Protein AF-A0AAD2A3G8-F1 (afdb_monomer_lite)

Radius of gyration: 26.61 Å; chains: 1; bounding box: 74×45×75 Å

Organism: NCBI:txid56036

Structure (mmCIF, N/CA/C/O backbone):
data_AF-A0AAD2A3G8-F1
#
_entry.id   AF-A0AAD2A3G8-F1
#
loop_
_atom_site.group_PDB
_atom_site.id
_atom_site.type_symbol
_atom_site.label_atom_id
_atom_site.label_alt_id
_atom_site.label_comp_id
_atom_site.label_asym_id
_atom_site.label_entity_id
_atom_site.label_seq_id
_atom_site.pdbx_PDB_ins_code
_atom_site.Cartn_x
_atom_site.Cartn_y
_atom_site.Cartn_z
_atom_site.occupancy
_atom_site.B_iso_or_equiv
_atom_site.auth_seq_id
_atom_site.auth_comp_id
_atom_site.auth_asym_id
_atom_site.auth_atom_id
_atom_site.pdbx_PDB_model_num
ATOM 1 N N . MET A 1 1 ? 14.249 -1.530 -3.838 1.00 95.62 1 MET A N 1
ATOM 2 C CA . MET A 1 1 ? 12.919 -2.011 -4.243 1.00 95.62 1 MET A CA 1
ATOM 3 C C . MET A 1 1 ? 13.006 -2.535 -5.662 1.00 95.62 1 MET A C 1
ATOM 5 O O . MET A 1 1 ? 13.011 -3.744 -5.782 1.00 95.62 1 MET A O 1
ATOM 9 N N . VAL A 1 2 ? 13.292 -1.709 -6.675 1.00 98.31 2 VAL A N 1
ATOM 10 C CA . VAL A 1 2 ? 13.410 -2.185 -8.072 1.00 98.31 2 VAL A CA 1
ATOM 11 C C . VAL A 1 2 ? 14.515 -3.231 -8.318 1.00 98.31 2 VAL A C 1
ATOM 13 O O . VAL A 1 2 ? 14.189 -4.286 -8.849 1.00 98.31 2 VAL A O 1
ATOM 16 N N . GLU A 1 3 ? 15.780 -3.006 -7.912 1.00 98.19 3 GLU A N 1
ATOM 17 C CA . GLU A 1 3 ? 16.877 -3.963 -8.215 1.00 98.19 3 GLU A CA 1
ATOM 18 C C . GLU A 1 3 ? 16.572 -5.400 -7.748 1.00 98.19 3 GLU A C 1
ATOM 20 O O . GLU A 1 3 ? 16.730 -6.324 -8.531 1.00 98.19 3 GLU A O 1
ATOM 25 N N . TYR A 1 4 ? 16.018 -5.572 -6.542 1.00 98.69 4 TYR A N 1
ATOM 26 C CA . TYR A 1 4 ? 15.656 -6.883 -5.982 1.00 98.69 4 TYR A CA 1
ATOM 27 C C . TYR A 1 4 ? 14.669 -7.680 -6.853 1.00 98.69 4 TYR A C 1
ATOM 29 O O . TYR A 1 4 ? 14.810 -8.893 -6.970 1.00 98.69 4 TYR A O 1
ATOM 37 N N . PHE A 1 5 ? 13.680 -7.026 -7.473 1.00 98.81 5 PHE A N 1
ATOM 38 C CA . PHE A 1 5 ? 12.778 -7.711 -8.406 1.00 98.81 5 PHE A CA 1
ATOM 39 C C . PHE A 1 5 ? 13.478 -7.970 -9.742 1.00 98.81 5 PHE A C 1
ATOM 41 O O . PHE A 1 5 ? 13.437 -9.085 -10.242 1.00 98.81 5 PHE A O 1
ATOM 48 N N . GLY A 1 6 ? 14.192 -6.980 -10.288 1.00 98.56 6 GLY A N 1
ATOM 49 C CA . GLY A 1 6 ? 14.912 -7.141 -11.554 1.00 98.56 6 GLY A CA 1
ATOM 50 C C . GLY A 1 6 ? 15.974 -8.252 -11.532 1.00 98.56 6 GLY A C 1
ATOM 51 O O . GLY A 1 6 ? 16.174 -8.908 -12.544 1.00 98.56 6 GLY A O 1
ATOM 52 N N . GLU A 1 7 ? 16.627 -8.509 -10.392 1.00 98.62 7 GLU A N 1
ATOM 53 C CA . GLU A 1 7 ? 17.593 -9.614 -10.218 1.00 98.62 7 GLU A CA 1
ATOM 54 C C . GLU A 1 7 ? 16.955 -11.005 -10.389 1.00 98.62 7 GLU A C 1
ATOM 56 O O . GLU A 1 7 ? 17.665 -11.986 -10.603 1.00 98.62 7 GLU A O 1
ATOM 61 N N . GLN A 1 8 ? 15.625 -11.087 -10.303 1.00 98.75 8 GLN A N 1
ATOM 62 C CA . GLN A 1 8 ? 14.831 -12.315 -10.366 1.00 98.75 8 GLN A CA 1
ATOM 63 C C . GLN A 1 8 ? 13.909 -12.359 -11.601 1.00 98.75 8 GLN A C 1
ATOM 65 O O . GLN A 1 8 ? 13.125 -13.292 -11.741 1.00 98.75 8 GLN A O 1
ATOM 70 N N . LEU A 1 9 ? 13.999 -11.375 -12.505 1.00 98.81 9 LEU A N 1
ATOM 71 C CA . LEU A 1 9 ? 13.183 -11.276 -13.717 1.00 98.81 9 LEU A CA 1
ATOM 72 C C . LEU A 1 9 ? 14.030 -11.460 -14.983 1.00 98.81 9 LEU A C 1
ATOM 74 O O . LEU A 1 9 ? 15.134 -10.929 -15.109 1.00 98.81 9 LEU A O 1
ATOM 78 N N . SER A 1 10 ? 13.469 -12.152 -15.974 1.00 98.75 10 SER A N 1
ATOM 79 C CA . SER A 1 10 ? 14.026 -12.185 -17.331 1.00 98.75 10 SER A CA 1
ATOM 80 C C . SER A 1 10 ? 14.008 -10.789 -17.963 1.00 98.75 10 SER A C 1
ATOM 82 O O . SER A 1 10 ? 13.217 -9.928 -17.578 1.00 98.75 10 SER A O 1
ATOM 84 N N . GLY A 1 11 ? 14.887 -10.549 -18.939 1.00 98.50 11 GLY A N 1
ATOM 85 C CA . GLY A 1 11 ? 14.976 -9.263 -19.641 1.00 98.50 11 GLY A CA 1
ATOM 86 C C . GLY A 1 11 ? 15.716 -8.153 -18.879 1.00 98.50 11 GLY A C 1
ATOM 87 O O . GLY A 1 11 ? 15.906 -7.077 -19.445 1.00 98.50 11 GLY A O 1
ATOM 88 N N . PHE A 1 12 ? 16.183 -8.399 -17.647 1.00 98.88 12 PHE A N 1
ATOM 89 C CA . PHE A 1 12 ? 16.959 -7.450 -16.837 1.00 98.88 12 PHE A CA 1
ATOM 90 C C . PHE A 1 12 ? 18.469 -7.726 -16.851 1.00 98.88 12 PHE A C 1
ATOM 92 O O . PHE A 1 12 ? 18.922 -8.863 -16.735 1.00 98.88 12 PHE A O 1
ATOM 99 N N . ALA A 1 13 ? 19.264 -6.660 -16.939 1.00 98.69 13 ALA A N 1
ATOM 100 C CA . ALA A 1 13 ? 20.716 -6.671 -16.793 1.00 98.69 13 ALA A CA 1
ATOM 101 C C . ALA A 1 13 ? 21.179 -5.575 -15.823 1.00 98.69 13 ALA A C 1
ATOM 103 O O . ALA A 1 13 ? 20.564 -4.514 -15.699 1.00 98.69 13 ALA A O 1
ATOM 104 N N . PHE A 1 14 ? 22.310 -5.815 -15.159 1.00 98.69 14 PHE A N 1
ATOM 105 C CA . PHE A 1 14 ? 22.837 -4.944 -14.112 1.00 98.69 14 PHE A CA 1
ATOM 106 C C . PHE A 1 14 ? 24.244 -4.473 -14.459 1.00 98.69 14 PHE A C 1
ATOM 108 O O . PHE A 1 14 ?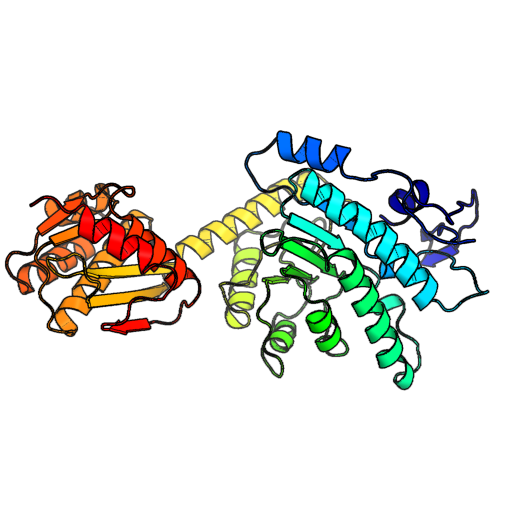 25.136 -5.268 -14.749 1.00 98.69 14 PHE A O 1
ATOM 115 N N . THR A 1 15 ? 24.458 -3.158 -14.421 1.00 98.38 15 THR A N 1
ATOM 116 C CA . THR A 1 15 ? 25.795 -2.586 -14.605 1.00 98.38 15 THR A CA 1
ATOM 117 C C . THR A 1 15 ? 26.599 -2.663 -13.308 1.00 98.38 15 THR A C 1
ATOM 119 O O . THR A 1 15 ? 26.037 -2.584 -12.216 1.00 98.38 15 THR A O 1
ATOM 122 N N . ALA A 1 16 ? 27.928 -2.745 -13.422 1.00 97.94 16 ALA A N 1
ATOM 123 C CA . ALA A 1 16 ? 28.826 -2.562 -12.279 1.00 97.94 16 ALA A CA 1
ATOM 124 C C . ALA A 1 16 ? 29.016 -1.073 -11.923 1.00 97.94 16 ALA A C 1
ATOM 126 O O . ALA A 1 16 ? 29.047 -0.711 -10.751 1.00 97.94 16 ALA A O 1
ATOM 127 N N . ASN A 1 17 ? 29.131 -0.205 -12.939 1.00 98.06 17 ASN A N 1
ATOM 128 C CA . ASN A 1 17 ? 29.542 1.199 -12.789 1.00 98.06 17 ASN A CA 1
ATOM 129 C C . ASN A 1 17 ? 28.649 2.208 -13.543 1.00 98.06 17 ASN A C 1
ATOM 131 O O . ASN A 1 17 ? 29.066 3.345 -13.754 1.00 98.06 17 ASN A O 1
ATOM 135 N N . GLY A 1 18 ? 27.437 1.825 -13.964 1.00 97.88 18 GLY A N 1
ATOM 136 C CA . GLY A 1 18 ? 26.491 2.698 -14.679 1.00 97.88 18 GLY A CA 1
ATOM 137 C C . GLY A 1 18 ? 25.785 3.698 -13.758 1.00 97.88 18 GLY A C 1
ATOM 138 O O . GLY A 1 18 ? 24.563 3.672 -13.630 1.00 97.88 18 GLY A O 1
ATOM 139 N N . TRP A 1 19 ? 26.563 4.535 -13.073 1.00 98.44 19 TRP A N 1
ATOM 140 C CA . TRP A 1 19 ? 26.069 5.521 -12.117 1.00 98.44 19 TRP A CA 1
ATOM 141 C C . TRP A 1 19 ? 25.538 6.777 -12.813 1.00 98.44 19 TRP A C 1
ATOM 143 O O . TRP A 1 19 ? 26.185 7.336 -13.696 1.00 98.44 19 TRP A O 1
ATOM 153 N N . VAL A 1 20 ? 24.390 7.261 -12.347 1.00 98.31 20 VAL A N 1
ATOM 154 C CA . VAL A 1 20 ? 23.744 8.502 -12.792 1.00 98.31 20 VAL A CA 1
ATOM 155 C C . VAL A 1 20 ? 23.585 9.423 -11.588 1.00 98.31 20 VAL A C 1
ATOM 157 O O . VAL A 1 20 ? 23.128 8.984 -10.530 1.00 98.31 20 VAL A O 1
ATOM 160 N N . GLN A 1 21 ? 23.946 10.699 -11.724 1.00 98.19 21 GLN A N 1
ATOM 161 C CA . GLN A 1 21 ? 23.695 11.691 -10.678 1.00 98.19 21 GLN A CA 1
ATOM 162 C C . GLN A 1 21 ? 22.183 11.893 -10.511 1.00 98.19 21 GLN A C 1
ATOM 164 O O . GLN A 1 21 ? 21.486 12.162 -11.484 1.00 98.19 21 GLN A O 1
ATOM 169 N N . SER A 1 22 ? 21.682 11.779 -9.279 1.00 96.44 22 SER A N 1
ATOM 170 C CA . SER A 1 22 ? 20.277 12.049 -8.951 1.00 96.44 22 SER A CA 1
ATOM 171 C C . SER A 1 22 ? 20.131 13.454 -8.367 1.00 96.44 22 SER A C 1
ATOM 173 O O . SER A 1 22 ? 19.433 14.288 -8.934 1.00 96.44 22 SER A O 1
ATOM 175 N N . TYR A 1 23 ? 20.844 13.756 -7.276 1.00 95.12 23 TYR A N 1
ATOM 176 C CA . TYR A 1 23 ? 20.930 15.113 -6.732 1.00 95.12 23 TYR A CA 1
ATOM 177 C C . TYR A 1 23 ? 22.142 15.285 -5.811 1.00 95.12 23 TYR A C 1
ATOM 179 O O . TYR A 1 23 ? 22.506 14.379 -5.058 1.00 95.12 23 TYR A O 1
ATOM 187 N N . GLY A 1 24 ? 22.764 16.468 -5.836 1.00 97.19 24 GLY A N 1
ATOM 188 C CA . GLY A 1 24 ? 23.972 16.743 -5.050 1.00 97.19 24 GLY A CA 1
ATOM 189 C C . GLY A 1 24 ? 25.066 15.707 -5.333 1.00 97.19 24 GLY A C 1
ATOM 190 O O . GLY A 1 24 ? 25.423 15.485 -6.486 1.00 97.19 24 GLY A O 1
ATOM 191 N N . SER A 1 25 ? 25.565 15.047 -4.287 1.00 96.94 25 SER A N 1
ATOM 192 C CA . SER A 1 25 ? 26.521 13.932 -4.380 1.00 96.94 25 SER A CA 1
ATOM 193 C C . SER A 1 25 ? 25.875 12.538 -4.422 1.00 96.94 25 SER A C 1
ATOM 195 O O . SER A 1 25 ? 26.592 11.538 -4.414 1.00 96.94 25 SER A O 1
ATOM 197 N N . ARG A 1 26 ? 24.538 12.431 -4.436 1.00 96.69 26 ARG A N 1
ATOM 198 C CA . ARG A 1 26 ? 23.837 11.141 -4.464 1.00 96.69 26 ARG A CA 1
ATOM 199 C C . ARG A 1 26 ? 23.623 10.680 -5.905 1.00 96.69 26 ARG A C 1
ATOM 201 O O . ARG A 1 26 ? 22.953 11.354 -6.689 1.00 96.69 26 ARG A O 1
ATOM 208 N N . CYS A 1 27 ? 24.136 9.493 -6.210 1.00 97.56 27 CYS A N 1
ATOM 209 C CA . CYS A 1 27 ? 23.928 8.804 -7.479 1.00 97.56 27 CYS A CA 1
ATOM 210 C C . CYS A 1 27 ? 22.985 7.604 -7.317 1.00 97.56 27 CYS A C 1
ATOM 212 O O . CYS A 1 27 ? 22.822 7.068 -6.219 1.00 97.56 27 CYS A O 1
ATOM 214 N N . VAL A 1 28 ? 22.401 7.172 -8.430 1.00 97.94 28 VAL A N 1
ATOM 215 C CA . VAL A 1 28 ? 21.659 5.912 -8.584 1.00 97.94 28 VAL A CA 1
ATOM 216 C C . VAL A 1 28 ? 22.343 5.049 -9.646 1.00 97.94 28 VAL A C 1
ATOM 218 O O . VAL A 1 28 ? 23.094 5.571 -10.469 1.00 97.94 28 VAL A O 1
ATOM 221 N N . LYS A 1 29 ? 22.097 3.737 -9.636 1.00 98.25 29 LYS A N 1
ATOM 222 C CA . LYS A 1 29 ? 22.645 2.777 -10.608 1.00 98.25 29 LYS A CA 1
ATOM 223 C C . LYS A 1 29 ? 21.499 1.939 -11.199 1.00 98.25 29 LYS A C 1
ATOM 225 O O . LYS A 1 29 ? 21.314 0.803 -10.755 1.00 98.25 29 LYS A O 1
ATOM 230 N N . PRO A 1 30 ? 20.697 2.506 -12.122 1.00 98.44 30 PRO A N 1
ATOM 231 C CA . PRO A 1 30 ? 19.484 1.862 -12.625 1.00 98.44 30 PRO A CA 1
ATOM 232 C C . PRO A 1 30 ? 19.765 0.474 -13.231 1.00 98.44 30 PRO A C 1
ATOM 234 O O . PRO A 1 30 ? 20.806 0.302 -13.880 1.00 98.44 30 PRO A O 1
ATOM 237 N N . PRO A 1 31 ? 18.853 -0.504 -13.077 1.00 98.69 31 PRO A N 1
ATOM 238 C CA . PRO A 1 31 ? 18.836 -1.694 -13.924 1.00 98.69 31 PRO A CA 1
ATOM 239 C C . PRO A 1 31 ? 18.657 -1.315 -15.395 1.00 98.69 31 PRO A C 1
ATOM 241 O O . PRO A 1 31 ? 18.174 -0.228 -15.713 1.00 98.69 31 PRO A O 1
ATOM 244 N N . ILE A 1 32 ? 18.989 -2.234 -16.295 1.00 98.88 32 ILE A N 1
ATOM 245 C CA . ILE A 1 32 ? 18.710 -2.124 -17.728 1.00 98.88 32 ILE A CA 1
ATOM 246 C C . ILE A 1 32 ? 17.684 -3.196 -18.091 1.00 98.88 32 ILE A C 1
ATOM 248 O O . ILE A 1 32 ? 17.945 -4.377 -17.881 1.00 98.88 32 ILE A O 1
ATOM 252 N N . ILE A 1 33 ? 16.550 -2.803 -18.669 1.00 98.88 33 ILE A N 1
ATOM 253 C CA . ILE A 1 33 ? 15.605 -3.735 -19.295 1.00 98.88 33 ILE A CA 1
ATOM 254 C C . ILE A 1 33 ? 16.009 -3.836 -20.763 1.00 98.88 33 ILE A C 1
ATOM 256 O O . ILE A 1 33 ? 15.802 -2.883 -21.510 1.00 98.88 33 ILE A O 1
ATOM 260 N N . TYR A 1 34 ? 16.624 -4.949 -21.160 1.00 98.62 34 TYR A N 1
ATOM 261 C CA . TYR A 1 34 ? 17.195 -5.151 -22.499 1.00 98.62 34 TYR A CA 1
ATOM 262 C C . TYR A 1 34 ? 16.348 -6.050 -23.410 1.00 98.62 34 TYR A C 1
ATOM 264 O O . TYR A 1 34 ? 16.592 -6.090 -24.612 1.00 98.62 34 TYR A O 1
ATOM 272 N N . GLY A 1 35 ? 15.399 -6.798 -22.846 1.00 98.62 35 GLY A N 1
ATOM 273 C CA . GLY A 1 35 ? 14.606 -7.801 -23.555 1.00 98.62 35 GLY A CA 1
ATOM 274 C C . GLY A 1 35 ? 13.229 -7.974 -22.929 1.00 98.62 35 GLY A C 1
ATOM 275 O O . GLY A 1 35 ? 12.794 -7.124 -22.149 1.00 98.62 35 GLY A O 1
ATOM 276 N N . ASP A 1 36 ? 12.539 -9.054 -23.289 1.00 98.81 36 ASP A N 1
ATOM 277 C CA . ASP A 1 36 ? 11.186 -9.314 -22.798 1.00 98.81 36 ASP A CA 1
ATOM 278 C C . ASP A 1 36 ? 1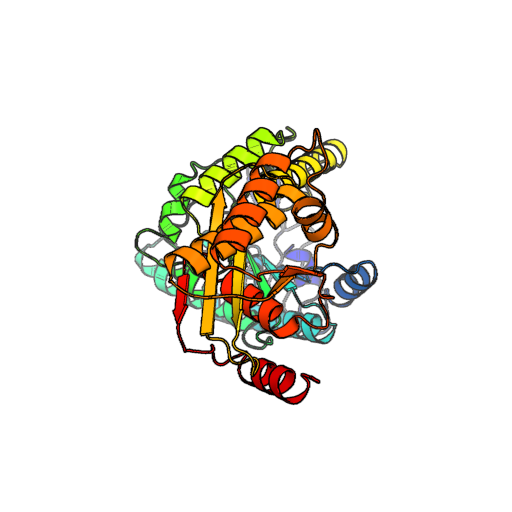1.188 -9.757 -21.330 1.00 98.81 36 ASP A C 1
ATOM 280 O O . ASP A 1 36 ? 11.999 -10.591 -20.911 1.00 98.81 36 ASP A O 1
ATOM 284 N N . VAL A 1 37 ? 10.269 -9.191 -20.545 1.00 98.88 37 VAL A N 1
ATOM 285 C CA . VAL A 1 37 ? 10.176 -9.437 -19.101 1.00 98.88 37 VAL A CA 1
ATOM 286 C C . VAL A 1 37 ? 9.231 -10.598 -18.799 1.00 98.88 37 VAL A C 1
ATOM 288 O O . VAL A 1 37 ? 8.093 -10.630 -19.259 1.00 98.88 37 VAL A O 1
ATOM 291 N N . SER A 1 38 ? 9.700 -11.543 -17.987 1.00 98.69 38 SER A N 1
ATOM 292 C CA . SER A 1 38 ? 8.909 -12.649 -17.430 1.00 98.69 38 SER A CA 1
ATOM 293 C C . SER A 1 38 ? 9.472 -13.070 -16.071 1.00 98.69 38 SER A C 1
ATOM 295 O O . SER A 1 38 ? 10.667 -12.889 -15.815 1.00 98.69 38 SER A O 1
ATOM 297 N N . ARG A 1 39 ? 8.623 -13.627 -15.199 1.00 98.69 39 ARG A N 1
ATOM 298 C CA . ARG A 1 39 ? 9.027 -14.172 -13.898 1.00 98.69 39 ARG A CA 1
ATOM 299 C C . ARG A 1 39 ? 9.285 -15.684 -14.028 1.00 98.69 39 ARG A C 1
ATOM 301 O O . ARG A 1 39 ? 8.321 -16.423 -14.204 1.00 98.69 39 ARG A O 1
ATOM 308 N N . PRO A 1 40 ? 10.540 -16.164 -13.947 1.00 98.31 40 PRO A N 1
ATOM 309 C CA . PRO A 1 40 ? 10.843 -17.591 -14.040 1.00 98.31 40 PRO A CA 1
ATOM 310 C C . PRO A 1 40 ? 10.467 -18.367 -12.768 1.00 98.31 40 PRO A C 1
ATOM 312 O O . PRO A 1 40 ? 10.045 -19.510 -12.871 1.00 98.31 40 PRO A O 1
ATOM 315 N N . GLU A 1 41 ? 10.613 -17.757 -11.587 1.00 98.44 41 GLU A N 1
ATOM 316 C CA . GLU A 1 41 ? 10.456 -18.404 -10.277 1.00 98.44 41 GLU A CA 1
ATOM 317 C C . GLU A 1 41 ? 9.840 -17.430 -9.247 1.00 98.44 41 GLU A C 1
ATOM 319 O O . GLU A 1 41 ? 9.996 -16.213 -9.401 1.00 98.44 41 GLU A O 1
ATOM 324 N N . PRO A 1 42 ? 9.179 -17.917 -8.177 1.00 98.62 42 PRO A N 1
ATOM 325 C CA . PRO A 1 42 ? 8.637 -17.065 -7.116 1.00 98.62 42 PRO A CA 1
ATOM 326 C C . PRO A 1 42 ? 9.702 -16.254 -6.366 1.00 98.62 42 PRO A C 1
ATOM 328 O O . PRO A 1 42 ? 10.716 -16.792 -5.920 1.00 98.62 42 PRO A O 1
ATOM 331 N N . MET A 1 43 ? 9.440 -14.960 -6.169 1.00 98.75 43 MET A N 1
ATOM 332 C CA . MET A 1 43 ? 10.441 -13.989 -5.697 1.00 98.75 43 MET A CA 1
ATOM 333 C C . MET A 1 43 ? 10.363 -13.711 -4.186 1.00 98.75 43 MET A C 1
ATOM 335 O O . MET A 1 43 ? 11.368 -13.651 -3.476 1.00 98.75 43 MET A O 1
ATOM 339 N N . THR A 1 44 ? 9.146 -13.520 -3.680 1.00 98.75 44 THR A N 1
ATOM 340 C CA . THR A 1 44 ? 8.826 -13.037 -2.325 1.00 98.75 44 THR A CA 1
ATOM 341 C C . THR A 1 44 ? 8.030 -14.034 -1.495 1.00 98.75 44 THR A C 1
ATOM 343 O O . THR A 1 44 ? 8.111 -13.985 -0.264 1.00 98.75 44 THR A O 1
ATOM 346 N N . VAL A 1 45 ? 7.324 -14.969 -2.146 1.00 98.69 45 VAL A N 1
ATOM 347 C CA . VAL A 1 45 ? 6.447 -15.974 -1.514 1.00 98.69 45 VAL A CA 1
ATOM 348 C C . VAL A 1 45 ? 7.094 -16.643 -0.300 1.00 98.69 45 VAL A C 1
ATOM 350 O O . VAL A 1 45 ? 6.471 -16.717 0.760 1.00 98.69 45 VAL A O 1
ATOM 353 N N . PHE A 1 46 ? 8.358 -17.067 -0.404 1.00 98.75 46 PHE A N 1
ATOM 354 C CA . PHE A 1 46 ? 9.097 -17.684 0.704 1.00 98.75 46 PHE A CA 1
ATOM 355 C C . PHE A 1 46 ? 9.166 -16.779 1.949 1.00 98.75 46 PHE A C 1
ATOM 357 O O . PHE A 1 46 ? 8.814 -17.202 3.053 1.00 98.75 46 PHE A O 1
ATOM 364 N N . TRP A 1 47 ? 9.575 -15.519 1.774 1.00 98.75 47 TRP A N 1
ATOM 365 C CA . TRP A 1 47 ? 9.733 -14.559 2.869 1.00 98.75 47 TRP A CA 1
ATOM 366 C C . TRP A 1 47 ? 8.390 -14.163 3.481 1.00 98.75 47 TRP A C 1
ATOM 368 O O . TRP A 1 47 ? 8.264 -14.125 4.706 1.00 98.75 47 TRP A O 1
ATOM 378 N N . SER A 1 48 ? 7.379 -13.913 2.647 1.00 98.62 48 SER A N 1
ATOM 379 C CA . SER A 1 48 ? 6.035 -13.563 3.109 1.00 98.62 48 SER A CA 1
ATOM 380 C C . SER A 1 48 ? 5.374 -14.718 3.866 1.00 98.62 48 SER A C 1
ATOM 382 O O . SER A 1 48 ? 4.845 -14.503 4.956 1.00 98.62 48 SER A O 1
ATOM 384 N N . THR A 1 49 ? 5.478 -15.953 3.370 1.00 98.25 49 THR A N 1
ATOM 385 C CA . THR A 1 49 ? 4.927 -17.142 4.048 1.00 98.25 49 THR A CA 1
ATOM 386 C C . THR A 1 49 ? 5.609 -17.376 5.397 1.00 98.25 49 THR A C 1
ATOM 388 O O . THR A 1 49 ? 4.939 -17.561 6.418 1.00 98.25 49 THR A O 1
ATOM 391 N N . ALA A 1 50 ? 6.944 -17.288 5.442 1.00 98.69 50 ALA A N 1
ATOM 392 C CA . ALA A 1 50 ? 7.700 -17.403 6.685 1.00 98.69 50 ALA A CA 1
ATOM 393 C C . ALA A 1 50 ? 7.294 -16.316 7.698 1.00 98.69 50 ALA A C 1
ATOM 395 O O . ALA A 1 50 ? 7.030 -16.633 8.859 1.00 98.69 50 ALA A O 1
ATOM 396 N N . ALA A 1 51 ? 7.151 -15.060 7.263 1.00 98.62 51 ALA A N 1
ATOM 397 C CA . ALA A 1 51 ? 6.708 -13.961 8.120 1.00 98.62 51 ALA A CA 1
ATOM 398 C C . ALA A 1 51 ? 5.270 -14.158 8.636 1.00 98.62 51 ALA A C 1
ATOM 400 O O . ALA A 1 51 ? 5.013 -13.947 9.823 1.00 98.62 51 ALA A O 1
ATOM 401 N N . GLN A 1 52 ? 4.340 -14.606 7.784 1.00 98.00 52 GLN A N 1
ATOM 402 C CA . GLN A 1 52 ? 2.959 -14.885 8.184 1.00 98.00 52 GLN A CA 1
ATOM 403 C C . GLN A 1 52 ? 2.880 -16.036 9.199 1.00 98.00 52 GLN A C 1
ATOM 405 O O . GLN A 1 52 ? 2.117 -15.936 10.157 1.00 98.00 52 GLN A O 1
ATOM 410 N N . SER A 1 53 ? 3.710 -17.080 9.078 1.00 98.25 53 SER A N 1
ATOM 411 C CA . SER A 1 53 ? 3.731 -18.188 10.051 1.00 98.25 53 SER A CA 1
ATOM 412 C C . SER A 1 53 ? 4.134 -17.773 11.476 1.00 98.25 53 SER A C 1
ATOM 414 O O . SER A 1 53 ? 3.793 -18.458 12.441 1.00 98.25 53 SER A O 1
ATOM 416 N N . MET A 1 54 ? 4.819 -16.634 11.638 1.00 98.44 54 MET A N 1
ATOM 417 C CA . MET A 1 54 ? 5.262 -16.124 12.942 1.00 98.44 54 MET A CA 1
ATOM 418 C C . MET A 1 54 ? 4.181 -15.329 13.693 1.00 98.44 54 MET A C 1
ATOM 420 O O . MET A 1 54 ? 4.412 -14.894 14.823 1.00 98.44 54 MET A O 1
ATOM 424 N N . THR A 1 55 ? 3.005 -15.095 13.098 1.00 96.50 55 THR A N 1
ATOM 425 C CA . THR A 1 55 ? 1.980 -14.215 13.676 1.00 96.50 55 THR A CA 1
ATOM 426 C C . THR A 1 55 ? 0.552 -14.643 13.339 1.00 96.50 55 THR A C 1
ATOM 428 O O . THR A 1 55 ? 0.262 -15.152 12.266 1.00 96.50 55 THR A O 1
ATOM 431 N N . LYS A 1 56 ? -0.383 -14.374 14.259 1.00 94.19 56 LYS A N 1
ATOM 432 C CA . LYS A 1 56 ? -1.834 -14.523 14.028 1.00 94.19 56 LYS A CA 1
ATOM 433 C C . LYS A 1 56 ? -2.483 -13.272 13.417 1.00 94.19 56 LYS A C 1
ATOM 435 O O . LYS A 1 56 ? -3.695 -13.233 13.240 1.00 94.19 56 LYS A O 1
ATOM 440 N N . ARG A 1 57 ? -1.709 -12.207 13.191 1.00 94.50 57 ARG A N 1
ATOM 441 C CA . ARG A 1 57 ? -2.176 -10.982 12.522 1.00 94.50 57 ARG A CA 1
ATOM 442 C C . ARG A 1 57 ? -1.970 -11.125 11.009 1.00 94.50 57 ARG A C 1
ATOM 444 O O . ARG A 1 57 ? -0.994 -11.773 10.634 1.00 94.50 57 ARG A O 1
ATOM 451 N N . PRO A 1 58 ? -2.799 -10.486 10.165 1.00 96.81 58 PRO A N 1
ATOM 452 C CA . PRO A 1 58 ? -2.522 -10.394 8.736 1.00 96.81 58 PRO A CA 1
ATOM 453 C C . PRO A 1 58 ? -1.143 -9.775 8.487 1.00 96.81 58 PRO A C 1
ATOM 455 O O . PRO A 1 58 ? -0.812 -8.727 9.053 1.00 96.81 58 PRO A O 1
ATOM 458 N N . MET A 1 59 ? -0.343 -10.446 7.670 1.00 97.94 59 MET A N 1
ATOM 459 C CA . MET A 1 59 ? 0.983 -10.033 7.226 1.00 97.94 59 MET A CA 1
ATOM 460 C C . MET A 1 59 ? 0.859 -9.595 5.762 1.00 97.94 59 MET A C 1
ATOM 462 O O . MET A 1 59 ? 0.240 -10.301 4.970 1.00 97.94 59 MET A O 1
ATOM 466 N N . LYS A 1 60 ? 1.411 -8.431 5.395 1.00 97.62 60 LYS A N 1
ATOM 467 C CA . LYS A 1 60 ? 1.310 -7.929 4.018 1.00 97.62 60 LYS A CA 1
ATOM 468 C C . LYS A 1 60 ? 2.389 -8.522 3.110 1.00 97.62 60 LYS A C 1
ATOM 470 O O . LYS A 1 60 ? 3.576 -8.374 3.400 1.00 97.62 60 LYS A O 1
ATOM 475 N N . GLY A 1 61 ? 1.997 -9.101 1.976 1.00 98.50 61 GLY A N 1
ATOM 476 C CA . GLY A 1 61 ? 2.899 -9.255 0.829 1.00 98.50 61 GLY A CA 1
ATOM 477 C C . GLY A 1 61 ? 3.387 -7.879 0.362 1.00 98.50 61 GLY A C 1
ATOM 478 O O . GLY A 1 61 ? 2.643 -6.907 0.474 1.00 98.50 61 GLY A O 1
ATOM 479 N N . MET A 1 62 ? 4.630 -7.769 -0.114 1.00 98.69 62 MET A N 1
ATOM 480 C CA . MET A 1 62 ? 5.243 -6.485 -0.486 1.00 98.69 62 MET A CA 1
ATOM 481 C C . MET A 1 62 ? 5.896 -6.576 -1.863 1.00 98.69 62 MET A C 1
ATOM 483 O O . MET A 1 62 ? 6.925 -7.234 -2.019 1.00 98.69 62 MET A O 1
ATOM 487 N N . LEU A 1 63 ? 5.330 -5.868 -2.837 1.00 98.88 63 LEU A N 1
ATOM 488 C CA . LEU A 1 63 ? 5.772 -5.824 -4.228 1.00 98.88 63 LEU A CA 1
ATOM 489 C C . LEU A 1 63 ? 6.024 -4.378 -4.671 1.00 98.88 63 LEU A C 1
ATOM 491 O O . LEU A 1 63 ? 5.479 -3.429 -4.110 1.00 98.88 63 LEU A O 1
ATOM 495 N N . THR A 1 64 ? 6.869 -4.194 -5.686 1.00 98.81 64 THR A N 1
ATOM 496 C CA . THR A 1 64 ? 6.985 -2.907 -6.396 1.00 98.81 64 THR A CA 1
ATOM 497 C C . THR A 1 64 ? 6.150 -2.973 -7.663 1.00 98.81 64 THR A C 1
ATOM 499 O O . THR A 1 64 ? 6.232 -3.958 -8.393 1.00 98.81 64 THR A O 1
ATOM 502 N N . GLY A 1 65 ? 5.354 -1.939 -7.921 1.00 98.69 65 GLY A N 1
ATOM 503 C CA . GLY A 1 65 ? 4.494 -1.891 -9.093 1.00 98.69 65 GLY A CA 1
ATOM 504 C C . GLY A 1 65 ? 5.264 -1.755 -10.418 1.00 98.69 65 GLY A C 1
ATOM 505 O O . GLY A 1 65 ? 6.418 -1.295 -10.442 1.00 98.69 65 GLY A O 1
ATOM 506 N N . PRO A 1 66 ? 4.646 -2.176 -11.535 1.00 98.81 66 PRO A N 1
ATOM 507 C CA . PRO A 1 66 ? 5.287 -2.239 -12.844 1.00 98.81 66 PRO A CA 1
ATOM 508 C C . PRO A 1 66 ? 5.714 -0.870 -13.387 1.00 98.81 66 PRO A C 1
ATOM 510 O O . PRO A 1 66 ? 6.712 -0.793 -14.108 1.00 98.81 66 PRO A O 1
ATOM 513 N N . VAL A 1 67 ? 5.018 0.216 -13.038 1.00 98.69 67 VAL A N 1
ATOM 514 C CA . VAL A 1 67 ? 5.353 1.571 -13.505 1.00 98.69 67 VAL A CA 1
ATOM 515 C C . VAL A 1 67 ? 6.611 2.078 -12.799 1.00 98.69 67 VAL A C 1
ATOM 517 O O . VAL A 1 67 ? 7.483 2.664 -13.437 1.00 98.69 67 VAL A O 1
ATOM 520 N N . THR A 1 68 ? 6.776 1.779 -11.511 1.00 98.75 68 THR A N 1
ATOM 521 C CA . THR A 1 68 ? 7.979 2.119 -10.739 1.00 98.75 68 THR A CA 1
ATOM 522 C C . THR A 1 68 ? 9.194 1.304 -11.168 1.00 98.75 68 THR A C 1
ATOM 524 O O . THR A 1 68 ? 10.280 1.866 -11.326 1.00 98.75 68 THR A O 1
ATOM 527 N N . ILE A 1 69 ? 9.023 0.005 -11.441 1.00 98.88 69 ILE A N 1
ATOM 528 C CA . ILE A 1 69 ? 10.087 -0.832 -12.019 1.00 98.88 69 ILE A CA 1
ATOM 529 C C . ILE A 1 69 ? 10.538 -0.277 -13.381 1.00 98.88 69 ILE A C 1
ATOM 531 O O . ILE A 1 69 ? 11.741 -0.167 -13.631 1.00 98.88 69 ILE A O 1
ATOM 535 N N . LEU A 1 70 ? 9.594 0.131 -14.235 1.00 98.88 70 LEU A N 1
ATOM 536 C CA . LEU A 1 70 ? 9.863 0.734 -15.542 1.00 98.88 70 LEU A CA 1
ATOM 537 C C . LEU A 1 70 ? 10.545 2.113 -15.440 1.00 98.88 70 LEU A C 1
ATOM 539 O O . LEU A 1 70 ? 11.490 2.393 -16.175 1.00 98.88 70 LEU A O 1
ATOM 543 N N . ASN A 1 71 ? 10.059 3.001 -14.569 1.00 98.56 71 ASN A N 1
ATOM 544 C CA . ASN A 1 71 ? 10.525 4.389 -14.489 1.00 98.56 71 ASN A CA 1
ATOM 545 C C . ASN A 1 71 ? 11.919 4.518 -13.856 1.00 98.56 71 ASN A C 1
ATOM 547 O O . ASN A 1 71 ? 12.678 5.395 -14.262 1.00 98.56 71 ASN A O 1
ATOM 551 N N . TRP A 1 72 ? 12.291 3.632 -12.927 1.00 98.62 72 TRP A N 1
ATOM 552 C CA . TRP A 1 72 ? 13.625 3.616 -12.304 1.00 98.62 72 TRP A CA 1
ATOM 553 C C . TRP A 1 72 ? 14.619 2.644 -12.963 1.00 98.62 72 TRP A C 1
ATOM 555 O O . TRP A 1 72 ? 15.670 2.356 -12.387 1.00 98.62 72 TRP A O 1
ATOM 565 N N . SER A 1 73 ? 14.316 2.176 -14.176 1.00 98.75 73 SER A N 1
ATOM 566 C CA . SER A 1 73 ? 15.217 1.377 -15.014 1.00 98.75 73 SER A CA 1
ATOM 567 C C . SER A 1 73 ? 15.532 2.096 -16.329 1.00 98.75 73 SER A C 1
ATOM 569 O O . SER A 1 73 ? 14.727 2.866 -16.857 1.00 98.75 73 SER A O 1
ATOM 571 N N . PHE A 1 74 ? 16.693 1.806 -16.912 1.00 98.75 74 PHE A N 1
ATOM 572 C CA . PHE A 1 74 ? 16.971 2.114 -18.310 1.00 98.75 74 PHE A CA 1
ATOM 573 C C . PHE A 1 74 ? 16.211 1.128 -19.201 1.00 98.75 74 PHE A C 1
ATOM 575 O O . PHE A 1 74 ? 16.600 -0.028 -19.347 1.00 98.75 74 PHE A O 1
ATOM 582 N N . VAL A 1 75 ? 15.096 1.584 -19.766 1.00 98.69 75 VAL A N 1
ATOM 583 C CA . VAL A 1 75 ? 14.222 0.777 -20.627 1.00 98.69 75 VAL A CA 1
ATOM 584 C C . VAL A 1 75 ? 14.779 0.707 -22.053 1.00 98.69 75 VAL A C 1
ATOM 586 O O . VAL A 1 75 ? 15.209 1.732 -22.589 1.00 98.69 75 VAL A O 1
ATOM 589 N N . ARG A 1 76 ? 14.713 -0.475 -22.679 1.00 98.62 76 ARG A N 1
ATOM 590 C CA . ARG A 1 76 ? 14.886 -0.681 -24.128 1.00 98.62 76 ARG A CA 1
ATOM 591 C C . ARG A 1 76 ? 14.074 0.323 -24.961 1.00 98.62 76 ARG A C 1
ATOM 593 O O . ARG A 1 76 ? 13.002 0.769 -24.551 1.00 98.62 76 ARG A O 1
ATOM 600 N N . ASN A 1 77 ? 14.610 0.699 -26.120 1.00 98.25 77 ASN A N 1
ATOM 601 C CA . ASN A 1 77 ? 14.112 1.786 -26.973 1.00 98.25 77 ASN A CA 1
ATOM 602 C C . ASN A 1 77 ? 13.619 1.320 -28.358 1.00 98.25 77 ASN A C 1
ATOM 604 O O . ASN A 1 77 ? 13.412 2.143 -29.246 1.00 98.25 77 ASN A O 1
ATOM 608 N N . ASP A 1 78 ? 13.456 0.013 -28.532 1.00 98.56 78 ASP A N 1
ATOM 609 C CA . ASP A 1 78 ? 12.996 -0.682 -29.736 1.00 98.56 78 ASP A CA 1
ATOM 610 C C . ASP A 1 78 ? 11.483 -0.979 -29.734 1.00 98.56 78 ASP A C 1
ATOM 612 O O . ASP A 1 78 ? 10.926 -1.286 -30.785 1.00 98.56 78 ASP A O 1
ATOM 616 N N . GLN A 1 79 ? 10.808 -0.823 -28.588 1.00 98.56 79 GLN A N 1
ATOM 617 C CA . GLN A 1 79 ? 9.353 -0.958 -28.441 1.00 98.56 79 GLN A CA 1
ATOM 618 C C . GLN A 1 79 ? 8.751 0.149 -27.545 1.00 98.56 79 GLN A C 1
ATOM 620 O O . GLN A 1 79 ? 9.484 0.819 -26.806 1.00 98.56 79 GLN A O 1
ATOM 625 N N . PRO A 1 80 ? 7.424 0.383 -27.577 1.00 98.69 80 PRO A N 1
ATOM 626 C CA . PRO A 1 80 ? 6.772 1.371 -26.721 1.00 98.69 80 PRO A CA 1
ATOM 627 C C . PRO A 1 80 ? 6.903 1.059 -25.221 1.00 98.69 80 PRO A C 1
ATOM 629 O O . PRO A 1 80 ? 6.763 -0.083 -24.789 1.00 98.69 80 PRO A O 1
ATOM 632 N N . ARG A 1 81 ? 7.067 2.101 -24.387 1.00 98.69 81 ARG A N 1
ATOM 633 C CA . ARG A 1 81 ? 7.184 1.962 -22.916 1.00 98.69 81 ARG A CA 1
ATOM 634 C C . ARG A 1 81 ? 6.030 1.181 -22.275 1.00 98.69 81 ARG A C 1
ATOM 636 O O . ARG A 1 81 ? 6.272 0.438 -21.329 1.00 98.69 81 ARG A O 1
ATOM 643 N N . PHE A 1 82 ? 4.802 1.357 -22.769 1.00 98.75 82 PHE A N 1
ATOM 644 C CA . PHE A 1 82 ? 3.622 0.673 -22.232 1.00 98.75 82 PHE A CA 1
ATOM 645 C C . PHE A 1 82 ? 3.674 -0.842 -22.464 1.00 98.75 82 PHE A C 1
ATOM 647 O O . PHE A 1 82 ? 3.263 -1.599 -21.596 1.00 98.75 82 PHE A O 1
ATOM 654 N N . GLU A 1 83 ? 4.248 -1.289 -23.583 1.00 98.88 83 GLU A N 1
ATOM 655 C CA . GLU A 1 83 ? 4.351 -2.705 -23.941 1.00 98.88 83 GLU A CA 1
ATOM 656 C C . GLU A 1 83 ? 5.302 -3.431 -22.983 1.00 98.88 83 GLU A C 1
ATOM 658 O O . GLU A 1 83 ? 4.940 -4.441 -22.381 1.00 98.88 83 GLU A O 1
ATOM 663 N N . THR A 1 84 ? 6.463 -2.828 -22.708 1.00 98.94 84 THR A N 1
ATOM 664 C CA . THR A 1 84 ? 7.374 -3.292 -21.649 1.00 98.94 84 THR A CA 1
ATOM 665 C C . THR A 1 84 ? 6.722 -3.228 -20.264 1.00 98.94 84 THR A C 1
ATOM 667 O O . THR A 1 84 ? 6.939 -4.108 -19.436 1.00 98.94 84 THR A O 1
ATOM 670 N N . CYS A 1 85 ? 5.897 -2.211 -19.990 1.00 98.94 85 CYS A N 1
ATOM 671 C CA . CYS A 1 85 ? 5.192 -2.095 -18.712 1.00 98.94 85 CYS A CA 1
ATOM 672 C C . CYS A 1 85 ? 4.170 -3.222 -18.505 1.00 98.94 85 CYS A C 1
ATOM 674 O O . CYS A 1 85 ? 4.087 -3.758 -17.403 1.00 98.94 85 CYS A O 1
ATOM 676 N N . TYR A 1 86 ? 3.454 -3.630 -19.556 1.00 98.94 86 TYR A N 1
ATOM 677 C CA . TYR A 1 86 ? 2.531 -4.765 -19.507 1.00 98.94 86 TYR A CA 1
ATOM 678 C C . TYR A 1 86 ? 3.255 -6.101 -19.297 1.00 98.94 86 TYR A C 1
ATOM 680 O O . TYR A 1 86 ? 2.776 -6.918 -18.516 1.00 98.94 86 TYR A O 1
ATOM 688 N N . GLN A 1 87 ? 4.436 -6.306 -19.893 1.00 98.94 87 GLN A N 1
ATOM 689 C CA . GLN A 1 87 ? 5.267 -7.485 -19.600 1.00 98.94 87 GLN A CA 1
ATOM 690 C C . GLN A 1 87 ? 5.669 -7.547 -18.113 1.00 98.94 87 GLN A C 1
ATOM 692 O O . GLN A 1 87 ? 5.518 -8.586 -17.471 1.00 98.94 87 GLN A O 1
ATOM 697 N N . ILE A 1 88 ? 6.108 -6.421 -17.528 1.00 98.94 88 ILE A N 1
ATOM 698 C CA . ILE A 1 88 ? 6.398 -6.345 -16.085 1.00 98.94 88 ILE A CA 1
ATOM 699 C C . ILE A 1 88 ? 5.120 -6.598 -15.270 1.00 98.94 88 ILE A C 1
ATOM 701 O O . ILE A 1 88 ? 5.159 -7.335 -14.290 1.00 98.94 88 ILE A O 1
ATOM 705 N N . ALA A 1 89 ? 3.980 -6.027 -15.667 1.00 98.94 89 ALA A N 1
ATOM 706 C CA . ALA A 1 89 ? 2.715 -6.200 -14.958 1.00 98.94 89 ALA A CA 1
ATOM 707 C C . ALA A 1 89 ? 2.257 -7.667 -14.910 1.00 98.94 89 ALA A C 1
ATOM 709 O O . ALA A 1 89 ? 1.794 -8.116 -13.865 1.00 98.94 89 ALA A O 1
ATOM 710 N N . LEU A 1 90 ? 2.440 -8.420 -16.000 1.00 98.94 90 LEU A N 1
ATOM 711 C CA . LEU A 1 90 ? 2.193 -9.866 -16.044 1.00 98.94 90 LEU A CA 1
ATOM 712 C C . LEU A 1 90 ? 3.157 -10.634 -15.124 1.00 98.94 90 LEU A C 1
ATOM 714 O O . LEU A 1 90 ? 2.721 -11.472 -14.345 1.00 98.94 90 LEU A O 1
ATOM 718 N N . ALA A 1 91 ? 4.446 -10.287 -15.118 1.00 98.88 91 ALA A N 1
ATOM 719 C CA . ALA A 1 91 ? 5.419 -10.908 -14.217 1.00 98.88 91 ALA A CA 1
ATOM 720 C C . ALA A 1 91 ? 5.127 -10.642 -12.720 1.00 98.88 91 ALA A C 1
ATOM 722 O O . ALA A 1 91 ? 5.389 -11.494 -11.871 1.00 98.88 91 ALA A O 1
ATOM 723 N N . ILE A 1 92 ? 4.569 -9.471 -12.388 1.00 98.88 92 ILE A N 1
ATOM 724 C CA . ILE A 1 92 ? 4.097 -9.147 -11.032 1.00 98.88 92 ILE A CA 1
ATOM 725 C C . ILE A 1 92 ? 2.753 -9.833 -10.730 1.00 98.88 92 ILE A C 1
ATOM 727 O O . ILE A 1 92 ? 2.546 -10.244 -9.592 1.00 98.88 92 ILE A O 1
ATOM 731 N N . LYS A 1 93 ? 1.871 -10.023 -11.724 1.00 98.88 93 LYS A N 1
ATOM 732 C CA . LYS A 1 93 ? 0.607 -10.768 -11.579 1.00 98.88 93 LYS A CA 1
ATOM 733 C C . LYS A 1 93 ? 0.838 -12.193 -11.078 1.00 98.88 93 LYS A C 1
ATOM 735 O O . LYS A 1 93 ? 0.199 -12.597 -10.110 1.00 98.88 93 LYS A O 1
ATOM 740 N N . ASP A 1 94 ? 1.783 -12.913 -11.679 1.00 98.88 94 ASP A N 1
ATOM 741 C CA . ASP A 1 94 ? 2.125 -14.278 -11.259 1.00 98.88 94 ASP A CA 1
ATOM 742 C C . ASP A 1 94 ? 2.575 -14.328 -9.784 1.00 98.88 94 ASP A C 1
ATOM 744 O O . ASP A 1 94 ? 2.231 -15.246 -9.040 1.00 98.88 94 ASP A O 1
ATOM 748 N N . GLU A 1 95 ? 3.315 -13.310 -9.334 1.00 98.88 95 GLU A N 1
ATOM 749 C CA . GLU A 1 95 ? 3.784 -13.195 -7.950 1.00 98.88 95 GLU A CA 1
ATOM 750 C C . GLU A 1 95 ? 2.657 -12.835 -6.964 1.00 98.88 95 GLU A C 1
ATOM 752 O O . GLU A 1 95 ? 2.625 -13.367 -5.855 1.00 98.88 95 GLU A O 1
ATOM 757 N N . VAL A 1 96 ? 1.717 -11.968 -7.360 1.00 98.94 96 VAL A N 1
ATOM 758 C CA . VAL A 1 96 ? 0.510 -11.646 -6.575 1.00 98.94 96 VAL A CA 1
ATOM 759 C C . VAL A 1 96 ? -0.348 -12.896 -6.376 1.00 98.94 96 VAL A C 1
ATOM 761 O O . VAL A 1 96 ? -0.741 -13.199 -5.249 1.00 98.94 96 VAL A O 1
ATOM 764 N N . GLU A 1 97 ? -0.597 -13.655 -7.443 1.00 98.88 97 GLU A N 1
ATOM 765 C CA . GLU A 1 97 ? -1.374 -14.890 -7.353 1.00 98.88 97 GLU A CA 1
ATOM 766 C C . GLU A 1 97 ? -0.679 -15.965 -6.509 1.00 98.88 97 GLU A C 1
ATOM 768 O O . GLU A 1 97 ? -1.343 -16.693 -5.775 1.00 98.88 97 GLU A O 1
ATOM 773 N N . ASP A 1 98 ? 0.647 -16.095 -6.586 1.00 98.88 98 ASP A N 1
ATOM 774 C CA . ASP A 1 98 ? 1.366 -17.086 -5.780 1.00 98.88 98 ASP A CA 1
ATOM 775 C C . ASP A 1 98 ? 1.452 -16.694 -4.296 1.00 98.88 98 ASP A C 1
ATOM 777 O O . ASP A 1 98 ? 1.417 -17.571 -3.430 1.00 98.88 98 ASP A O 1
ATOM 781 N N . LEU A 1 99 ? 1.480 -15.393 -3.978 1.00 98.88 99 LEU A N 1
ATOM 782 C CA . LEU A 1 99 ? 1.291 -14.899 -2.610 1.00 98.88 99 LEU A CA 1
ATOM 783 C C . LEU A 1 99 ? -0.110 -15.246 -2.080 1.00 98.88 99 LEU A C 1
ATOM 785 O O . LEU A 1 99 ? -0.225 -15.746 -0.958 1.00 98.88 99 LEU A O 1
ATOM 789 N N . GLU A 1 100 ? -1.161 -15.042 -2.879 1.00 98.75 100 GLU A N 1
ATOM 790 C CA . GLU A 1 100 ? -2.532 -15.426 -2.515 1.00 98.75 100 GLU A CA 1
ATOM 791 C C . GLU A 1 100 ? -2.653 -16.944 -2.290 1.00 98.75 100 GLU A C 1
ATOM 793 O O . GLU A 1 100 ? -3.123 -17.372 -1.232 1.00 98.75 100 GLU A O 1
ATOM 798 N N . LYS A 1 101 ? -2.150 -17.768 -3.223 1.00 98.75 101 LYS A N 1
ATOM 799 C CA . LYS A 1 101 ? -2.119 -19.243 -3.106 1.00 98.75 101 LYS A CA 1
ATOM 800 C C . LYS A 1 101 ? -1.358 -19.714 -1.859 1.00 98.75 101 LYS A C 1
ATOM 802 O O . LYS A 1 101 ? -1.706 -20.745 -1.285 1.00 98.75 101 LYS A O 1
ATOM 807 N N . ALA A 1 102 ? -0.348 -18.963 -1.414 1.00 98.44 102 ALA A N 1
ATOM 808 C CA . ALA A 1 102 ? 0.395 -19.217 -0.178 1.00 98.44 102 ALA A CA 1
ATOM 809 C C . ALA A 1 102 ? -0.315 -18.728 1.107 1.00 98.44 102 ALA A C 1
ATOM 811 O O . ALA A 1 102 ? 0.223 -18.879 2.206 1.00 98.44 102 ALA A O 1
ATOM 812 N N . GLY A 1 103 ? -1.525 -18.167 0.997 1.00 97.75 103 GLY A N 1
ATOM 813 C CA . GLY A 1 103 ? -2.349 -17.720 2.122 1.00 97.75 103 GLY A CA 1
ATOM 814 C C . GLY A 1 103 ? -2.102 -16.276 2.570 1.00 97.75 103 GLY A C 1
ATOM 815 O O . GLY A 1 103 ? -2.499 -15.908 3.678 1.00 97.75 103 GLY A O 1
ATOM 816 N N . ILE A 1 104 ? -1.449 -15.447 1.750 1.00 98.56 104 ILE A N 1
ATOM 817 C CA . ILE A 1 104 ? -1.249 -14.021 2.036 1.00 98.56 104 ILE A CA 1
ATOM 818 C C . ILE A 1 104 ? -2.495 -13.237 1.602 1.00 98.56 104 ILE A C 1
ATOM 820 O O . ILE A 1 104 ? -2.661 -12.893 0.439 1.00 98.56 104 ILE A O 1
ATOM 824 N N . THR A 1 105 ? -3.366 -12.921 2.563 1.00 97.12 105 THR A N 1
ATOM 825 C CA . THR A 1 105 ? -4.672 -12.271 2.316 1.00 97.12 105 THR A CA 1
ATOM 826 C C . THR A 1 105 ? -4.615 -10.743 2.190 1.00 97.12 105 THR A C 1
ATOM 828 O O . THR A 1 105 ? -5.652 -10.094 2.070 1.00 97.12 105 THR A O 1
ATOM 831 N N . VAL A 1 106 ? -3.429 -10.137 2.299 1.00 98.69 106 VAL A N 1
ATOM 832 C CA . VAL A 1 106 ? -3.216 -8.696 2.095 1.00 98.69 106 VAL A CA 1
ATOM 833 C C . VAL A 1 106 ? -1.929 -8.517 1.304 1.00 98.69 106 VAL A C 1
ATOM 835 O O . VAL A 1 106 ? -0.865 -8.921 1.771 1.00 98.69 106 VAL A O 1
ATOM 838 N N . ILE A 1 107 ? -1.996 -7.901 0.129 1.00 98.81 107 ILE A N 1
ATOM 839 C CA . ILE A 1 107 ? -0.840 -7.728 -0.761 1.00 98.81 107 ILE A CA 1
ATOM 840 C C . ILE A 1 107 ? -0.699 -6.243 -1.075 1.00 98.81 107 ILE A C 1
ATOM 842 O O . ILE A 1 107 ? -1.660 -5.595 -1.475 1.00 98.81 107 ILE A O 1
ATOM 846 N N . GLN A 1 108 ? 0.489 -5.684 -0.855 1.00 98.81 108 GLN A N 1
ATOM 847 C CA . GLN A 1 108 ? 0.782 -4.279 -1.100 1.00 98.81 108 GLN A CA 1
ATOM 848 C C . GLN A 1 108 ? 1.707 -4.119 -2.310 1.00 98.81 108 GLN A C 1
ATOM 850 O O . GLN A 1 108 ? 2.777 -4.726 -2.363 1.00 98.81 108 GLN A O 1
ATOM 855 N N . ILE A 1 109 ? 1.290 -3.286 -3.263 1.00 98.75 109 ILE A N 1
ATOM 856 C CA . ILE A 1 109 ? 1.975 -3.032 -4.533 1.00 98.75 109 ILE A CA 1
ATOM 857 C C . ILE A 1 109 ? 2.319 -1.538 -4.598 1.00 98.75 109 ILE A C 1
ATOM 859 O O . ILE A 1 109 ? 1.455 -0.695 -4.842 1.00 98.75 109 ILE A O 1
ATOM 863 N N . ASP A 1 110 ? 3.578 -1.197 -4.323 1.00 98.19 110 ASP A N 1
ATOM 864 C CA . ASP A 1 110 ? 4.027 0.193 -4.174 1.00 98.19 110 ASP A CA 1
ATOM 865 C C . ASP A 1 110 ? 4.329 0.840 -5.537 1.00 98.19 110 ASP A C 1
ATOM 867 O O . ASP A 1 110 ? 5.222 0.383 -6.256 1.00 98.19 110 ASP A O 1
ATOM 871 N N . GLU A 1 111 ? 3.649 1.944 -5.862 1.00 97.56 111 GLU A N 1
ATOM 872 C CA . GLU A 1 111 ? 3.866 2.741 -7.079 1.00 97.56 111 GLU A CA 1
ATOM 873 C C . GLU A 1 111 ? 4.469 4.122 -6.765 1.00 97.56 111 GLU A C 1
ATOM 875 O O . GLU A 1 111 ? 3.921 5.189 -7.063 1.00 97.56 111 GLU A O 1
ATOM 880 N N . ALA A 1 112 ? 5.654 4.088 -6.150 1.00 93.81 112 ALA A N 1
ATOM 881 C CA . ALA A 1 112 ? 6.408 5.261 -5.710 1.00 93.81 112 ALA A CA 1
ATOM 882 C C . ALA A 1 112 ? 6.775 6.249 -6.837 1.00 93.81 112 ALA A C 1
ATOM 884 O O . ALA A 1 112 ? 6.949 7.433 -6.557 1.00 93.81 112 ALA A O 1
ATOM 885 N N . ALA A 1 113 ? 6.883 5.786 -8.089 1.00 94.88 113 ALA A N 1
ATOM 886 C CA . ALA A 1 113 ? 7.289 6.593 -9.244 1.00 94.88 113 ALA A CA 1
ATOM 887 C C . ALA A 1 113 ? 6.174 6.795 -10.292 1.00 94.88 113 ALA A C 1
ATOM 889 O O . ALA A 1 113 ? 6.466 7.150 -11.439 1.00 94.88 113 ALA A O 1
ATOM 890 N N . LEU A 1 114 ? 4.898 6.592 -9.928 1.00 94.94 114 LEU A N 1
ATOM 891 C CA . LEU A 1 114 ? 3.755 6.746 -10.843 1.00 94.94 114 LEU A CA 1
ATOM 892 C C . LEU A 1 114 ? 3.720 8.124 -11.523 1.00 94.94 114 LEU A C 1
ATOM 894 O O . LEU A 1 114 ? 3.432 8.215 -12.716 1.00 94.94 114 LEU A O 1
ATOM 898 N N . ARG A 1 115 ? 4.044 9.198 -10.790 1.00 93.19 115 ARG A N 1
ATOM 899 C CA . ARG A 1 115 ? 4.030 10.576 -11.308 1.00 93.19 115 ARG A CA 1
ATOM 900 C C . ARG A 1 115 ? 5.303 10.936 -12.077 1.00 93.19 115 ARG A C 1
ATOM 902 O O . ARG A 1 115 ? 5.256 11.824 -12.921 1.00 93.19 115 ARG A O 1
ATOM 909 N N . GLU A 1 116 ? 6.425 10.267 -11.809 1.00 93.38 116 GLU A N 1
ATOM 910 C CA . GLU A 1 116 ? 7.728 10.592 -12.414 1.00 93.38 116 GLU A CA 1
ATOM 911 C C . GLU A 1 116 ? 7.771 10.336 -13.926 1.00 93.38 116 GLU A C 1
ATOM 913 O O . GLU A 1 116 ? 8.491 11.025 -14.644 1.00 93.38 116 GLU A O 1
ATOM 918 N N . GLY A 1 117 ? 6.977 9.383 -14.422 1.00 93.69 117 GLY A N 1
ATOM 919 C CA . GLY A 1 117 ? 6.868 9.093 -15.852 1.00 93.69 117 GLY A CA 1
ATOM 920 C C . GLY A 1 117 ? 5.918 10.008 -16.633 1.00 93.69 117 GLY A C 1
ATOM 921 O O . GLY A 1 117 ? 5.805 9.828 -17.846 1.00 93.69 117 GLY A O 1
ATOM 922 N N . LEU A 1 118 ? 5.237 10.969 -15.987 1.00 95.31 118 LEU A N 1
ATOM 923 C CA . LEU A 1 118 ? 4.317 11.877 -16.681 1.00 95.31 118 LEU A CA 1
ATOM 924 C C . LEU A 1 118 ? 5.043 12.652 -17.798 1.00 95.31 118 LEU A C 1
ATOM 926 O O . LEU A 1 118 ? 6.034 13.336 -17.525 1.00 95.31 118 LEU A O 1
ATOM 930 N N . PRO A 1 119 ? 4.540 12.619 -19.047 1.00 97.12 119 PRO A N 1
ATOM 931 C CA . PRO A 1 119 ? 5.090 13.420 -20.132 1.00 97.12 119 PRO A CA 1
ATOM 932 C C . PRO A 1 119 ? 5.050 14.915 -19.809 1.00 97.12 119 PRO A C 1
ATOM 934 O O . PRO A 1 119 ? 4.072 15.412 -19.264 1.00 97.12 119 PRO A O 1
ATOM 937 N N . LEU A 1 120 ? 6.062 15.675 -20.238 1.00 96.94 120 LEU A N 1
ATOM 938 C CA . LEU A 1 120 ? 6.092 17.134 -20.038 1.00 96.94 120 LEU A CA 1
ATOM 939 C C . LEU A 1 120 ? 4.941 17.871 -20.755 1.00 96.94 120 LEU A C 1
ATOM 941 O O . LEU A 1 120 ? 4.624 19.015 -20.421 1.00 96.94 120 LEU A O 1
ATOM 945 N N . ARG A 1 121 ? 4.323 17.246 -21.766 1.00 96.94 121 ARG A N 1
ATOM 946 C CA . ARG A 1 121 ? 3.184 17.801 -22.504 1.00 96.94 121 ARG A CA 1
ATOM 947 C C . ARG A 1 121 ? 1.873 17.344 -21.868 1.00 96.94 121 ARG A C 1
ATOM 949 O O . ARG A 1 121 ? 1.507 16.179 -21.970 1.00 96.94 121 ARG A O 1
ATOM 956 N N . LYS A 1 122 ? 1.096 18.296 -21.334 1.00 95.62 122 LYS A N 1
ATOM 957 C CA . LYS A 1 122 ? -0.227 18.046 -20.719 1.00 95.62 122 LYS A CA 1
ATOM 958 C C . LYS A 1 122 ? -1.181 17.209 -21.583 1.00 95.62 122 LYS A C 1
ATOM 960 O O . LYS A 1 122 ? -1.915 16.390 -21.048 1.00 95.62 122 LYS A O 1
ATOM 965 N N . ALA A 1 123 ? -1.143 17.380 -22.906 1.00 97.31 123 ALA A N 1
ATOM 966 C CA . ALA A 1 123 ? -1.965 16.612 -23.846 1.00 97.31 123 ALA A CA 1
ATOM 967 C C . ALA A 1 123 ? -1.637 15.102 -23.879 1.00 97.31 123 ALA A C 1
ATOM 969 O O . ALA A 1 123 ? -2.478 14.306 -24.278 1.00 97.31 123 ALA A O 1
ATOM 970 N N . GLU A 1 124 ? -0.442 14.699 -23.442 1.00 97.56 124 GLU A N 1
ATOM 971 C CA . GLU A 1 124 ? 0.016 13.302 -23.409 1.00 97.56 124 GLU A CA 1
ATOM 972 C C . GLU A 1 124 ? -0.196 12.642 -22.034 1.00 97.56 124 GLU A C 1
ATOM 974 O O . GLU A 1 124 ? -0.072 11.423 -21.916 1.00 97.56 124 GLU A O 1
ATOM 979 N N . HIS A 1 125 ? -0.561 13.414 -20.997 1.00 97.06 125 HIS A N 1
ATOM 980 C CA . HIS A 1 125 ? -0.808 12.889 -19.646 1.00 97.06 125 HIS A CA 1
ATOM 981 C C . HIS A 1 125 ? -1.883 11.796 -19.641 1.00 97.06 125 HIS A C 1
ATOM 983 O O . HIS A 1 125 ? -1.709 10.782 -18.975 1.00 97.06 125 HIS A O 1
ATOM 989 N N . ALA A 1 126 ? -2.982 11.993 -20.378 1.00 97.44 126 ALA A N 1
ATOM 990 C CA . ALA A 1 126 ? -4.107 11.059 -20.391 1.00 97.44 126 ALA A CA 1
ATOM 991 C C . ALA A 1 126 ? -3.691 9.671 -20.901 1.00 97.44 126 ALA A C 1
ATOM 993 O O . ALA A 1 126 ? -4.004 8.671 -20.265 1.00 97.44 126 ALA A O 1
ATOM 994 N N . PHE A 1 127 ? -2.917 9.620 -21.991 1.00 98.44 127 PHE A N 1
ATOM 995 C CA . PHE A 1 127 ? -2.394 8.366 -22.534 1.00 98.44 127 PHE A CA 1
ATOM 996 C C . PHE A 1 127 ? -1.418 7.685 -21.567 1.00 98.44 127 PHE A C 1
ATOM 998 O O . PHE A 1 127 ? -1.504 6.478 -21.373 1.00 98.44 127 PHE A O 1
ATOM 1005 N N . TYR A 1 128 ? -0.519 8.448 -20.931 1.00 98.50 128 TYR A N 1
ATOM 1006 C CA . TYR A 1 128 ? 0.390 7.904 -19.917 1.00 98.50 128 TYR A CA 1
ATOM 1007 C C . TYR A 1 128 ? -0.361 7.286 -18.734 1.00 98.50 128 TYR A C 1
ATOM 1009 O O . TYR A 1 128 ? -0.093 6.150 -18.349 1.00 98.50 128 TYR A O 1
ATOM 1017 N N . LEU A 1 129 ? -1.298 8.042 -18.158 1.00 98.19 129 LEU A N 1
ATOM 1018 C CA . LEU A 1 129 ? -2.035 7.628 -16.971 1.00 98.19 129 LEU A CA 1
ATOM 1019 C C . LEU A 1 129 ? -2.934 6.421 -17.257 1.00 98.19 129 LEU A C 1
ATOM 1021 O O . LEU A 1 129 ? -3.051 5.562 -16.391 1.00 98.19 129 LEU A O 1
ATOM 1025 N N . ASP A 1 130 ? -3.517 6.326 -18.454 1.00 98.56 130 ASP A N 1
ATOM 1026 C CA . ASP A 1 130 ? -4.324 5.175 -18.869 1.00 98.56 130 ASP A CA 1
ATOM 1027 C C . ASP A 1 130 ? -3.519 3.867 -18.839 1.00 98.56 130 ASP A C 1
ATOM 1029 O O . ASP A 1 130 ? -3.864 2.949 -18.089 1.00 98.56 130 ASP A O 1
ATOM 1033 N N . TRP A 1 131 ? -2.392 3.791 -19.563 1.00 98.69 131 TRP A N 1
ATOM 1034 C CA . TRP A 1 131 ? -1.604 2.558 -19.566 1.00 98.69 131 TRP A CA 1
ATOM 1035 C C . TRP A 1 131 ? -0.914 2.291 -18.229 1.00 98.69 131 TRP A C 1
ATOM 1037 O O . TRP A 1 131 ? -0.796 1.130 -17.852 1.00 98.69 131 TRP A O 1
ATOM 1047 N N . ALA A 1 132 ? -0.507 3.323 -17.482 1.00 98.62 132 ALA A N 1
ATOM 1048 C CA . ALA A 1 132 ? 0.099 3.160 -16.160 1.00 98.62 132 ALA A CA 1
ATOM 1049 C C . ALA A 1 132 ? -0.886 2.527 -15.157 1.00 98.62 132 ALA A C 1
ATOM 1051 O O . ALA A 1 132 ? -0.551 1.569 -14.459 1.00 98.62 132 ALA A O 1
ATOM 1052 N N . VAL A 1 133 ? -2.130 3.012 -15.139 1.00 98.56 133 VAL A N 1
ATOM 1053 C CA . VAL A 1 133 ? -3.219 2.465 -14.317 1.00 98.56 133 VAL A CA 1
ATOM 1054 C C . VAL A 1 133 ? -3.657 1.081 -14.805 1.00 98.56 133 VAL A C 1
ATOM 1056 O O . VAL A 1 133 ? -3.963 0.204 -13.996 1.00 98.56 133 VAL A O 1
ATOM 1059 N N . HIS A 1 134 ? -3.665 0.844 -16.118 1.00 98.88 134 HIS A N 1
ATOM 1060 C CA . HIS A 1 134 ? -3.936 -0.480 -16.676 1.00 98.88 134 HIS A CA 1
ATOM 1061 C C . HIS A 1 134 ? -2.863 -1.499 -16.255 1.00 98.88 134 HIS A C 1
ATOM 1063 O O . HIS A 1 134 ? -3.220 -2.570 -15.767 1.00 98.88 134 HIS A O 1
ATOM 1069 N N . SER A 1 135 ? -1.574 -1.147 -16.337 1.00 98.88 135 SER A N 1
ATOM 1070 C CA . SER A 1 135 ? -0.473 -1.976 -15.833 1.00 98.88 135 SER A CA 1
ATOM 1071 C C . SER A 1 135 ? -0.635 -2.303 -14.352 1.00 98.88 135 SER A C 1
ATOM 1073 O O . SER A 1 135 ? -0.449 -3.454 -13.973 1.00 98.88 135 SER A O 1
ATOM 1075 N N . PHE A 1 136 ? -1.031 -1.336 -13.514 1.00 98.88 136 PHE A N 1
ATOM 1076 C CA . PHE A 1 136 ? -1.326 -1.619 -12.108 1.00 98.88 136 PHE A CA 1
ATOM 1077 C C . PHE A 1 136 ? -2.440 -2.667 -11.964 1.00 98.88 136 PHE A C 1
ATOM 1079 O O . PHE A 1 136 ? -2.225 -3.682 -11.306 1.00 98.88 136 PHE A O 1
ATOM 1086 N N . ARG A 1 137 ? -3.594 -2.488 -12.619 1.00 98.81 137 ARG A N 1
ATOM 1087 C CA . ARG A 1 137 ? -4.719 -3.439 -12.515 1.00 98.81 137 ARG A CA 1
ATOM 1088 C C . ARG A 1 137 ? -4.379 -4.840 -13.028 1.00 98.81 137 ARG A C 1
ATOM 1090 O O . ARG A 1 137 ? -4.788 -5.819 -12.410 1.00 98.81 137 ARG A O 1
ATOM 1097 N N . ILE A 1 138 ? -3.576 -4.965 -14.091 1.00 98.88 138 ILE A N 1
ATOM 1098 C CA . ILE A 1 138 ? -3.101 -6.272 -14.588 1.00 98.88 138 ILE A CA 1
ATOM 1099 C C . ILE A 1 138 ? -2.435 -7.085 -13.465 1.00 98.88 138 ILE A C 1
ATOM 1101 O O . ILE A 1 138 ? -2.642 -8.294 -13.408 1.00 98.88 138 ILE A O 1
ATOM 1105 N N . THR A 1 139 ? -1.710 -6.445 -12.538 1.00 98.88 139 THR A N 1
ATOM 1106 C CA . THR A 1 139 ? -1.032 -7.157 -11.437 1.00 98.88 139 THR A CA 1
ATOM 1107 C C . THR A 1 139 ? -1.973 -7.898 -10.488 1.00 98.88 139 THR A C 1
ATOM 1109 O O . THR A 1 139 ? -1.534 -8.832 -9.832 1.00 98.88 139 THR A O 1
ATOM 1112 N N . ASN A 1 140 ? -3.245 -7.503 -10.379 1.00 98.50 140 ASN A N 1
ATOM 1113 C CA . ASN A 1 140 ? -4.135 -8.009 -9.329 1.00 98.50 140 ASN A CA 1
ATOM 1114 C C . ASN A 1 140 ? -5.561 -8.359 -9.784 1.00 98.50 140 ASN A C 1
ATOM 1116 O O . ASN A 1 140 ? -6.278 -8.986 -9.020 1.00 98.50 140 ASN A O 1
ATOM 1120 N N . VAL A 1 141 ? -5.941 -8.127 -11.045 1.00 98.19 141 VAL A N 1
ATOM 1121 C CA . VAL A 1 141 ? -7.266 -8.480 -11.619 1.00 98.19 141 VAL A CA 1
ATOM 1122 C C . VAL A 1 141 ? -7.677 -9.969 -11.509 1.00 98.19 141 VAL A C 1
ATOM 1124 O O . VAL A 1 141 ? -8.774 -10.335 -11.914 1.00 98.19 141 VAL A O 1
ATOM 1127 N N . GLY A 1 142 ? -6.794 -10.851 -11.025 1.00 97.19 142 GLY A N 1
ATOM 1128 C CA . GLY A 1 142 ? -7.077 -12.275 -10.805 1.00 97.19 142 GLY A CA 1
ATOM 1129 C C . GLY A 1 142 ? -7.189 -12.715 -9.341 1.00 97.19 142 GLY A C 1
ATOM 1130 O O . GLY A 1 142 ? -7.349 -13.913 -9.125 1.00 97.19 142 GLY A O 1
ATOM 1131 N N . VAL A 1 143 ? -7.064 -11.808 -8.363 1.00 98.00 143 VAL A N 1
ATOM 1132 C CA . VAL A 1 143 ? -7.215 -12.162 -6.939 1.00 98.00 143 VAL A CA 1
ATOM 1133 C C . VAL A 1 143 ? -8.681 -12.388 -6.569 1.00 98.00 143 VAL A C 1
ATOM 1135 O O . VAL A 1 143 ? -9.590 -11.950 -7.272 1.00 98.00 143 VAL A O 1
ATOM 1138 N N . GLN A 1 144 ? -8.916 -13.075 -5.454 1.00 96.62 144 GLN A N 1
ATOM 1139 C CA . GLN A 1 144 ? -10.245 -13.229 -4.868 1.00 96.62 144 GLN A CA 1
ATOM 1140 C C . GLN A 1 144 ? -10.721 -11.928 -4.208 1.00 96.62 144 GLN A C 1
ATOM 1142 O O . GLN A 1 144 ? -9.930 -11.239 -3.568 1.00 96.62 144 GLN A O 1
ATOM 1147 N N . ASP A 1 145 ? -12.036 -11.685 -4.199 1.00 96.06 145 ASP A N 1
ATOM 1148 C CA . ASP A 1 145 ? -12.700 -10.577 -3.482 1.00 96.06 145 ASP A CA 1
ATOM 1149 C C . ASP A 1 145 ? -12.349 -10.499 -1.975 1.00 96.06 145 ASP A C 1
ATOM 1151 O O . ASP A 1 145 ? -12.575 -9.489 -1.310 1.00 96.06 145 ASP A O 1
ATOM 1155 N N . THR A 1 146 ? -11.823 -11.584 -1.395 1.00 95.94 146 THR A N 1
ATOM 1156 C CA . THR A 1 146 ? -11.366 -11.654 0.003 1.00 95.94 146 THR A CA 1
ATOM 1157 C C . THR A 1 146 ? -9.918 -11.203 0.223 1.00 95.94 146 THR A C 1
ATOM 1159 O O . THR A 1 146 ? -9.500 -11.064 1.376 1.00 95.94 146 THR A O 1
ATOM 1162 N N . THR A 1 147 ? -9.139 -11.018 -0.843 1.00 97.12 147 THR A N 1
ATOM 1163 C CA . THR A 1 147 ? -7.711 -10.679 -0.802 1.00 97.12 147 THR A CA 1
ATOM 1164 C C . THR A 1 147 ? -7.528 -9.185 -1.006 1.00 97.12 147 THR A C 1
ATOM 1166 O O . THR A 1 147 ? -7.792 -8.653 -2.075 1.00 97.12 147 THR A O 1
ATOM 1169 N N . GLN A 1 148 ? -7.046 -8.494 0.028 1.00 98.19 148 GLN A N 1
ATOM 1170 C CA . GLN A 1 148 ? -7.033 -7.035 0.036 1.00 98.19 148 GLN A CA 1
ATOM 1171 C C . GLN A 1 148 ? -5.777 -6.454 -0.629 1.00 98.19 148 GLN A C 1
ATOM 1173 O O . GLN A 1 148 ? -4.661 -6.613 -0.116 1.00 98.19 148 GLN A O 1
ATOM 1178 N N . ILE A 1 149 ? -5.964 -5.704 -1.712 1.00 98.69 149 ILE A N 1
ATOM 1179 C CA . ILE A 1 149 ? -4.912 -5.004 -2.448 1.00 98.69 149 ILE A CA 1
ATOM 1180 C C . ILE A 1 149 ? -4.668 -3.618 -1.851 1.00 98.69 149 ILE A C 1
ATOM 1182 O O . ILE A 1 149 ? -5.519 -2.729 -1.840 1.00 98.69 149 ILE A O 1
ATOM 1186 N N . HIS A 1 150 ? -3.450 -3.418 -1.358 1.00 98.69 150 HIS A N 1
ATOM 1187 C CA . HIS A 1 150 ? -2.957 -2.123 -0.904 1.00 98.69 150 HIS A CA 1
ATOM 1188 C C . HIS A 1 150 ? -2.043 -1.522 -1.972 1.00 98.69 150 HIS A C 1
ATOM 1190 O O . HIS A 1 150 ? -1.292 -2.235 -2.634 1.00 98.69 150 HIS A O 1
ATOM 1196 N N . THR A 1 151 ? -2.005 -0.199 -2.078 1.00 97.81 151 THR A N 1
ATOM 1197 C CA . THR A 1 151 ? -0.936 0.493 -2.811 1.00 97.81 151 THR A CA 1
ATOM 1198 C C . THR A 1 151 ? -0.404 1.681 -2.021 1.00 97.81 151 THR A C 1
ATOM 1200 O O . THR A 1 151 ? -1.128 2.325 -1.256 1.00 97.81 151 THR A O 1
ATOM 1203 N N . HIS A 1 152 ? 0.888 1.954 -2.172 1.00 96.75 152 HIS A N 1
ATOM 1204 C CA . HIS A 1 152 ? 1.542 3.128 -1.613 1.00 96.75 152 HIS A CA 1
ATOM 1205 C C . HIS A 1 152 ? 2.051 4.037 -2.729 1.00 96.75 152 HIS A C 1
ATOM 1207 O O . HIS A 1 152 ? 2.670 3.571 -3.686 1.00 96.75 152 HIS A O 1
ATOM 1213 N N . MET A 1 153 ? 1.824 5.341 -2.573 1.00 91.12 153 MET A N 1
ATOM 1214 C CA . MET A 1 153 ? 2.317 6.382 -3.470 1.00 91.12 153 MET A CA 1
ATOM 1215 C C . MET A 1 153 ? 3.014 7.475 -2.656 1.00 91.12 153 MET A C 1
ATOM 1217 O O . MET A 1 153 ? 2.407 8.079 -1.771 1.00 91.12 153 MET A O 1
ATOM 1221 N N . CYS A 1 154 ? 4.275 7.761 -2.987 1.00 87.75 154 CYS A N 1
ATOM 1222 C CA . CYS A 1 154 ? 5.131 8.733 -2.293 1.00 87.75 154 CYS A CA 1
ATOM 1223 C C . CYS A 1 154 ? 4.829 10.187 -2.713 1.00 87.75 154 CYS A C 1
ATOM 1225 O O . CYS A 1 154 ? 5.708 10.935 -3.140 1.00 87.75 154 CYS A O 1
ATOM 1227 N N . TYR A 1 155 ? 3.550 10.568 -2.668 1.00 83.06 155 TYR A N 1
ATOM 1228 C CA . TYR A 1 155 ? 3.053 11.890 -3.046 1.00 83.06 155 TYR A CA 1
ATOM 1229 C C . TYR A 1 155 ? 1.993 12.374 -2.049 1.00 83.06 155 TYR A C 1
ATOM 1231 O O . TYR A 1 155 ? 1.345 11.571 -1.380 1.00 83.06 155 TYR A O 1
ATOM 1239 N N . SER A 1 156 ? 1.789 13.693 -2.003 1.00 73.75 156 SER A N 1
ATOM 1240 C CA . SER A 1 156 ? 0.807 14.354 -1.129 1.00 73.75 156 SER A CA 1
ATOM 1241 C C . SER A 1 156 ? -0.133 15.333 -1.852 1.00 73.75 156 SER A C 1
ATOM 1243 O O . SER A 1 156 ? -1.001 15.940 -1.230 1.00 73.75 156 SER A O 1
ATOM 1245 N N . ASN A 1 157 ? 0.028 15.507 -3.170 1.00 79.69 157 ASN A N 1
ATOM 1246 C CA . ASN A 1 157 ? -0.828 16.355 -4.004 1.00 79.69 157 ASN A CA 1
ATOM 1247 C C . ASN A 1 157 ? -1.308 15.567 -5.226 1.00 79.69 157 ASN A C 1
ATOM 1249 O O . ASN A 1 157 ? -0.514 15.232 -6.112 1.00 79.69 157 ASN A O 1
ATOM 1253 N N . PHE A 1 158 ? -2.617 15.323 -5.259 1.00 77.12 158 PHE A N 1
ATOM 1254 C CA . PHE A 1 158 ? -3.283 14.414 -6.187 1.00 77.12 158 PHE A CA 1
ATOM 1255 C C . PHE A 1 158 ? -4.294 15.094 -7.113 1.00 77.12 158 PHE A C 1
ATOM 1257 O O . PHE A 1 158 ? -4.887 14.412 -7.941 1.00 77.12 158 PHE A O 1
ATOM 1264 N N . ASN A 1 159 ? -4.469 16.416 -7.027 1.00 78.81 159 ASN A N 1
ATOM 1265 C CA . ASN A 1 159 ? -5.541 17.138 -7.728 1.00 78.81 159 ASN A CA 1
ATOM 1266 C C . ASN A 1 159 ? -5.550 16.884 -9.248 1.00 78.81 159 ASN A C 1
ATOM 1268 O O . ASN A 1 159 ? -6.615 16.759 -9.843 1.00 78.81 159 ASN A O 1
ATOM 1272 N N . ASP A 1 160 ? -4.370 16.742 -9.860 1.00 82.88 160 ASP A N 1
ATOM 1273 C CA . ASP A 1 160 ? -4.215 16.500 -11.301 1.00 82.88 160 ASP A CA 1
ATOM 1274 C C . ASP A 1 160 ? -4.338 15.014 -11.717 1.00 82.88 160 ASP A C 1
ATOM 1276 O O . ASP A 1 160 ? -4.347 14.724 -12.912 1.00 82.88 160 ASP A O 1
ATOM 1280 N N . ILE A 1 161 ? -4.371 14.067 -10.764 1.00 87.25 161 ILE A N 1
ATOM 1281 C CA . ILE A 1 161 ? -4.331 12.607 -11.017 1.00 87.25 161 ILE A CA 1
ATOM 1282 C C . ILE A 1 161 ? -5.340 11.786 -10.189 1.00 87.25 161 ILE A C 1
ATOM 1284 O O . ILE A 1 161 ? -5.315 10.557 -10.237 1.00 87.25 161 ILE A O 1
ATOM 1288 N N . ILE A 1 162 ? -6.244 12.429 -9.442 1.00 87.88 162 ILE A N 1
ATOM 1289 C CA . ILE A 1 162 ? -7.183 11.760 -8.523 1.00 87.88 162 ILE A CA 1
ATOM 1290 C C . ILE A 1 162 ? -8.062 10.715 -9.227 1.00 87.88 162 ILE A C 1
ATOM 1292 O O . ILE A 1 162 ? -8.257 9.619 -8.708 1.00 87.88 162 ILE A O 1
ATOM 1296 N N . GLN A 1 163 ? -8.518 11.005 -10.450 1.00 90.75 163 GLN A N 1
ATOM 1297 C CA . GLN A 1 163 ? -9.299 10.051 -11.239 1.00 90.75 163 GLN A CA 1
ATOM 1298 C C . GLN A 1 163 ? -8.475 8.818 -11.629 1.00 90.75 163 GLN A C 1
ATOM 1300 O O . GLN A 1 163 ? -8.998 7.710 -11.626 1.00 90.75 163 GLN A O 1
ATOM 1305 N N . SER A 1 164 ? -7.184 8.982 -11.925 1.00 93.69 164 SER A N 1
ATOM 1306 C CA . SER A 1 164 ? -6.289 7.859 -12.222 1.00 93.69 164 SER A CA 1
ATOM 1307 C C . SER A 1 164 ? -6.091 6.966 -11.001 1.00 93.69 164 SER A C 1
ATOM 1309 O O . SER A 1 164 ? -6.109 5.753 -11.151 1.00 93.69 164 SER A O 1
ATOM 1311 N N . ILE A 1 165 ? -5.985 7.549 -9.803 1.00 91.31 165 ILE A N 1
ATOM 1312 C CA . ILE A 1 165 ? -5.888 6.802 -8.538 1.00 91.31 165 ILE A CA 1
ATOM 1313 C C . ILE A 1 165 ? -7.157 5.999 -8.263 1.00 91.31 165 ILE A C 1
ATOM 1315 O O . ILE A 1 165 ? -7.073 4.846 -7.860 1.00 91.31 165 ILE A O 1
ATOM 1319 N N . ILE A 1 166 ? -8.330 6.571 -8.528 1.00 91.56 166 ILE A N 1
ATOM 1320 C CA . ILE A 1 166 ? -9.600 5.843 -8.418 1.00 91.56 166 ILE A CA 1
ATOM 1321 C C . ILE A 1 166 ? -9.662 4.709 -9.441 1.00 91.56 166 ILE A C 1
ATOM 1323 O O . ILE A 1 166 ? -10.021 3.590 -9.100 1.00 91.56 166 ILE A O 1
ATOM 1327 N N . ASN A 1 167 ? -9.227 4.968 -10.674 1.00 95.56 167 ASN A N 1
ATOM 1328 C CA . ASN A 1 167 ? -9.187 3.963 -11.732 1.00 95.56 167 ASN A CA 1
ATOM 1329 C C . ASN A 1 167 ? -8.142 2.848 -11.489 1.00 95.56 167 ASN A C 1
ATOM 1331 O O . ASN A 1 167 ? -8.153 1.872 -12.238 1.00 95.56 167 ASN A O 1
ATOM 1335 N N . MET A 1 168 ? -7.244 2.971 -10.496 1.00 96.50 168 MET A N 1
ATOM 1336 C CA . MET A 1 168 ? -6.370 1.868 -10.054 1.00 96.50 168 MET A CA 1
ATOM 1337 C C . MET A 1 168 ? -7.141 0.778 -9.308 1.00 96.50 168 MET A C 1
ATOM 1339 O O . MET A 1 168 ? -6.661 -0.349 -9.287 1.00 96.50 168 MET A O 1
ATOM 1343 N N . ASP A 1 169 ? -8.310 1.103 -8.743 1.00 96.00 169 ASP A N 1
ATOM 1344 C CA . ASP A 1 169 ? -9.228 0.152 -8.100 1.00 96.00 169 ASP A CA 1
ATOM 1345 C C . ASP A 1 169 ? -8.589 -0.664 -6.955 1.00 96.00 169 ASP A C 1
ATOM 1347 O O . ASP A 1 169 ? -8.819 -1.857 -6.794 1.00 96.00 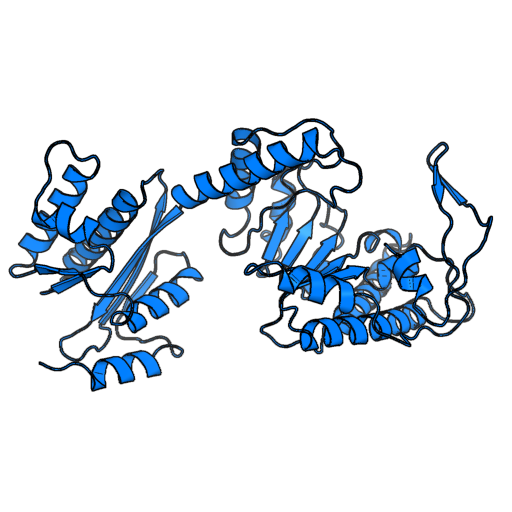169 ASP A O 1
ATOM 1351 N N . ALA A 1 170 ? -7.726 -0.018 -6.161 1.00 96.44 170 ALA A N 1
ATOM 1352 C CA . ALA A 1 170 ? -7.103 -0.630 -4.988 1.00 96.44 170 ALA A CA 1
ATOM 1353 C C . ALA A 1 170 ? -7.997 -0.489 -3.744 1.00 96.44 170 ALA A C 1
ATOM 1355 O O . ALA A 1 170 ? -8.440 0.617 -3.424 1.00 96.44 170 ALA A O 1
ATOM 1356 N N . ASP A 1 171 ? -8.166 -1.572 -2.977 1.00 96.38 171 ASP A N 1
ATOM 1357 C CA . ASP A 1 171 ? -8.961 -1.573 -1.739 1.00 96.38 171 ASP A CA 1
ATOM 1358 C C . ASP A 1 171 ? -8.475 -0.558 -0.708 1.00 96.38 171 ASP A C 1
ATOM 1360 O O . ASP A 1 171 ? -9.271 -0.044 0.079 1.00 96.38 171 ASP A O 1
ATOM 1364 N N . VAL A 1 172 ? -7.160 -0.316 -0.646 1.00 96.50 172 VAL A N 1
ATOM 1365 C CA . VAL A 1 172 ? -6.553 0.635 0.290 1.00 96.50 172 VAL A CA 1
ATOM 1366 C C . VAL A 1 172 ? -5.384 1.378 -0.354 1.00 96.50 172 VAL A C 1
ATOM 1368 O O . VAL A 1 172 ? -4.345 0.790 -0.654 1.00 96.50 172 VAL A O 1
ATOM 1371 N N . ILE A 1 173 ? -5.493 2.702 -0.471 1.00 94.75 173 ILE A N 1
ATOM 1372 C CA . ILE A 1 173 ? -4.358 3.561 -0.841 1.00 94.75 173 ILE A CA 1
ATOM 1373 C C . ILE A 1 173 ? -3.676 4.123 0.411 1.00 94.75 173 ILE A C 1
ATOM 1375 O O . ILE A 1 173 ? -4.335 4.493 1.381 1.00 94.75 173 ILE A O 1
ATOM 1379 N N . THR A 1 174 ? -2.352 4.244 0.393 1.00 94.50 174 THR A N 1
ATOM 1380 C CA . THR A 1 174 ? -1.574 4.924 1.441 1.00 94.50 174 THR A CA 1
ATOM 1381 C C . THR A 1 174 ? -0.705 6.013 0.826 1.00 94.50 174 THR A C 1
ATOM 1383 O O . THR A 1 174 ? 0.000 5.778 -0.157 1.00 94.50 174 THR A O 1
ATOM 1386 N N . ILE A 1 175 ? -0.778 7.217 1.388 1.00 91.12 175 ILE A N 1
ATOM 1387 C CA . ILE A 1 175 ? -0.233 8.445 0.791 1.00 91.12 175 ILE A CA 1
ATOM 1388 C C . ILE A 1 175 ? 0.539 9.258 1.832 1.00 91.12 175 ILE A C 1
ATOM 1390 O O . ILE A 1 175 ? 0.222 9.206 3.023 1.00 91.12 175 ILE A O 1
ATOM 1394 N N . GLU A 1 176 ? 1.523 10.038 1.394 1.00 88.69 176 GLU A N 1
ATOM 1395 C CA . GLU A 1 176 ? 2.231 10.968 2.277 1.00 88.69 176 GLU A CA 1
ATOM 1396 C C . GLU A 1 176 ? 1.315 12.142 2.637 1.00 88.69 176 GLU A C 1
ATOM 1398 O O . GLU A 1 176 ? 0.703 12.754 1.761 1.00 88.69 176 GLU A O 1
ATOM 1403 N N . ASN A 1 177 ? 1.210 12.484 3.923 1.00 88.81 177 ASN A N 1
ATOM 1404 C CA . ASN A 1 177 ? 0.381 13.615 4.347 1.00 88.81 177 ASN A CA 1
ATOM 1405 C C . ASN A 1 177 ? 0.866 14.329 5.615 1.00 88.81 177 ASN A C 1
ATOM 1407 O O . ASN A 1 177 ? 0.387 15.424 5.903 1.00 88.81 177 ASN A O 1
ATOM 1411 N N . SER A 1 178 ? 1.830 13.804 6.377 1.00 78.06 178 SER A N 1
ATOM 1412 C CA . SER A 1 178 ? 2.128 14.371 7.701 1.00 78.06 178 SER A CA 1
ATOM 1413 C C . SER A 1 178 ? 2.730 15.789 7.655 1.00 78.06 178 SER A C 1
ATOM 1415 O O . SER A 1 178 ? 2.843 16.451 8.691 1.00 78.06 178 SER A O 1
ATOM 1417 N N . ARG A 1 179 ? 3.153 16.270 6.482 1.00 80.31 179 ARG A N 1
ATOM 1418 C CA . ARG A 1 179 ? 3.649 17.641 6.250 1.00 80.31 179 ARG A CA 1
ATOM 1419 C C . ARG A 1 179 ? 2.665 18.541 5.490 1.00 80.31 179 ARG A C 1
ATOM 1421 O O . ARG A 1 179 ? 2.969 19.714 5.289 1.00 80.31 179 ARG A O 1
ATOM 1428 N N . SER A 1 180 ? 1.520 18.006 5.078 1.00 78.31 180 SER A N 1
ATOM 1429 C CA . SER 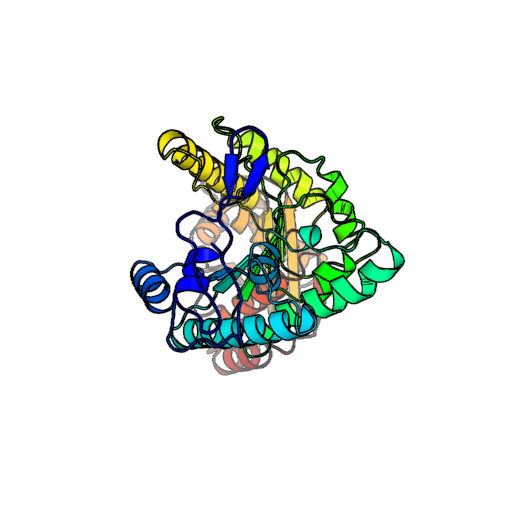A 1 180 ? 0.487 18.703 4.307 1.00 78.31 180 SER A CA 1
ATOM 1430 C C . SER A 1 180 ? -0.614 19.272 5.208 1.00 78.31 180 SER A C 1
ATOM 1432 O O . SER A 1 180 ? -0.871 18.743 6.287 1.00 78.31 180 SER A O 1
ATOM 1434 N N . ASP A 1 181 ? -1.282 20.336 4.749 1.00 70.44 181 ASP A N 1
ATOM 1435 C CA . ASP A 1 181 ? -2.562 20.782 5.321 1.00 70.44 181 ASP A CA 1
ATOM 1436 C C . ASP A 1 181 ? -3.618 19.712 5.010 1.00 70.44 181 ASP A C 1
ATOM 1438 O O . ASP A 1 181 ? -3.791 19.331 3.847 1.00 70.44 181 ASP A O 1
ATOM 1442 N N . GLU A 1 182 ? -4.328 19.225 6.030 1.00 66.56 182 GLU A N 1
ATOM 1443 C CA . GLU A 1 182 ? -5.340 18.178 5.882 1.00 66.56 182 GLU A CA 1
ATOM 1444 C C . GLU A 1 182 ? -6.498 18.587 4.947 1.00 66.56 182 GLU A C 1
ATOM 1446 O O . GLU A 1 182 ? -7.207 17.717 4.443 1.00 66.56 182 GLU A O 1
ATOM 1451 N N . LYS A 1 183 ? -6.645 19.881 4.612 1.00 64.62 183 LYS A N 1
ATOM 1452 C CA . LYS A 1 183 ? -7.528 20.346 3.525 1.00 64.62 183 LYS A CA 1
ATOM 1453 C C . LYS A 1 183 ? -7.226 19.713 2.167 1.00 64.62 183 LYS A C 1
ATOM 1455 O O . LYS A 1 183 ? -8.147 19.575 1.374 1.00 64.62 183 LYS A O 1
ATOM 1460 N N . LEU A 1 184 ? -5.988 19.293 1.885 1.00 71.81 184 LEU A N 1
ATOM 1461 C CA . LEU A 1 184 ? -5.669 18.587 0.634 1.00 71.81 184 LEU A CA 1
ATOM 1462 C C . LEU A 1 184 ? -6.388 17.233 0.516 1.00 71.81 184 LEU A C 1
ATOM 1464 O O . LEU A 1 184 ? -6.515 16.707 -0.585 1.00 71.81 184 LEU A O 1
ATOM 1468 N N . LEU A 1 185 ? -6.921 16.697 1.620 1.00 75.31 185 LEU A N 1
ATOM 1469 C CA . LEU A 1 185 ? -7.762 15.502 1.614 1.00 75.31 185 LEU A CA 1
ATOM 1470 C C . LEU A 1 185 ? -9.204 15.788 1.163 1.00 75.31 185 LEU A C 1
ATOM 1472 O O . LEU A 1 185 ? -9.942 14.838 0.903 1.00 75.31 185 LEU A O 1
ATOM 1476 N N . SER A 1 186 ? -9.625 17.057 1.027 1.00 73.31 186 SER A N 1
ATOM 1477 C CA . SER A 1 186 ? -10.983 17.379 0.560 1.00 73.31 186 SER A CA 1
ATOM 1478 C C . SER A 1 186 ? -11.226 16.901 -0.872 1.00 73.31 186 SER A C 1
ATOM 1480 O O . SER A 1 186 ? -12.351 16.538 -1.193 1.00 73.31 186 SER A O 1
ATOM 1482 N N . VAL A 1 187 ? -10.173 16.749 -1.686 1.00 76.06 187 VAL A N 1
ATOM 1483 C CA . VAL A 1 187 ? -10.227 16.184 -3.049 1.00 76.06 187 VAL A CA 1
ATOM 1484 C C . VAL A 1 187 ? -10.827 14.767 -3.115 1.00 76.06 187 VAL A C 1
ATOM 1486 O O . VAL A 1 187 ? -11.369 14.376 -4.143 1.00 76.06 187 VAL A O 1
ATOM 1489 N N . PHE A 1 188 ? -10.782 14.002 -2.017 1.00 70.69 188 PHE A N 1
ATOM 1490 C CA . PHE A 1 188 ? -11.385 12.663 -1.923 1.00 70.69 188 PHE A CA 1
ATOM 1491 C C . PHE A 1 188 ? -12.895 12.690 -1.607 1.00 70.69 188 PHE A C 1
ATOM 1493 O O . PHE A 1 188 ? -13.516 11.632 -1.487 1.00 70.69 188 PHE A O 1
ATOM 1500 N N . ARG A 1 189 ? -13.484 13.885 -1.447 1.00 69.69 189 ARG A N 1
ATOM 1501 C CA . ARG A 1 189 ? -14.896 14.096 -1.085 1.00 69.69 189 ARG A CA 1
ATOM 1502 C C . ARG A 1 189 ? -15.589 15.165 -1.936 1.00 69.69 189 ARG A C 1
ATOM 1504 O O . ARG A 1 189 ? -16.764 15.035 -2.270 1.00 69.69 189 ARG A O 1
ATOM 1511 N N . GLU A 1 190 ? -14.876 16.234 -2.268 1.00 66.31 190 GLU A N 1
ATOM 1512 C CA . GLU A 1 190 ? -15.330 17.358 -3.081 1.00 66.31 190 GLU A CA 1
ATOM 1513 C C . GLU A 1 190 ? -15.058 17.052 -4.559 1.00 66.31 190 GLU A C 1
ATOM 1515 O O . GLU A 1 190 ? -13.921 17.075 -5.023 1.00 66.31 190 GLU A O 1
ATOM 1520 N N . GLY A 1 191 ? -16.118 16.743 -5.307 1.00 60.72 191 GLY A N 1
ATOM 1521 C CA . GLY A 1 191 ? -16.048 16.445 -6.742 1.00 60.72 191 GLY A CA 1
ATOM 1522 C C . GLY A 1 191 ? -15.882 14.964 -7.089 1.00 60.72 191 GLY A C 1
ATOM 1523 O O . GLY A 1 191 ? -16.289 14.571 -8.180 1.00 60.72 191 GLY A O 1
ATOM 1524 N N . VAL A 1 192 ? -15.384 14.123 -6.173 1.00 67.88 192 VAL A N 1
ATOM 1525 C CA . VAL A 1 192 ? -15.323 12.664 -6.374 1.00 67.88 192 VAL A CA 1
ATOM 1526 C C . VAL A 1 192 ? -15.676 11.905 -5.094 1.00 67.88 192 VAL A C 1
ATOM 1528 O O . VAL A 1 192 ? -15.229 12.265 -4.010 1.00 67.88 192 VAL A O 1
ATOM 1531 N N . LYS A 1 193 ? -16.478 10.837 -5.213 1.00 71.06 193 LYS A N 1
ATOM 1532 C CA . LYS A 1 193 ? -16.857 9.969 -4.087 1.00 71.06 193 LYS A CA 1
ATOM 1533 C C . LYS A 1 193 ? -15.848 8.826 -3.938 1.00 71.06 193 LYS A C 1
ATOM 1535 O O . LYS A 1 193 ? -16.075 7.731 -4.451 1.00 71.06 193 LYS A O 1
ATOM 1540 N N . TYR A 1 194 ? -14.742 9.073 -3.238 1.00 78.38 194 TYR A N 1
ATOM 1541 C CA . TYR A 1 194 ? -13.819 7.999 -2.873 1.00 78.38 194 TYR A CA 1
ATOM 1542 C C . TYR A 1 194 ? -14.476 7.080 -1.831 1.00 78.38 194 TYR A C 1
ATOM 1544 O O . TYR A 1 194 ? -14.962 7.559 -0.810 1.00 78.38 194 TYR A O 1
ATOM 1552 N N . SER A 1 195 ? -14.538 5.774 -2.104 1.00 76.69 195 SER A N 1
ATOM 1553 C CA . SER A 1 195 ? -15.242 4.792 -1.253 1.00 76.69 195 SER A CA 1
ATOM 1554 C C . SER A 1 195 ? -14.393 3.588 -0.830 1.00 76.69 195 SER A C 1
ATOM 1556 O O . SER A 1 195 ? -14.851 2.770 -0.035 1.00 76.69 195 SER A O 1
ATOM 1558 N N . ALA A 1 196 ? -13.147 3.515 -1.300 1.00 87.12 196 ALA A N 1
ATOM 1559 C CA . ALA A 1 196 ? -12.155 2.544 -0.856 1.00 87.12 196 ALA A CA 1
ATOM 1560 C C . ALA A 1 196 ? -11.389 3.051 0.383 1.00 87.12 196 ALA A C 1
ATOM 1562 O O . ALA A 1 196 ? -11.533 4.197 0.814 1.00 87.12 196 ALA A O 1
ATOM 1563 N N . GLY A 1 197 ? -10.553 2.194 0.964 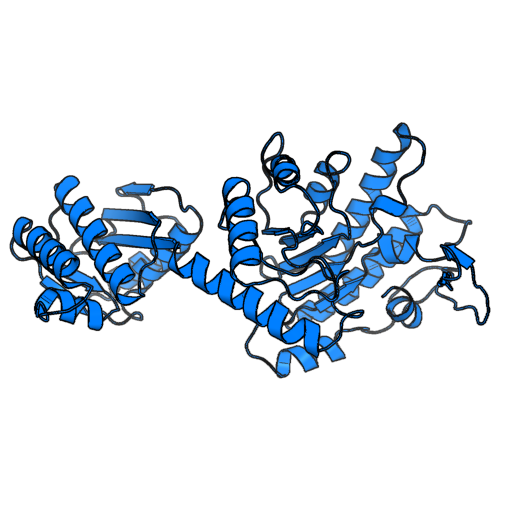1.00 91.12 197 GLY A N 1
ATOM 1564 C CA . GLY A 1 197 ? -9.669 2.522 2.076 1.00 91.12 197 GLY A CA 1
ATOM 1565 C C . GLY A 1 197 ? -8.633 3.590 1.721 1.00 91.12 197 GLY A C 1
ATOM 1566 O O . GLY A 1 197 ? -8.085 3.619 0.617 1.00 91.12 197 GLY A O 1
ATOM 1567 N N . ILE A 1 198 ? -8.327 4.460 2.681 1.00 92.00 198 ILE A N 1
ATOM 1568 C CA . ILE A 1 198 ? -7.328 5.522 2.531 1.00 92.00 198 ILE A CA 1
ATOM 1569 C C . ILE A 1 198 ? -6.530 5.701 3.826 1.00 92.00 198 ILE A C 1
ATOM 1571 O O . ILE A 1 198 ? -7.099 5.796 4.910 1.00 92.00 198 ILE A O 1
ATOM 1575 N N . GLY A 1 199 ? -5.204 5.753 3.719 1.00 94.56 199 GLY A N 1
ATOM 1576 C CA . GLY A 1 199 ? -4.277 5.945 4.834 1.00 94.56 199 GLY A CA 1
ATOM 1577 C C . GLY A 1 199 ? -3.302 7.098 4.592 1.00 94.56 199 GLY A C 1
ATOM 1578 O O . GLY A 1 199 ? -2.176 6.854 4.142 1.00 94.56 199 GLY A O 1
ATOM 1579 N N . PRO A 1 200 ? -3.701 8.353 4.870 1.00 93.62 200 PRO A N 1
ATOM 1580 C CA . PRO A 1 200 ? -2.800 9.495 4.828 1.00 93.62 200 PRO A CA 1
ATOM 1581 C C . PRO A 1 200 ? -1.831 9.435 6.014 1.00 93.62 200 PRO A C 1
ATOM 1583 O O . PRO A 1 200 ? -2.244 9.239 7.158 1.00 93.62 200 PRO A O 1
ATOM 1586 N N . GLY A 1 201 ? -0.537 9.597 5.750 1.00 95.12 201 GLY A N 1
ATOM 1587 C CA . GLY A 1 201 ? 0.498 9.436 6.765 1.00 95.12 201 GLY A CA 1
ATOM 1588 C C . GLY A 1 201 ? 0.371 10.405 7.947 1.00 95.12 201 GLY A C 1
ATOM 1589 O O . GLY A 1 201 ? 0.170 11.609 7.780 1.00 95.12 201 GLY A O 1
ATOM 1590 N N . VAL A 1 202 ? 0.513 9.875 9.168 1.00 95.88 202 VAL A N 1
ATOM 1591 C CA . VAL A 1 202 ? 0.455 10.653 10.427 1.00 95.88 202 VAL A CA 1
ATOM 1592 C C . VAL A 1 202 ? 1.820 10.854 11.095 1.00 95.88 202 VAL A C 1
ATOM 1594 O O . VAL A 1 202 ? 1.920 11.582 12.081 1.00 95.88 202 VAL A O 1
ATOM 1597 N N . TYR A 1 203 ? 2.874 10.224 10.571 1.00 95.19 203 TYR A N 1
ATOM 1598 C CA . TYR A 1 203 ? 4.242 10.317 11.085 1.00 95.19 203 TYR A CA 1
ATOM 1599 C C . TYR A 1 203 ? 5.232 10.599 9.948 1.00 95.19 203 TYR A C 1
ATOM 1601 O O . TYR A 1 203 ? 5.410 9.766 9.058 1.00 95.19 203 TYR A O 1
ATOM 1609 N N . ASP A 1 204 ? 5.900 11.753 10.052 1.00 95.44 204 ASP A N 1
ATOM 1610 C CA . ASP A 1 204 ? 6.990 12.216 9.188 1.00 95.44 204 ASP A CA 1
ATOM 1611 C C . ASP A 1 204 ? 8.208 11.294 9.301 1.00 95.44 204 ASP A C 1
ATOM 1613 O O . ASP A 1 204 ? 9.112 11.512 10.119 1.00 95.44 204 ASP A O 1
ATOM 1617 N N . ILE A 1 205 ? 8.272 10.279 8.441 1.00 93.44 205 ILE A N 1
ATOM 1618 C CA . ILE A 1 205 ? 9.402 9.346 8.430 1.00 93.44 205 ILE A CA 1
ATOM 1619 C C . ILE A 1 205 ? 10.694 9.979 7.921 1.00 93.44 205 ILE A C 1
ATOM 1621 O O . ILE A 1 205 ? 11.731 9.324 7.984 1.00 93.44 205 ILE A O 1
ATOM 1625 N N . HIS A 1 206 ? 10.685 11.227 7.436 1.00 93.38 206 HIS A N 1
ATOM 1626 C CA . HIS A 1 206 ? 11.880 11.967 7.024 1.00 93.38 206 HIS A CA 1
ATOM 1627 C C . HIS A 1 206 ? 12.506 12.777 8.170 1.00 93.38 206 HIS A C 1
ATOM 1629 O O . HIS A 1 206 ? 13.610 13.300 8.000 1.00 93.38 206 HIS A O 1
ATOM 1635 N N . SER A 1 207 ? 11.858 12.835 9.337 1.00 94.44 207 SER A N 1
ATOM 1636 C CA . SER A 1 207 ? 12.376 13.462 10.554 1.00 94.44 207 SER A CA 1
ATOM 1637 C C . SER A 1 207 ? 12.830 12.419 11.590 1.00 94.44 207 SER A C 1
ATOM 1639 O O . SER A 1 207 ? 12.167 11.396 11.764 1.00 94.44 207 SER A O 1
ATOM 1641 N N . PRO A 1 208 ? 13.932 12.656 12.331 1.00 95.25 208 PRO A N 1
ATOM 1642 C CA . PRO A 1 208 ? 14.294 11.847 13.496 1.00 95.25 208 PRO A CA 1
ATOM 1643 C C . PRO A 1 208 ? 13.470 12.209 14.747 1.00 95.25 208 PRO A C 1
ATOM 1645 O O . PRO A 1 208 ? 13.627 11.570 15.787 1.00 95.25 208 PRO A O 1
ATOM 1648 N N . ARG A 1 209 ? 12.622 13.250 14.691 1.00 97.06 209 ARG A N 1
ATOM 1649 C CA . ARG A 1 209 ? 11.755 13.642 15.811 1.00 97.06 209 ARG A CA 1
ATOM 1650 C C . ARG A 1 209 ? 10.673 12.585 16.026 1.00 97.06 209 ARG A C 1
ATOM 1652 O O . ARG A 1 209 ? 9.972 12.210 15.091 1.00 97.06 209 ARG A O 1
ATOM 1659 N N . ILE A 1 210 ? 10.490 12.184 17.279 1.00 97.81 210 ILE A N 1
ATOM 1660 C CA . ILE A 1 210 ? 9.377 11.337 17.710 1.00 97.81 210 ILE A CA 1
ATOM 1661 C C . ILE A 1 210 ? 8.128 12.234 17.862 1.00 97.81 210 ILE A C 1
ATOM 1663 O O . ILE A 1 210 ? 8.161 13.145 18.695 1.00 97.81 210 ILE A O 1
ATOM 1667 N N . PRO A 1 211 ? 7.050 12.039 17.079 1.00 96.88 211 PRO A N 1
ATOM 1668 C CA . PRO A 1 211 ? 5.774 12.724 17.306 1.00 96.88 211 PRO A CA 1
ATOM 1669 C C . PRO A 1 211 ? 5.111 12.223 18.598 1.00 96.88 211 PRO A C 1
ATOM 1671 O O . PRO A 1 211 ? 5.261 11.054 18.966 1.00 96.88 211 PRO A O 1
ATOM 1674 N N . SER A 1 212 ? 4.371 13.092 19.291 1.00 97.31 212 SER A N 1
ATOM 1675 C CA . SER A 1 212 ? 3.637 12.702 20.501 1.00 97.31 212 SER A CA 1
ATOM 1676 C C . SER A 1 212 ? 2.295 12.040 20.165 1.00 97.31 212 SER A C 1
ATOM 1678 O O . SER A 1 212 ? 1.781 12.161 19.050 1.00 97.31 212 SER A O 1
ATOM 1680 N N . THR A 1 213 ? 1.710 11.340 21.138 1.00 96.88 213 THR A N 1
ATOM 1681 C CA . THR A 1 213 ? 0.383 10.713 21.003 1.00 96.88 213 THR A CA 1
ATOM 1682 C C . THR A 1 213 ? -0.700 11.748 20.690 1.00 96.88 213 THR A C 1
ATOM 1684 O O . THR A 1 213 ? -1.591 11.490 19.886 1.00 96.88 213 THR A O 1
ATOM 1687 N N . GLU A 1 214 ? -0.601 12.935 21.288 1.00 94.25 214 GLU A N 1
ATOM 1688 C CA . GLU A 1 214 ? -1.544 14.044 21.134 1.00 94.25 214 GLU A CA 1
ATOM 1689 C C . GLU A 1 214 ? -1.462 14.649 19.729 1.00 94.25 214 GLU A C 1
ATOM 1691 O O . GLU A 1 214 ? -2.495 14.879 19.108 1.00 94.25 214 GLU A O 1
ATOM 1696 N N . GLU A 1 215 ? -0.248 14.839 19.193 1.00 94.12 215 GLU A N 1
ATOM 1697 C CA . GLU A 1 215 ? -0.047 15.326 17.821 1.00 94.12 215 GLU A CA 1
ATOM 1698 C C . GLU A 1 215 ? -0.641 14.356 16.791 1.00 94.12 215 GLU A C 1
ATOM 1700 O O . GLU A 1 215 ? -1.313 14.775 15.848 1.00 94.12 215 GLU A O 1
ATOM 1705 N N . ILE A 1 216 ? -0.436 13.049 16.980 1.00 95.75 216 ILE A N 1
ATOM 1706 C CA . ILE A 1 216 ? -1.010 12.034 16.090 1.00 95.75 216 ILE A CA 1
ATOM 1707 C C . ILE A 1 216 ? -2.540 11.995 16.227 1.00 95.75 216 ILE A C 1
ATOM 1709 O O . ILE A 1 216 ? -3.240 11.906 15.219 1.00 95.75 216 ILE A O 1
ATOM 1713 N N . ALA A 1 217 ? -3.079 12.086 17.446 1.00 92.50 217 ALA A N 1
ATOM 1714 C CA . ALA A 1 217 ? -4.523 12.078 17.676 1.00 92.50 217 ALA A CA 1
ATOM 1715 C C . ALA A 1 217 ? -5.225 13.309 17.069 1.00 92.50 217 ALA A C 1
ATOM 1717 O O . ALA A 1 217 ? -6.287 13.165 16.466 1.00 92.50 217 ALA A O 1
ATOM 1718 N N . ASP A 1 218 ? -4.625 14.498 17.172 1.00 90.44 218 ASP A N 1
ATOM 1719 C CA . ASP A 1 218 ? -5.112 15.724 16.524 1.00 90.44 218 ASP A CA 1
ATOM 1720 C C . ASP A 1 218 ? -5.153 15.578 14.992 1.00 90.44 218 ASP A C 1
ATOM 1722 O O . ASP A 1 218 ? -6.182 15.845 14.368 1.00 90.44 218 ASP A O 1
ATOM 1726 N N . ARG A 1 219 ? -4.083 15.049 14.385 1.00 92.06 219 ARG A N 1
ATOM 1727 C CA . ARG A 1 219 ? -4.031 14.765 12.939 1.00 92.06 219 ARG A CA 1
ATOM 1728 C C . ARG A 1 219 ? -5.105 13.783 12.493 1.00 92.06 219 ARG A C 1
ATOM 1730 O O . ARG A 1 219 ? -5.807 14.058 11.524 1.00 92.06 219 ARG A O 1
ATOM 1737 N N . ILE A 1 220 ? -5.281 12.669 13.207 1.00 91.75 220 ILE A N 1
ATOM 1738 C CA . ILE A 1 220 ? -6.337 11.702 12.881 1.00 91.75 220 ILE A CA 1
ATOM 1739 C C . ILE A 1 220 ? -7.718 12.366 13.018 1.00 91.75 220 ILE A C 1
ATOM 1741 O O . ILE A 1 220 ? -8.551 12.192 12.138 1.00 91.75 220 ILE A O 1
ATOM 1745 N N . ASN A 1 221 ? -7.967 13.185 14.046 1.00 88.94 221 ASN A N 1
ATOM 1746 C CA . ASN A 1 221 ? -9.236 13.913 14.180 1.00 88.94 221 ASN A CA 1
ATOM 1747 C C . ASN A 1 221 ? -9.497 14.895 13.025 1.00 88.94 221 ASN A C 1
ATOM 1749 O O . ASN A 1 221 ? -10.628 14.976 12.545 1.00 88.94 221 ASN A O 1
ATOM 1753 N N . LYS A 1 222 ? -8.469 15.594 12.531 1.00 87.06 222 LYS A N 1
ATOM 1754 C CA . LYS A 1 222 ? -8.572 16.440 11.328 1.00 87.06 222 LYS A CA 1
ATOM 1755 C C . LYS A 1 222 ? -8.882 15.617 10.078 1.00 87.06 222 LYS A C 1
ATOM 1757 O O . LYS A 1 222 ? -9.757 15.999 9.306 1.00 87.06 222 LYS A O 1
ATOM 1762 N N . MET A 1 223 ? -8.242 14.457 9.913 1.00 88.56 223 MET A N 1
ATOM 1763 C CA . MET A 1 223 ? -8.562 13.517 8.831 1.00 88.56 223 MET A CA 1
ATOM 1764 C C . MET A 1 223 ? -10.013 13.026 8.925 1.00 88.56 223 MET A C 1
ATOM 1766 O O . MET A 1 223 ? -10.716 13.055 7.922 1.00 88.56 223 MET A O 1
ATOM 1770 N N . LEU A 1 224 ? -10.498 12.659 10.118 1.00 86.38 224 LEU A N 1
ATOM 1771 C CA . LEU A 1 224 ? -11.879 12.209 10.375 1.00 86.38 224 LEU A CA 1
ATOM 1772 C C . LEU A 1 224 ? -12.943 13.311 10.181 1.00 86.38 224 LEU A C 1
ATOM 1774 O O . LEU A 1 224 ? -14.131 13.000 10.094 1.00 86.38 224 LEU A O 1
ATOM 1778 N N . ALA A 1 225 ? -12.557 14.591 10.125 1.00 83.81 225 ALA A N 1
ATOM 1779 C CA . ALA A 1 225 ? -13.467 15.679 9.758 1.00 83.81 225 ALA A CA 1
ATOM 1780 C C . ALA A 1 225 ? -13.749 15.714 8.243 1.00 83.81 225 ALA A C 1
ATOM 1782 O O . ALA A 1 225 ? -14.816 16.166 7.818 1.00 83.81 225 ALA A O 1
ATOM 1783 N N . VAL A 1 226 ? -12.808 15.216 7.433 1.00 81.75 226 VAL A N 1
ATOM 1784 C CA . VAL A 1 226 ? -12.880 15.208 5.966 1.00 81.75 226 VAL A CA 1
ATOM 1785 C C . VAL A 1 226 ? -13.276 13.828 5.440 1.00 81.75 226 VAL A C 1
ATOM 1787 O O . VAL A 1 226 ? -14.247 13.727 4.696 1.00 81.75 226 VAL A O 1
ATOM 1790 N N . LEU A 1 227 ? -12.560 12.781 5.844 1.00 82.50 227 LEU A N 1
ATOM 1791 C CA . LEU A 1 227 ? -12.679 11.405 5.359 1.00 82.50 227 LEU A CA 1
ATOM 1792 C C . LEU A 1 227 ? -13.653 10.580 6.209 1.00 82.50 227 LEU A C 1
ATOM 1794 O O . LEU A 1 227 ? -13.766 10.774 7.422 1.00 82.50 227 LEU A O 1
ATOM 1798 N N . GLU A 1 228 ? -14.334 9.617 5.586 1.00 81.44 228 GLU A N 1
ATOM 1799 C CA . GLU A 1 228 ? -15.238 8.731 6.316 1.00 81.44 228 GLU A CA 1
ATOM 1800 C C . GLU A 1 228 ? -14.475 7.788 7.263 1.00 81.44 228 GLU A C 1
ATOM 1802 O O . GLU A 1 228 ? -13.411 7.237 6.972 1.00 81.44 228 GLU A O 1
ATOM 1807 N N . THR A 1 229 ? -15.035 7.597 8.455 1.00 81.69 229 THR A N 1
ATOM 1808 C CA . THR A 1 229 ? -14.339 6.944 9.578 1.00 81.69 229 THR A CA 1
ATOM 1809 C C . THR A 1 229 ? -14.249 5.414 9.444 1.00 81.69 229 THR A C 1
ATOM 1811 O O . THR A 1 229 ? -13.599 4.743 10.250 1.00 81.69 229 THR A O 1
ATOM 1814 N N . ASN A 1 230 ? -14.960 4.839 8.472 1.00 77.50 230 ASN A N 1
ATOM 1815 C CA . ASN A 1 230 ? -14.967 3.423 8.083 1.00 77.50 230 ASN A CA 1
ATOM 1816 C C . ASN A 1 230 ? -13.796 3.052 7.162 1.00 77.50 230 ASN A C 1
ATOM 1818 O O . ASN A 1 230 ? -13.313 1.927 7.268 1.00 77.50 230 ASN A O 1
ATOM 1822 N N . ILE A 1 231 ? -13.332 3.989 6.332 1.00 84.31 231 ILE A N 1
ATOM 1823 C CA . ILE A 1 231 ? -12.275 3.784 5.332 1.00 84.31 231 ILE A CA 1
ATOM 1824 C C . ILE A 1 231 ? -10.895 4.304 5.764 1.00 84.31 231 ILE A C 1
ATOM 1826 O O . ILE A 1 231 ? -9.901 3.982 5.116 1.00 84.31 231 ILE A O 1
ATOM 1830 N N . LEU A 1 232 ? -10.803 5.083 6.849 1.00 89.50 232 LEU A N 1
ATOM 1831 C CA . LEU A 1 232 ? -9.534 5.657 7.309 1.00 89.50 232 LEU A CA 1
ATOM 1832 C C . LEU A 1 232 ? -8.601 4.614 7.960 1.00 89.50 232 LEU A C 1
ATOM 1834 O O . LEU A 1 232 ? -8.903 4.041 9.012 1.00 89.50 232 LEU A O 1
ATOM 1838 N N . TRP A 1 233 ? -7.416 4.455 7.376 1.00 95.69 233 TRP A N 1
ATOM 1839 C CA . TRP A 1 233 ? -6.268 3.744 7.940 1.00 95.69 233 TRP A CA 1
ATOM 1840 C C . TRP A 1 233 ? -5.296 4.718 8.618 1.00 95.69 233 TRP A C 1
ATOM 1842 O O . TRP A 1 233 ? -5.309 5.918 8.359 1.00 95.69 233 TRP A O 1
ATOM 1852 N N . VAL A 1 234 ? -4.443 4.197 9.507 1.00 96.38 234 VAL A N 1
ATOM 1853 C CA . VAL A 1 234 ? -3.413 4.987 10.198 1.00 96.38 234 VAL A CA 1
ATOM 1854 C C . VAL A 1 234 ? -2.053 4.321 10.017 1.00 96.38 234 VAL A C 1
ATOM 1856 O O . VAL A 1 234 ? -1.843 3.184 10.447 1.00 96.38 234 VAL A O 1
ATOM 1859 N N . ASN A 1 235 ? -1.132 5.051 9.394 1.00 97.81 235 ASN A N 1
ATOM 1860 C CA . ASN A 1 235 ? 0.207 4.603 9.019 1.00 97.81 235 ASN A CA 1
ATOM 1861 C C . ASN A 1 235 ? 1.215 5.769 9.066 1.00 97.81 235 ASN A C 1
ATOM 1863 O O . ASN A 1 235 ? 0.815 6.936 9.071 1.00 97.81 235 ASN A O 1
ATOM 1867 N N . PRO A 1 236 ? 2.530 5.486 9.079 1.00 97.25 236 PRO A N 1
ATOM 1868 C CA . PRO A 1 236 ? 3.551 6.486 8.770 1.00 97.25 236 PRO A CA 1
ATOM 1869 C C . PRO A 1 236 ? 3.426 6.989 7.322 1.00 97.25 236 PRO A C 1
ATOM 1871 O O . PRO A 1 236 ? 2.740 6.359 6.516 1.00 97.25 236 PRO A O 1
ATOM 1874 N N . ASP A 1 237 ? 4.116 8.083 6.983 1.00 93.31 237 ASP A N 1
ATOM 1875 C CA . ASP A 1 237 ? 4.160 8.609 5.605 1.00 93.31 237 ASP A CA 1
ATOM 1876 C C . ASP A 1 237 ? 4.698 7.585 4.589 1.00 93.31 237 ASP A C 1
ATOM 1878 O O . ASP A 1 237 ? 4.152 7.465 3.501 1.00 93.31 237 ASP A O 1
ATOM 1882 N N . CYS A 1 238 ? 5.754 6.839 4.935 1.00 95.06 238 CYS A N 1
ATOM 1883 C CA . CYS A 1 238 ? 6.425 5.891 4.037 1.00 95.06 238 CYS A CA 1
ATOM 1884 C C . CYS A 1 238 ? 7.217 4.834 4.851 1.00 95.06 238 CYS A C 1
ATOM 1886 O O . CYS A 1 238 ? 7.128 4.756 6.082 1.00 95.06 238 CYS A O 1
ATOM 1888 N N . GLY A 1 239 ? 8.016 4.002 4.180 1.00 94.56 239 GLY A N 1
ATOM 1889 C CA . GLY A 1 239 ? 8.843 2.957 4.784 1.00 94.56 239 GLY A CA 1
ATOM 1890 C C . GLY A 1 239 ? 9.943 3.474 5.727 1.00 94.56 239 GLY A C 1
ATOM 1891 O O . GLY A 1 239 ? 10.686 4.411 5.439 1.00 94.56 239 GLY A O 1
ATOM 1892 N N . LEU A 1 240 ? 10.129 2.779 6.851 1.00 97.50 240 LEU A N 1
ATOM 1893 C CA . LEU A 1 240 ? 10.982 3.216 7.968 1.00 97.50 240 LEU A CA 1
ATOM 1894 C C . LEU A 1 240 ? 12.489 2.928 7.788 1.00 97.50 240 LEU A C 1
ATOM 1896 O O . LEU A 1 240 ? 13.269 3.120 8.718 1.00 97.50 240 LEU A O 1
ATOM 1900 N N . LYS A 1 241 ? 12.929 2.500 6.593 1.00 97.19 241 LYS A N 1
ATOM 1901 C CA . LYS A 1 241 ? 14.304 2.026 6.307 1.00 97.19 241 LYS A CA 1
ATOM 1902 C C . LYS A 1 241 ? 15.411 3.038 6.646 1.00 97.19 241 LYS A C 1
ATOM 1904 O O . LYS A 1 241 ? 16.552 2.642 6.862 1.00 97.19 241 LYS A O 1
ATOM 1909 N N . THR A 1 242 ? 15.101 4.335 6.670 1.00 95.69 242 THR A N 1
ATOM 1910 C CA . THR A 1 242 ? 16.083 5.399 6.955 1.00 95.69 242 THR A CA 1
ATOM 1911 C C . THR A 1 242 ? 16.141 5.822 8.430 1.00 95.69 242 THR A C 1
ATOM 1913 O O . THR A 1 242 ? 16.998 6.634 8.793 1.00 95.69 242 THR A O 1
ATOM 1916 N N . ARG A 1 243 ? 15.254 5.295 9.285 1.00 97.25 243 ARG A N 1
ATOM 1917 C CA . ARG A 1 243 ? 15.114 5.660 10.705 1.00 97.25 243 ARG A CA 1
ATOM 1918 C C . ARG A 1 243 ? 15.749 4.627 11.636 1.00 97.25 243 ARG A C 1
ATOM 1920 O O . ARG A 1 243 ? 15.958 3.473 11.268 1.00 97.25 243 ARG A O 1
ATOM 1927 N N . LYS A 1 244 ? 16.092 5.050 12.854 1.00 97.62 244 LYS A N 1
ATOM 1928 C CA . LYS A 1 244 ? 16.702 4.193 13.886 1.00 97.62 244 LYS A CA 1
ATOM 1929 C C . LYS A 1 244 ? 15.632 3.577 14.781 1.00 97.62 244 LYS A C 1
ATOM 1931 O O . LYS A 1 244 ? 14.625 4.209 15.076 1.00 97.62 244 LYS A O 1
ATOM 1936 N N . TYR A 1 245 ? 15.886 2.389 15.330 1.00 98.19 245 TYR A N 1
ATOM 1937 C CA . TYR A 1 245 ? 14.952 1.737 16.263 1.00 98.19 245 TYR A CA 1
ATOM 1938 C C . TYR A 1 245 ? 14.602 2.577 17.505 1.00 98.19 245 TYR A C 1
ATOM 1940 O O . TYR A 1 245 ? 13.495 2.452 18.022 1.00 98.19 245 TYR A O 1
ATOM 1948 N N . THR A 1 246 ? 15.513 3.443 17.961 1.00 98.06 246 THR A N 1
ATOM 1949 C CA . THR A 1 246 ? 15.287 4.399 19.061 1.00 98.06 246 THR A CA 1
ATOM 1950 C C . THR A 1 246 ? 14.298 5.513 18.710 1.00 98.06 246 THR A C 1
ATOM 1952 O O . THR A 1 246 ? 13.699 6.090 19.606 1.00 98.06 246 THR A O 1
ATOM 1955 N N . GLU A 1 247 ? 14.134 5.814 17.421 1.00 97.88 247 GLU A N 1
ATOM 1956 C CA . GLU A 1 247 ? 13.171 6.785 16.884 1.00 97.88 247 GLU A CA 1
ATOM 1957 C C . GLU A 1 247 ? 11.838 6.066 16.595 1.00 97.88 247 GLU A C 1
ATOM 1959 O O . GLU A 1 247 ? 10.771 6.487 17.034 1.00 97.88 247 GLU A O 1
ATOM 1964 N N . VAL A 1 248 ? 11.920 4.918 15.911 1.00 98.12 248 VAL A N 1
ATOM 1965 C CA . VAL A 1 248 ? 10.771 4.161 15.392 1.00 98.12 248 VAL A CA 1
ATOM 1966 C C . VAL A 1 248 ? 9.888 3.566 16.488 1.00 98.12 248 VAL A C 1
ATOM 1968 O O . VAL A 1 248 ? 8.669 3.684 16.396 1.00 98.12 248 VAL A O 1
ATOM 1971 N N . LYS A 1 249 ? 10.464 2.911 17.508 1.00 98.19 249 LYS A N 1
ATOM 1972 C CA . LYS A 1 249 ? 9.675 2.230 18.553 1.00 98.19 249 LYS A CA 1
ATOM 1973 C C . LYS A 1 249 ? 8.691 3.176 19.265 1.00 98.19 249 LYS A C 1
ATOM 1975 O O . LYS A 1 249 ? 7.492 2.927 19.152 1.00 98.19 249 LYS A O 1
ATOM 1980 N N . PRO A 1 250 ? 9.138 4.277 19.905 1.00 98.00 250 PRO A N 1
ATOM 1981 C CA . PRO A 1 250 ? 8.221 5.187 20.589 1.00 98.00 250 PRO A CA 1
ATOM 1982 C C . PRO A 1 250 ? 7.268 5.908 19.621 1.00 98.00 250 PRO A C 1
ATOM 1984 O O . PRO A 1 250 ? 6.112 6.129 19.969 1.00 98.00 250 PRO A O 1
ATOM 1987 N N . ALA A 1 251 ? 7.691 6.221 18.388 1.00 98.25 251 ALA A N 1
ATOM 1988 C CA . ALA A 1 251 ? 6.802 6.832 17.394 1.00 98.25 251 ALA A CA 1
ATOM 1989 C C . ALA A 1 251 ? 5.620 5.912 17.022 1.00 98.25 251 ALA A C 1
ATOM 1991 O O . ALA A 1 251 ? 4.474 6.361 16.970 1.00 98.25 251 ALA A O 1
ATOM 1992 N N . LEU A 1 252 ? 5.874 4.614 16.814 1.00 98.38 252 LEU A N 1
ATOM 1993 C CA . LEU A 1 252 ? 4.823 3.632 16.526 1.00 98.38 252 LEU A CA 1
ATOM 1994 C C . LEU A 1 252 ? 3.967 3.303 17.759 1.00 98.38 252 LEU A C 1
ATOM 1996 O O . LEU A 1 252 ? 2.759 3.106 17.622 1.00 98.38 252 LEU A O 1
ATOM 2000 N N . GLU A 1 253 ? 4.552 3.278 18.958 1.00 98.38 253 GLU A N 1
ATOM 2001 C CA . GLU A 1 253 ? 3.810 3.121 20.217 1.00 98.38 253 GLU A CA 1
ATOM 2002 C C . GLU A 1 253 ? 2.819 4.278 20.427 1.00 98.38 253 GLU A C 1
ATOM 2004 O O . GLU A 1 253 ? 1.634 4.023 20.661 1.00 98.38 253 GLU A O 1
ATOM 2009 N N . ASN A 1 254 ? 3.259 5.525 20.225 1.00 98.12 254 ASN A N 1
ATOM 2010 C CA . ASN A 1 254 ? 2.409 6.720 20.263 1.00 98.12 254 ASN A CA 1
ATOM 2011 C C . ASN A 1 254 ? 1.301 6.670 19.196 1.00 98.12 254 ASN A C 1
ATOM 2013 O O . ASN A 1 254 ? 0.143 6.971 19.485 1.00 98.12 254 ASN A O 1
ATOM 2017 N N . MET A 1 255 ? 1.618 6.220 17.975 1.00 98.12 255 MET A N 1
ATOM 2018 C CA . MET A 1 255 ? 0.635 6.071 16.894 1.00 98.12 255 MET A CA 1
ATOM 2019 C C . MET A 1 255 ? -0.469 5.061 17.245 1.00 98.12 255 MET A C 1
ATOM 2021 O O . MET A 1 255 ? -1.657 5.321 17.037 1.00 98.12 255 MET A O 1
ATOM 2025 N N . VAL A 1 256 ? -0.101 3.921 17.839 1.00 97.69 256 VAL A N 1
ATOM 2026 C CA . VAL A 1 256 ? -1.065 2.916 18.315 1.00 97.69 256 VAL A CA 1
ATOM 2027 C C . VAL A 1 256 ? -1.847 3.420 19.534 1.00 97.69 256 VAL A C 1
ATOM 2029 O O . VAL A 1 256 ? -3.040 3.123 19.647 1.00 97.69 256 VAL A O 1
ATOM 2032 N N . ALA A 1 257 ? -1.223 4.186 20.433 1.00 94.62 257 ALA A N 1
ATOM 2033 C CA . ALA A 1 257 ? -1.898 4.808 21.571 1.00 94.62 257 ALA A CA 1
ATOM 2034 C C . ALA A 1 257 ? -2.966 5.817 21.116 1.00 94.62 257 ALA A C 1
ATOM 2036 O O . ALA A 1 257 ? -4.108 5.732 21.571 1.00 94.62 257 ALA A O 1
ATOM 2037 N N . ALA A 1 258 ? -2.647 6.679 20.145 1.00 94.12 258 ALA A N 1
ATOM 2038 C CA . ALA A 1 258 ? -3.585 7.628 19.546 1.00 94.12 258 ALA A CA 1
ATOM 2039 C C . ALA A 1 258 ? -4.784 6.906 18.905 1.00 94.12 258 ALA A C 1
ATOM 2041 O O . ALA A 1 258 ? -5.937 7.238 19.180 1.00 94.12 258 ALA A O 1
ATOM 2042 N N . CYS A 1 259 ? -4.533 5.838 18.139 1.00 92.62 259 CYS A N 1
ATOM 2043 C CA . CYS A 1 259 ? -5.598 5.007 17.568 1.00 92.62 259 CYS A CA 1
ATOM 2044 C C . CYS A 1 259 ? -6.517 4.392 18.636 1.00 92.62 259 CYS A C 1
ATOM 2046 O O . CYS A 1 259 ? -7.727 4.311 18.435 1.00 92.62 259 CYS A O 1
ATOM 2048 N N . LYS A 1 260 ? -5.961 3.922 19.762 1.00 88.19 260 LYS A N 1
ATOM 2049 C CA . LYS A 1 260 ? -6.747 3.355 20.872 1.00 88.19 260 LYS A CA 1
ATOM 2050 C C . LYS A 1 260 ? -7.598 4.422 21.560 1.00 88.19 260 LYS A C 1
ATOM 2052 O O . LYS A 1 260 ? -8.775 4.168 21.803 1.00 88.19 260 LYS A O 1
ATOM 2057 N N . LEU A 1 261 ? -7.025 5.599 21.817 1.00 86.12 261 LEU A N 1
ATOM 2058 C CA . LEU A 1 261 ? -7.723 6.744 22.403 1.00 86.12 261 LEU A CA 1
ATOM 2059 C C . LEU A 1 261 ? -8.940 7.134 21.554 1.00 86.12 261 LEU A C 1
ATOM 2061 O O . LEU A 1 261 ? -10.063 7.123 22.051 1.00 86.12 261 LEU A O 1
ATOM 2065 N N . LEU A 1 262 ? -8.747 7.375 20.256 1.00 84.88 262 LEU A N 1
ATOM 2066 C CA . LEU A 1 262 ? -9.840 7.783 19.367 1.00 84.88 262 LEU A CA 1
ATOM 2067 C C . LEU A 1 262 ? -10.885 6.677 19.156 1.00 84.88 262 LEU A C 1
ATOM 2069 O O . LEU A 1 262 ? -12.073 6.964 19.057 1.00 84.88 262 LEU A O 1
ATOM 2073 N N . ARG A 1 263 ? -10.492 5.397 19.177 1.00 80.69 263 ARG A N 1
ATOM 2074 C CA . ARG A 1 263 ? -11.459 4.283 19.165 1.00 80.69 263 ARG A CA 1
ATOM 2075 C C . ARG A 1 263 ? -12.306 4.221 20.437 1.00 80.69 263 ARG A C 1
ATOM 2077 O O . ARG A 1 263 ? -13.475 3.879 20.338 1.00 80.69 263 ARG A O 1
ATOM 2084 N N . SER A 1 264 ? -11.765 4.597 21.599 1.00 73.62 264 SER A N 1
ATOM 2085 C CA . SER A 1 264 ? -12.559 4.732 22.835 1.00 73.62 264 SER A CA 1
ATOM 2086 C C . SER A 1 264 ? -13.501 5.946 22.834 1.00 73.62 264 SER A C 1
ATOM 2088 O O . SER A 1 264 ? -14.426 5.997 23.639 1.00 73.62 264 SER A O 1
ATOM 2090 N N . GLN A 1 265 ? -13.292 6.895 21.911 1.00 70.25 265 GLN A N 1
ATOM 2091 C CA . GLN A 1 265 ? -14.156 8.064 21.705 1.00 70.25 265 GLN A CA 1
ATOM 2092 C C . GLN A 1 265 ? -15.330 7.807 20.750 1.00 70.25 265 GLN A C 1
ATOM 2094 O O . GLN A 1 265 ? -16.263 8.610 20.696 1.00 70.25 265 GLN A O 1
ATOM 2099 N N . LEU A 1 266 ? -15.274 6.698 20.007 1.00 63.38 266 LEU A N 1
ATOM 2100 C CA . LEU A 1 266 ? -16.253 6.261 19.014 1.00 63.38 266 LEU A CA 1
ATOM 2101 C C . LEU A 1 266 ? -17.043 5.060 19.557 1.00 63.38 266 LEU A C 1
ATOM 2103 O O . LEU A 1 266 ? -16.917 3.939 19.060 1.00 63.38 266 LEU A O 1
ATOM 2107 N N . ALA A 1 267 ? -17.848 5.291 20.595 1.00 58.22 267 ALA A N 1
ATOM 2108 C CA . ALA A 1 267 ? -18.810 4.295 21.060 1.00 58.22 267 ALA A CA 1
ATOM 2109 C C . ALA A 1 267 ? -20.032 4.261 20.128 1.00 58.22 267 ALA A C 1
ATOM 2111 O O . ALA A 1 267 ? -20.432 5.279 19.568 1.00 58.22 267 ALA A O 1
ATOM 2112 N N . SER A 1 268 ? -20.664 3.099 19.972 1.00 61.53 268 SER A N 1
ATOM 2113 C CA . SER A 1 268 ? -21.914 2.978 19.214 1.00 61.53 268 SER A CA 1
ATOM 2114 C C . SER A 1 268 ? -22.862 2.015 19.905 1.00 61.53 268 SER A C 1
ATOM 2116 O O . SER A 1 268 ? -22.484 0.864 20.125 1.00 61.53 268 SER A O 1
ATOM 2118 N N . SER A 1 269 ? -24.093 2.450 20.170 1.00 62.28 269 SER A N 1
ATOM 2119 C CA . SER A 1 269 ? -25.187 1.517 20.439 1.00 62.28 269 SER A CA 1
ATOM 2120 C C . SER A 1 269 ? -25.534 0.773 19.163 1.00 62.28 269 SER A C 1
ATOM 2122 O O . SER A 1 269 ? -25.523 1.347 18.069 1.00 62.28 269 SER A O 1
ATOM 2124 N N . LYS A 1 270 ? -25.856 -0.507 19.318 1.00 68.38 270 LYS A N 1
ATOM 2125 C CA . LYS A 1 270 ? -26.506 -1.324 18.300 1.00 68.38 270 LYS A CA 1
ATOM 2126 C C . LYS A 1 270 ? -27.439 -2.269 19.029 1.00 68.38 270 LYS A C 1
ATOM 2128 O O . LYS A 1 270 ? -26.992 -2.965 19.937 1.00 68.38 270 LYS A O 1
ATOM 2133 N N . ALA A 1 271 ? -28.708 -2.282 18.654 1.00 70.06 271 ALA A N 1
ATOM 2134 C CA . ALA A 1 271 ? -29.681 -3.183 19.248 1.00 70.06 271 ALA A CA 1
ATOM 2135 C C . ALA A 1 271 ? -30.648 -3.711 18.188 1.00 70.06 271 ALA A C 1
ATOM 2137 O O . ALA A 1 271 ? -30.836 -3.123 17.121 1.00 70.06 271 ALA A O 1
ATOM 2138 N N . VAL A 1 272 ? -31.243 -4.856 18.499 1.00 73.88 272 VAL A N 1
ATOM 2139 C CA . VAL A 1 272 ? -32.207 -5.544 17.647 1.00 73.88 272 VAL A CA 1
ATOM 2140 C C . VAL A 1 272 ? -33.383 -5.927 18.528 1.00 73.88 272 VAL A C 1
ATOM 2142 O O . VAL A 1 272 ? -33.213 -6.649 19.509 1.00 73.88 272 VAL A O 1
ATOM 2145 N N . VAL A 1 273 ? -34.569 -5.440 18.184 1.00 78.69 273 VAL A N 1
ATOM 2146 C CA . VAL A 1 273 ? -35.824 -5.818 18.833 1.00 78.69 273 VAL A CA 1
ATOM 2147 C C . VAL A 1 273 ? -36.415 -6.979 18.047 1.00 78.69 273 VAL A C 1
ATOM 2149 O O . VAL A 1 273 ? -36.608 -6.868 16.836 1.00 78.69 273 VAL A O 1
ATOM 2152 N N . ARG A 1 274 ? -36.714 -8.088 18.725 1.00 77.31 274 ARG A N 1
ATOM 2153 C CA . ARG A 1 274 ? -37.362 -9.265 18.130 1.00 77.31 274 ARG A CA 1
ATOM 2154 C C . ARG A 1 274 ? -38.691 -9.548 18.819 1.00 77.31 274 ARG A C 1
ATOM 2156 O O . ARG A 1 274 ? -38.870 -9.192 19.985 1.00 77.31 274 ARG A O 1
ATOM 2163 N N . ASN A 1 275 ? -39.617 -10.185 18.112 1.00 77.31 275 ASN A N 1
ATOM 2164 C CA . ASN A 1 275 ? -40.849 -10.684 18.716 1.00 77.31 275 ASN A CA 1
ATOM 2165 C C . ASN A 1 275 ? -40.657 -12.098 19.312 1.00 77.31 275 ASN A C 1
ATOM 2167 O O . ASN A 1 275 ? -39.568 -12.669 19.279 1.00 77.31 275 ASN A O 1
ATOM 2171 N N . HIS A 1 276 ? -41.732 -12.675 19.857 1.00 76.31 276 HIS A N 1
ATOM 2172 C CA . HIS A 1 276 ? -41.729 -13.999 20.497 1.00 76.31 276 HIS A CA 1
ATOM 2173 C C . HIS A 1 276 ? -41.366 -15.173 19.562 1.00 76.31 276 HIS A C 1
ATOM 2175 O O . HIS A 1 276 ? -41.102 -16.264 20.050 1.00 76.31 276 HIS A O 1
ATOM 2181 N N . ARG A 1 277 ? -41.347 -14.966 18.239 1.00 68.50 277 ARG A N 1
ATOM 2182 C CA . ARG A 1 277 ? -40.946 -15.954 17.221 1.00 68.50 277 ARG A CA 1
ATOM 2183 C C . ARG A 1 277 ? -39.498 -15.781 16.762 1.00 68.50 277 ARG A C 1
ATOM 2185 O O . ARG A 1 277 ? -39.030 -16.534 15.919 1.00 68.50 277 ARG A O 1
ATOM 2192 N N . GLY A 1 278 ? -38.795 -14.771 17.279 1.00 65.56 278 GLY A N 1
ATOM 2193 C CA . GLY A 1 278 ? -37.440 -14.418 16.853 1.00 65.56 278 GLY A CA 1
ATOM 2194 C C . GLY A 1 278 ? -37.393 -13.536 15.603 1.00 65.56 278 GLY A C 1
ATOM 2195 O O . GLY A 1 278 ? -36.307 -13.101 15.223 1.00 65.56 278 GLY A O 1
ATOM 2196 N N . GLU A 1 279 ? -38.545 -13.217 15.004 1.00 64.62 279 GLU A N 1
ATOM 2197 C CA . GLU A 1 279 ? -38.656 -12.291 13.875 1.00 64.62 279 GLU A CA 1
ATOM 2198 C C . GLU A 1 279 ? -38.178 -10.897 14.321 1.00 64.62 279 GLU A C 1
ATOM 2200 O O . GLU A 1 279 ? -38.580 -10.392 15.377 1.00 64.62 279 GLU A O 1
ATOM 2205 N N . VAL A 1 280 ? -37.288 -10.281 13.538 1.00 66.94 280 VAL A N 1
ATOM 2206 C CA . VAL A 1 280 ? -36.747 -8.946 13.826 1.00 66.94 280 VAL A CA 1
ATOM 2207 C C . VAL A 1 280 ? -37.816 -7.900 13.524 1.00 66.94 280 VAL A C 1
ATOM 2209 O O . VAL A 1 280 ? -38.238 -7.749 12.384 1.00 66.94 280 VAL A O 1
ATOM 2212 N N . MET A 1 281 ? -38.226 -7.160 14.552 1.00 70.44 281 MET A N 1
ATOM 2213 C CA . MET A 1 281 ? -39.176 -6.055 14.426 1.00 70.44 281 MET A CA 1
ATOM 2214 C C . MET A 1 281 ? -38.468 -4.760 14.026 1.00 70.44 281 MET A C 1
ATOM 2216 O O . MET A 1 281 ? -38.937 -4.040 13.147 1.00 70.44 281 MET A O 1
ATOM 2220 N N . VAL A 1 282 ? -37.346 -4.460 14.694 1.00 72.12 282 VAL A N 1
ATOM 2221 C CA . VAL A 1 282 ? -36.548 -3.247 14.468 1.00 72.12 282 VAL A CA 1
ATOM 2222 C C . VAL A 1 282 ? -35.065 -3.537 14.676 1.00 72.12 282 VAL A C 1
ATOM 2224 O O . VAL A 1 282 ? -34.690 -4.195 15.649 1.00 72.12 282 VAL A O 1
ATOM 2227 N N . SER A 1 283 ? -34.208 -2.976 13.824 1.00 68.62 283 SER A N 1
ATOM 2228 C CA . SER A 1 283 ? -32.774 -2.825 14.100 1.00 68.62 283 SER A CA 1
ATOM 2229 C C . SER A 1 283 ? -32.400 -1.350 14.210 1.00 68.62 283 SER A C 1
ATOM 2231 O O . SER A 1 283 ? -32.782 -0.562 13.340 1.00 68.62 283 SER A O 1
ATOM 2233 N N . LEU A 1 284 ? -31.621 -1.002 15.235 1.00 69.69 284 LEU A N 1
ATOM 2234 C CA . LEU A 1 284 ? -31.135 0.354 15.486 1.00 69.69 284 LEU A CA 1
ATOM 2235 C C . LEU A 1 284 ? -29.614 0.379 15.651 1.00 69.69 284 LEU A C 1
ATOM 2237 O O . LEU A 1 284 ? -29.019 -0.533 16.234 1.00 69.69 284 LEU A O 1
ATOM 2241 N N . GLY A 1 285 ? -28.992 1.458 15.187 1.00 64.19 285 GLY A N 1
ATOM 2242 C CA . GLY A 1 285 ? -27.603 1.789 15.488 1.00 64.19 285 GLY A CA 1
ATOM 2243 C C . GLY A 1 285 ? -27.442 3.295 15.642 1.00 64.19 285 GLY A C 1
ATOM 2244 O O . GLY A 1 285 ? -27.851 4.029 14.749 1.00 64.19 285 GLY A O 1
ATOM 2245 N N . LYS A 1 286 ? -26.857 3.744 16.759 1.00 66.12 286 LYS A N 1
ATOM 2246 C CA . LYS A 1 286 ? -26.631 5.168 17.070 1.00 66.12 286 LYS A CA 1
ATOM 2247 C C . LYS A 1 286 ? -25.226 5.379 17.623 1.00 66.12 286 LYS A C 1
ATOM 2249 O O . LYS A 1 286 ? -24.790 4.629 18.503 1.00 66.12 286 LYS A O 1
ATOM 225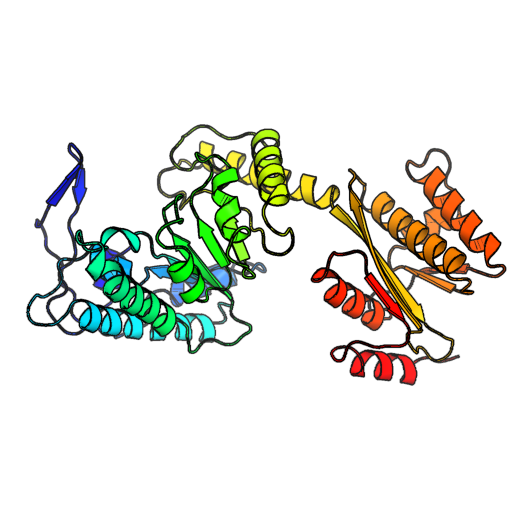4 N N . VAL A 1 287 ? -24.501 6.366 17.096 1.00 64.56 287 VAL A N 1
ATOM 2255 C CA . VAL A 1 287 ? -23.081 6.612 17.422 1.00 64.56 287 VAL A CA 1
ATOM 2256 C C . VAL A 1 287 ? -22.935 7.738 18.447 1.00 64.56 287 VAL A C 1
ATOM 2258 O O . VAL A 1 287 ? -23.420 8.847 18.241 1.00 64.56 287 VAL A O 1
ATOM 2261 N N . PHE A 1 288 ? -22.192 7.487 19.526 1.00 67.19 288 PHE A N 1
ATOM 2262 C CA . PHE A 1 288 ? -21.912 8.465 20.580 1.00 67.19 288 PHE A CA 1
ATOM 2263 C C . PHE A 1 288 ? -20.470 8.949 20.505 1.00 67.19 288 PHE A C 1
ATOM 2265 O O . PHE A 1 288 ? -19.535 8.163 20.346 1.00 67.19 288 PHE A O 1
ATOM 2272 N N . LYS A 1 289 ? -20.287 10.259 20.679 1.00 58.69 289 LYS A N 1
ATOM 2273 C CA . LYS A 1 289 ? -18.970 10.892 20.771 1.00 58.69 289 LYS A CA 1
ATOM 2274 C C . LYS A 1 289 ? -18.656 11.195 22.233 1.00 58.69 289 LYS A C 1
ATOM 2276 O O . LYS A 1 289 ? -19.308 12.045 22.831 1.00 58.69 289 LYS A O 1
ATOM 2281 N N . GLY A 1 290 ? -17.637 10.546 22.787 1.00 62.91 290 GLY A N 1
ATOM 2282 C CA . GLY A 1 290 ? -17.178 10.805 24.154 1.00 62.91 290 GLY A CA 1
ATOM 2283 C C . GLY A 1 290 ? -16.175 9.765 24.646 1.00 62.91 290 GLY A C 1
ATOM 2284 O O . GLY A 1 290 ? -16.200 8.628 24.198 1.00 62.91 290 GLY A O 1
ATOM 2285 N N . ASN A 1 291 ? -15.277 10.144 25.562 1.00 62.88 291 ASN A N 1
ATOM 2286 C CA . ASN A 1 291 ? -14.355 9.193 26.195 1.00 62.88 291 ASN A CA 1
ATOM 2287 C C . ASN A 1 291 ? -15.138 8.274 27.145 1.00 62.88 291 ASN A C 1
ATOM 2289 O O . ASN A 1 291 ? -15.442 8.672 28.270 1.00 62.88 291 ASN A O 1
ATOM 2293 N N . TYR A 1 292 ? -15.431 7.048 26.716 1.00 72.31 292 TYR A N 1
ATOM 2294 C CA . TYR A 1 292 ? -16.145 6.067 27.531 1.00 72.31 292 TYR A CA 1
ATOM 2295 C C . TYR A 1 292 ? -15.231 4.894 27.898 1.00 72.31 292 TYR A C 1
ATOM 2297 O O . TYR A 1 292 ? -14.476 4.387 27.067 1.00 72.31 292 TYR A O 1
ATOM 2305 N N . SER A 1 293 ? -15.313 4.420 29.147 1.00 76.69 293 SER A N 1
ATOM 2306 C CA . SER A 1 293 ? -14.763 3.100 29.480 1.00 76.69 293 SER A CA 1
ATOM 2307 C C . SER A 1 293 ? -15.566 2.014 28.743 1.00 76.69 293 SER A C 1
ATOM 2309 O O . SER A 1 293 ? -16.731 2.263 28.425 1.00 76.69 293 SER A O 1
ATOM 2311 N N . PRO A 1 294 ? -15.023 0.802 28.512 1.00 76.38 294 PRO A N 1
ATOM 2312 C CA . PRO A 1 294 ? -15.782 -0.276 27.876 1.00 76.38 294 PRO A CA 1
ATOM 2313 C C . PRO A 1 294 ? -17.128 -0.543 28.567 1.00 76.38 294 PRO A C 1
ATOM 2315 O O . PRO A 1 294 ? -18.157 -0.575 27.907 1.00 76.38 294 PRO A O 1
ATOM 2318 N N . LEU A 1 295 ? -17.148 -0.607 29.905 1.00 82.25 295 LEU A N 1
ATOM 2319 C CA . LEU A 1 295 ? -18.382 -0.789 30.677 1.00 82.25 295 LEU A CA 1
ATOM 2320 C C . LEU A 1 295 ? -19.352 0.397 30.530 1.00 82.25 295 LEU A C 1
ATOM 2322 O O . LEU A 1 295 ? -20.561 0.204 30.453 1.00 82.25 295 LEU A O 1
ATOM 2326 N N . THR A 1 296 ? -18.830 1.625 30.467 1.00 83.19 296 THR A N 1
ATOM 2327 C CA . THR A 1 296 ? -19.644 2.829 30.236 1.00 83.19 296 THR A CA 1
ATOM 2328 C C . THR A 1 296 ? -20.277 2.807 28.846 1.00 83.19 296 THR A C 1
ATOM 2330 O O . THR A 1 296 ? -21.457 3.114 28.722 1.00 83.19 296 THR A O 1
ATOM 2333 N N . ALA A 1 297 ? -19.523 2.413 27.815 1.00 78.44 297 ALA A N 1
ATOM 2334 C CA . ALA A 1 297 ? -20.013 2.311 26.444 1.00 78.44 297 ALA A CA 1
ATOM 2335 C C . ALA A 1 297 ? -21.098 1.229 26.298 1.00 78.44 297 ALA A C 1
ATOM 2337 O O . ALA A 1 297 ? -22.118 1.488 25.667 1.00 78.44 297 ALA A O 1
ATOM 2338 N N . GLU A 1 298 ? -20.920 0.063 26.927 1.00 81.88 298 GLU A N 1
ATOM 2339 C CA . GLU A 1 298 ? -21.920 -1.017 26.947 1.00 81.88 298 GLU A CA 1
ATOM 2340 C C . GLU A 1 298 ? -23.226 -0.593 27.642 1.00 81.88 298 GLU A C 1
ATOM 2342 O O . GLU A 1 298 ? -24.318 -0.824 27.128 1.00 81.88 298 GLU A O 1
ATOM 2347 N N . ILE A 1 299 ? -23.145 0.063 28.805 1.00 86.75 299 ILE A N 1
ATOM 2348 C CA . ILE A 1 299 ? -24.347 0.490 29.541 1.00 86.75 299 ILE A CA 1
ATOM 2349 C C . ILE A 1 299 ? -25.041 1.661 28.828 1.00 86.75 299 ILE A C 1
ATOM 2351 O O . ILE A 1 299 ? -26.267 1.674 28.763 1.00 86.75 299 ILE A O 1
ATOM 2355 N N . LEU A 1 300 ? -24.293 2.590 28.215 1.00 84.31 300 LEU A N 1
ATOM 2356 C CA . LEU A 1 300 ? -24.869 3.606 27.320 1.00 84.31 300 LEU A CA 1
ATOM 2357 C C . LEU A 1 300 ? -25.551 2.970 26.106 1.00 84.31 300 LEU A C 1
ATOM 2359 O O . LEU A 1 300 ? -26.643 3.388 25.739 1.00 84.31 300 LEU A O 1
ATOM 2363 N N . ALA A 1 301 ? -24.955 1.936 25.508 1.00 80.56 301 ALA A N 1
ATOM 2364 C CA . ALA A 1 301 ? -25.564 1.233 24.386 1.00 80.56 301 ALA A CA 1
ATOM 2365 C C . ALA A 1 301 ? -26.921 0.610 24.755 1.00 80.56 301 ALA A C 1
ATOM 2367 O O . ALA A 1 301 ? -27.870 0.710 23.976 1.00 80.56 301 ALA A O 1
ATOM 2368 N N . ILE A 1 302 ? -27.026 0.035 25.958 1.00 87.50 302 ILE A N 1
ATOM 2369 C CA . ILE A 1 302 ? -28.283 -0.490 26.507 1.00 87.50 302 ILE A CA 1
ATOM 2370 C C . ILE A 1 302 ? -29.279 0.649 26.780 1.00 87.50 302 ILE A C 1
ATOM 2372 O O . ILE A 1 302 ? -30.415 0.571 26.318 1.00 87.50 302 ILE A O 1
ATOM 2376 N N . ARG A 1 303 ? -28.857 1.720 27.469 1.00 88.94 303 ARG A N 1
ATOM 2377 C CA . ARG A 1 303 ? -29.680 2.905 27.792 1.00 88.94 303 ARG A CA 1
ATOM 2378 C C . ARG A 1 303 ? -30.363 3.487 26.556 1.00 88.94 303 ARG A C 1
ATOM 2380 O O . ARG A 1 303 ? -31.555 3.764 26.567 1.00 88.94 303 ARG A O 1
ATOM 2387 N N . GLU A 1 304 ? -29.608 3.624 25.478 1.00 84.25 304 GLU A N 1
ATOM 2388 C CA . GLU A 1 304 ? -30.048 4.263 24.237 1.00 84.25 304 GLU A CA 1
ATOM 2389 C C . GLU A 1 304 ? -30.951 3.343 23.402 1.00 84.25 304 GLU A C 1
ATOM 2391 O O . GLU A 1 304 ? -31.925 3.802 22.809 1.00 84.25 304 GLU A O 1
ATOM 2396 N N . GLY A 1 305 ? -30.698 2.028 23.424 1.00 82.75 305 GLY A N 1
ATOM 2397 C CA . GLY A 1 305 ? -31.636 1.041 22.885 1.00 82.75 305 GLY A CA 1
ATOM 2398 C C . GLY A 1 305 ? -32.966 1.018 23.649 1.00 82.75 305 GLY A C 1
ATOM 2399 O O . GLY A 1 305 ? -34.023 0.895 23.036 1.00 82.75 305 GLY A O 1
ATOM 2400 N N . LEU A 1 306 ? -32.931 1.181 24.977 1.00 87.69 306 LEU A N 1
ATOM 2401 C CA . LEU A 1 306 ? -34.127 1.261 25.821 1.00 87.69 306 LEU A CA 1
ATOM 2402 C C . LEU A 1 306 ? -34.925 2.548 25.584 1.00 87.69 306 LEU A C 1
ATOM 2404 O O . LEU A 1 306 ? -36.143 2.479 25.439 1.00 87.69 306 LEU A O 1
ATOM 2408 N N . GLU A 1 307 ? -34.254 3.700 25.519 1.00 87.00 307 GLU A N 1
ATOM 2409 C CA . GLU A 1 307 ? -34.879 4.995 25.222 1.00 87.00 307 GLU A CA 1
ATOM 2410 C C . GLU A 1 307 ? -35.595 4.948 23.866 1.00 87.00 307 GLU A C 1
ATOM 2412 O O . GLU A 1 307 ? -36.786 5.243 23.790 1.00 87.00 307 GLU A O 1
ATOM 2417 N N . PHE A 1 308 ? -34.930 4.426 22.830 1.00 81.12 308 PHE A N 1
ATOM 2418 C CA . PHE A 1 308 ? -35.537 4.231 21.514 1.00 81.12 308 PHE A CA 1
ATOM 2419 C C . PHE A 1 308 ? -36.775 3.315 21.538 1.00 81.12 308 PHE A C 1
ATOM 2421 O O . PHE A 1 308 ? -37.773 3.613 20.880 1.00 81.12 308 PHE A O 1
ATOM 2428 N N . VAL A 1 309 ? -36.738 2.197 22.276 1.00 83.81 309 VAL A N 1
ATOM 2429 C CA . VAL A 1 309 ? -37.886 1.274 22.398 1.00 83.81 309 VAL A CA 1
ATOM 2430 C C . VAL A 1 309 ? -39.081 1.976 23.048 1.00 83.81 309 VAL A C 1
ATOM 2432 O O . VAL A 1 309 ? -40.206 1.837 22.564 1.00 83.81 309 VAL A O 1
ATOM 2435 N N . VAL A 1 310 ? -38.830 2.755 24.104 1.00 85.25 310 VAL A N 1
ATOM 2436 C CA . VAL A 1 310 ? -39.845 3.549 24.811 1.00 85.25 310 VAL A CA 1
ATOM 2437 C C . VAL A 1 310 ? -40.442 4.625 23.897 1.00 85.25 310 VAL A C 1
ATOM 2439 O O . VAL A 1 310 ? -41.667 4.737 23.826 1.00 85.25 310 VAL A O 1
ATOM 2442 N N . ASP A 1 311 ? -39.609 5.371 23.171 1.00 82.81 311 ASP A N 1
ATOM 2443 C CA . ASP A 1 311 ? -40.044 6.442 22.263 1.00 82.81 311 ASP A CA 1
ATOM 2444 C C . ASP A 1 311 ? -40.792 5.902 21.032 1.00 82.81 311 ASP A C 1
ATOM 2446 O O . ASP A 1 311 ? -41.740 6.524 20.552 1.00 82.81 311 ASP A O 1
ATOM 2450 N N . SER A 1 312 ? -40.440 4.697 20.572 1.00 78.94 312 SER A N 1
ATOM 2451 C CA . SER A 1 312 ? -41.146 3.976 19.501 1.00 78.94 312 SER A CA 1
ATOM 2452 C C . SER A 1 312 ? -42.475 3.351 19.954 1.00 78.94 312 SER A C 1
ATOM 2454 O O . SER A 1 312 ? -43.170 2.731 19.150 1.00 78.94 312 SER A O 1
ATOM 2456 N N . GLY A 1 313 ? -42.831 3.448 21.241 1.00 82.69 313 GLY A N 1
ATOM 2457 C CA . GLY A 1 313 ? -44.037 2.833 21.809 1.00 82.69 313 GLY A CA 1
ATOM 2458 C C . GLY A 1 313 ? -44.008 1.299 21.868 1.00 82.69 313 GLY A C 1
ATOM 2459 O O . GLY A 1 313 ? -45.037 0.671 22.137 1.00 82.69 313 GLY A O 1
ATOM 2460 N N . LEU A 1 314 ? -42.847 0.684 21.629 1.00 81.50 314 LEU A N 1
ATOM 2461 C CA . LEU A 1 314 ? -42.657 -0.761 21.689 1.00 81.50 314 LEU A CA 1
ATOM 2462 C C . LEU A 1 314 ? -42.602 -1.237 23.148 1.00 81.50 314 LEU A C 1
ATOM 2464 O O . LEU A 1 314 ? -42.255 -0.495 24.067 1.00 81.50 314 LEU A O 1
ATOM 2468 N N . ARG A 1 315 ? -42.935 -2.512 23.375 1.00 82.94 315 ARG A N 1
ATOM 2469 C CA . ARG A 1 315 ? -42.792 -3.161 24.686 1.00 82.94 315 ARG A CA 1
ATOM 2470 C C . ARG A 1 315 ? -41.843 -4.338 24.582 1.00 82.94 315 ARG A C 1
ATOM 2472 O O . ARG A 1 315 ? -42.082 -5.260 23.808 1.00 82.94 315 ARG A O 1
ATOM 2479 N N . VAL A 1 316 ? -40.793 -4.309 25.395 1.00 84.06 316 VAL A N 1
ATOM 2480 C CA . VAL A 1 316 ? -39.786 -5.367 25.488 1.00 84.06 316 VAL A CA 1
ATOM 2481 C C . VAL A 1 316 ? -39.841 -5.979 26.884 1.00 84.06 316 VAL A C 1
ATOM 2483 O O . VAL A 1 316 ? -39.805 -5.268 27.885 1.00 84.06 316 VAL A O 1
ATOM 2486 N N . ASN A 1 317 ? -39.925 -7.310 26.944 1.00 86.94 317 ASN A N 1
ATOM 2487 C CA . ASN A 1 317 ? -39.974 -8.061 28.203 1.00 86.94 317 ASN A CA 1
ATOM 2488 C C . ASN A 1 317 ? -38.580 -8.514 28.672 1.00 86.94 317 ASN A C 1
ATOM 2490 O O . ASN A 1 317 ? -38.389 -8.784 29.858 1.00 86.94 317 ASN A O 1
ATOM 2494 N N . ILE A 1 318 ? -37.618 -8.642 27.752 1.00 88.38 318 ILE A N 1
ATOM 2495 C CA . ILE A 1 318 ? -36.271 -9.155 28.022 1.00 88.38 318 ILE A CA 1
ATOM 2496 C C . ILE A 1 318 ? -35.242 -8.316 27.259 1.00 88.38 318 ILE A C 1
ATOM 2498 O O . ILE A 1 318 ? -35.346 -8.160 26.046 1.00 88.38 318 ILE A O 1
ATOM 2502 N N . VAL A 1 319 ? -34.237 -7.819 27.975 1.00 89.19 319 VAL A N 1
ATOM 2503 C CA . VAL A 1 319 ? -33.028 -7.184 27.441 1.00 89.19 319 VAL A CA 1
ATOM 2504 C C . VAL A 1 319 ? -31.890 -8.188 27.541 1.00 89.19 319 VAL A C 1
ATOM 2506 O O . VAL A 1 319 ? -31.646 -8.746 28.614 1.00 89.19 319 VAL A O 1
ATOM 2509 N N . GLU A 1 320 ? -31.175 -8.402 26.443 1.00 87.88 320 GLU A N 1
ATOM 2510 C CA . GLU A 1 320 ? -30.049 -9.332 26.381 1.00 87.88 320 GLU A CA 1
ATOM 2511 C C . GLU A 1 320 ? -28.747 -8.600 26.062 1.00 87.88 320 GLU A C 1
ATOM 2513 O O . GLU A 1 320 ? -28.699 -7.729 25.197 1.00 87.88 320 GLU A O 1
ATOM 2518 N N . THR A 1 321 ? -27.677 -8.966 26.764 1.00 84.69 321 THR A N 1
ATOM 2519 C CA . THR A 1 321 ? -26.317 -8.457 26.537 1.00 84.69 321 THR A CA 1
ATOM 2520 C C . THR A 1 321 ? -25.302 -9.566 26.815 1.00 84.69 321 THR A C 1
ATOM 2522 O O . THR A 1 321 ? -25.522 -10.405 27.691 1.00 84.69 321 THR A O 1
ATOM 2525 N N . ASP A 1 322 ? -24.184 -9.580 26.090 1.00 82.12 322 ASP A N 1
ATOM 2526 C CA . ASP A 1 322 ? -23.038 -10.457 26.365 1.00 82.12 322 ASP A CA 1
ATOM 2527 C C . ASP A 1 322 ? -22.099 -9.883 27.448 1.00 82.12 322 ASP A C 1
ATOM 2529 O O . ASP A 1 322 ? -21.172 -10.555 27.903 1.00 82.12 322 ASP A O 1
ATOM 2533 N N . SER A 1 323 ? -22.374 -8.672 27.950 1.00 86.25 323 SER A N 1
ATOM 2534 C CA . SER A 1 323 ? -21.677 -8.074 29.090 1.00 86.25 323 SER A CA 1
ATOM 2535 C C . SER A 1 323 ? -22.359 -8.426 30.416 1.00 86.25 323 SER A C 1
ATOM 2537 O O . SER A 1 323 ? -23.259 -7.728 30.894 1.00 86.25 323 SER A O 1
ATOM 2539 N N . LEU A 1 324 ? -21.876 -9.480 31.086 1.00 87.56 324 LEU A N 1
ATOM 2540 C CA . LEU A 1 324 ? -22.307 -9.828 32.450 1.00 87.56 324 LEU A CA 1
ATOM 2541 C C . LEU A 1 324 ? -22.114 -8.661 33.442 1.00 87.56 324 LEU A C 1
ATOM 2543 O O . LEU A 1 324 ? -22.921 -8.485 34.354 1.00 87.56 324 LEU A O 1
ATOM 2547 N N . LEU A 1 325 ? -21.080 -7.837 33.241 1.00 87.69 325 LEU A N 1
ATOM 2548 C CA . LEU A 1 325 ? -20.823 -6.640 34.050 1.00 87.69 325 LEU A CA 1
ATOM 2549 C C . LEU A 1 325 ? -21.920 -5.579 33.874 1.00 87.69 325 LEU A C 1
ATOM 2551 O O . LEU A 1 325 ? -22.294 -4.935 34.852 1.00 87.69 325 LEU A O 1
ATOM 2555 N N . SER A 1 326 ? -22.475 -5.424 32.667 1.00 89.44 326 SER A N 1
ATOM 2556 C CA . SER A 1 326 ? -23.600 -4.512 32.417 1.00 89.44 326 SER A CA 1
ATOM 2557 C C . SER A 1 326 ? -24.875 -5.005 33.105 1.00 89.44 326 SER A C 1
ATOM 2559 O O . SER A 1 326 ? -25.557 -4.217 33.758 1.00 89.44 326 SER A O 1
ATOM 2561 N N . VAL A 1 327 ? -25.154 -6.316 33.050 1.00 89.88 327 VAL A N 1
ATOM 2562 C CA . VAL A 1 327 ? -26.276 -6.938 33.784 1.00 89.88 327 VAL A CA 1
ATOM 2563 C C . VAL A 1 327 ? -26.148 -6.686 35.286 1.00 89.88 327 VAL A C 1
ATOM 2565 O O . VAL A 1 327 ? -27.115 -6.272 35.922 1.00 89.88 327 VAL A O 1
ATOM 2568 N N . GLN A 1 328 ? -24.956 -6.894 35.853 1.00 89.12 328 GLN A N 1
ATOM 2569 C CA . GLN A 1 328 ? -24.684 -6.650 37.272 1.00 89.12 328 GLN A CA 1
ATOM 2570 C C . GLN A 1 328 ? -24.824 -5.169 37.641 1.00 89.12 328 GLN A C 1
ATOM 2572 O O . GLN A 1 328 ? -25.458 -4.860 38.645 1.00 89.12 328 GLN A O 1
ATOM 2577 N N . ALA A 1 329 ? -24.287 -4.250 36.834 1.00 88.38 329 ALA A N 1
ATOM 2578 C CA . ALA A 1 329 ? -24.375 -2.815 37.095 1.00 88.38 329 ALA A CA 1
ATOM 2579 C C . ALA A 1 329 ? -25.828 -2.307 37.100 1.00 88.38 329 ALA A C 1
ATOM 2581 O O . ALA A 1 329 ? -26.206 -1.579 38.015 1.00 88.38 329 ALA A O 1
ATOM 2582 N N . ILE A 1 330 ? -26.636 -2.732 36.122 1.00 89.88 330 ILE A N 1
ATOM 2583 C CA . ILE A 1 330 ? -28.055 -2.356 35.993 1.00 89.88 330 ILE A CA 1
ATOM 2584 C C . ILE A 1 330 ? -28.912 -3.035 37.073 1.00 89.88 330 ILE A C 1
ATOM 2586 O O . ILE A 1 330 ? -29.805 -2.405 37.621 1.00 89.88 330 ILE A O 1
ATOM 2590 N N . SER A 1 331 ? -28.631 -4.291 37.436 1.00 88.81 331 SER A N 1
ATOM 2591 C CA . SER A 1 331 ? -29.465 -5.029 38.405 1.00 88.81 331 SER A CA 1
ATOM 2592 C C . SER A 1 331 ? -29.141 -4.735 39.874 1.00 88.81 331 SER A C 1
ATOM 2594 O O . SER A 1 331 ? -30.008 -4.900 40.728 1.00 88.81 331 SER A O 1
ATOM 2596 N N . LEU A 1 332 ? -27.889 -4.381 40.194 1.00 86.00 332 LEU A N 1
ATOM 2597 C CA . LEU A 1 332 ? -27.404 -4.260 41.579 1.00 86.00 332 LEU A CA 1
ATOM 2598 C C . LEU A 1 332 ? -27.136 -2.816 42.022 1.00 86.00 332 LEU A C 1
ATOM 2600 O O . LEU A 1 332 ? -26.896 -2.610 43.209 1.00 86.00 332 LEU A O 1
ATOM 2604 N N . HIS A 1 333 ? -27.133 -1.847 41.098 1.00 80.56 333 HIS A N 1
ATOM 2605 C CA . HIS A 1 333 ? -26.843 -0.429 41.359 1.00 80.56 333 HIS A CA 1
ATOM 2606 C C . HIS A 1 333 ? -25.641 -0.208 42.309 1.00 80.56 333 HIS A C 1
ATOM 2608 O O . HIS A 1 333 ? -25.790 0.387 43.379 1.00 80.56 333 HIS A O 1
ATOM 2614 N N . PRO A 1 334 ? -24.437 -0.717 41.968 1.00 72.25 334 PRO A N 1
ATOM 2615 C CA . PRO A 1 334 ? -23.295 -0.702 42.876 1.00 72.25 334 PRO A CA 1
ATOM 2616 C C . PRO A 1 334 ? -22.900 0.741 43.254 1.00 72.25 334 PRO A C 1
ATOM 2618 O O . PRO A 1 334 ? -22.552 1.530 42.364 1.00 72.25 334 PRO A O 1
ATOM 2621 N N . PRO A 1 335 ? -22.920 1.105 44.552 1.00 61.66 335 PRO A N 1
ATOM 2622 C CA . PRO A 1 335 ? -22.650 2.470 44.987 1.00 61.66 335 PRO A CA 1
ATOM 2623 C C . PRO A 1 335 ? -21.208 2.886 44.670 1.00 61.66 335 PRO A C 1
ATOM 2625 O O . PRO A 1 335 ? -20.291 2.065 44.670 1.00 61.66 335 PRO A O 1
ATOM 2628 N N . PHE A 1 336 ? -21.013 4.182 44.412 1.00 66.00 336 PHE A N 1
ATOM 2629 C CA . PHE A 1 336 ? -19.735 4.795 44.002 1.00 66.00 336 PHE A CA 1
ATOM 2630 C C . PHE A 1 336 ? -19.177 4.327 42.640 1.00 66.00 336 PHE A C 1
ATOM 2632 O O . PHE A 1 336 ? -18.023 4.607 42.312 1.00 66.00 336 PHE A O 1
ATOM 2639 N N . SER A 1 337 ? -19.987 3.663 41.812 1.00 74.12 337 SER A N 1
ATOM 2640 C CA . SER A 1 337 ? -19.613 3.293 40.443 1.00 74.12 337 SER A CA 1
ATOM 2641 C C . SER A 1 337 ? -19.697 4.475 39.466 1.00 74.12 337 SER A C 1
ATOM 2643 O O . SER A 1 337 ? -20.680 5.214 39.458 1.00 74.12 337 SER A O 1
ATOM 2645 N N . GLN A 1 338 ? -18.718 4.604 38.560 1.00 76.31 338 GLN A N 1
ATOM 2646 C CA . GLN A 1 338 ? -18.715 5.624 37.492 1.00 76.31 338 GLN A CA 1
ATOM 2647 C C . GLN A 1 338 ? -19.887 5.494 36.501 1.00 76.31 338 GLN A C 1
ATOM 2649 O O . GLN A 1 338 ? -20.161 6.428 35.753 1.00 76.31 338 GLN A O 1
ATOM 2654 N N . VAL A 1 339 ? -20.564 4.342 36.473 1.00 83.75 339 VAL A N 1
ATOM 2655 C CA . VAL A 1 339 ? -21.710 4.070 35.588 1.00 83.75 339 VAL A CA 1
ATOM 2656 C C . VAL A 1 339 ? -23.062 4.114 36.306 1.00 83.75 339 VAL A C 1
ATOM 2658 O O . VAL A 1 339 ? -24.075 3.860 35.661 1.00 83.75 339 VAL A O 1
ATOM 2661 N N . LEU A 1 340 ? -23.099 4.444 37.607 1.00 86.12 340 LEU A N 1
ATOM 2662 C CA . LEU A 1 340 ? -24.308 4.363 38.441 1.00 86.12 340 LEU A CA 1
ATOM 2663 C C . LEU A 1 340 ? -25.500 5.110 37.823 1.00 86.12 340 LEU A C 1
ATOM 2665 O O . LEU A 1 340 ? -26.524 4.489 37.568 1.00 86.12 340 LEU A O 1
ATOM 2669 N N . ASN A 1 341 ? -25.331 6.390 37.481 1.00 85.31 341 ASN A N 1
ATOM 2670 C CA . ASN A 1 341 ? -26.401 7.224 36.918 1.00 85.31 341 ASN A CA 1
ATOM 2671 C C . ASN A 1 341 ? -26.988 6.645 35.613 1.00 85.31 341 ASN A C 1
ATOM 2673 O O . ASN A 1 341 ? -28.179 6.771 35.352 1.00 85.31 341 ASN A O 1
ATOM 2677 N N . ILE A 1 342 ? -26.151 6.012 34.784 1.00 88.31 342 ILE A N 1
ATOM 2678 C CA . ILE A 1 342 ? -26.561 5.440 33.492 1.00 88.31 342 ILE A CA 1
ATOM 2679 C C . ILE A 1 342 ? -27.278 4.102 33.727 1.00 88.31 342 ILE A C 1
ATOM 2681 O O . ILE A 1 342 ? -28.268 3.799 33.071 1.00 88.31 342 ILE A O 1
ATOM 2685 N N . ALA A 1 343 ? -26.809 3.318 34.701 1.00 89.00 343 ALA A N 1
ATOM 2686 C CA . ALA A 1 343 ? -27.450 2.080 35.126 1.00 89.00 343 ALA A CA 1
ATOM 2687 C C . ALA A 1 343 ? -28.819 2.325 35.795 1.00 89.00 343 ALA A C 1
ATOM 2689 O O . ALA A 1 343 ? -29.755 1.564 35.563 1.00 89.00 343 ALA A O 1
ATOM 2690 N N . GLU A 1 344 ? -28.956 3.395 36.583 1.00 89.31 344 GLU A N 1
ATOM 2691 C CA . GLU A 1 344 ? -30.235 3.859 37.138 1.00 89.31 344 GLU A CA 1
ATOM 2692 C C . GLU A 1 344 ? -31.217 4.285 36.039 1.00 89.31 344 GLU A C 1
ATOM 2694 O O . GLU A 1 344 ? -32.375 3.871 36.079 1.00 89.31 344 GLU A O 1
ATOM 2699 N N . ASP A 1 345 ? -30.758 5.018 35.018 1.00 90.50 345 ASP A N 1
ATOM 2700 C CA . ASP A 1 345 ? -31.594 5.399 33.870 1.00 90.50 345 ASP A CA 1
ATOM 2701 C C . ASP A 1 345 ? -32.040 4.172 33.047 1.00 90.50 345 ASP A C 1
ATOM 2703 O O . ASP A 1 345 ? -33.215 4.053 32.700 1.00 90.50 345 ASP A O 1
ATOM 2707 N N . CYS A 1 346 ? -31.162 3.179 32.836 1.00 90.69 346 CYS A N 1
ATOM 2708 C CA . CYS A 1 346 ? -31.553 1.883 32.261 1.00 90.69 346 CYS A CA 1
ATOM 2709 C C . CYS A 1 346 ? -32.687 1.217 33.057 1.00 90.69 346 CYS A C 1
ATOM 2711 O O . CYS A 1 346 ? -33.699 0.826 32.475 1.00 90.69 346 CYS A O 1
ATOM 2713 N N . SER A 1 347 ? -32.547 1.104 34.382 1.00 90.00 347 SER A N 1
ATOM 2714 C CA . SER A 1 347 ? -33.576 0.498 35.240 1.00 90.00 347 SER A CA 1
ATOM 2715 C C . SER A 1 347 ? -34.882 1.299 35.245 1.00 90.00 347 SER A C 1
ATOM 2717 O O . SER A 1 347 ? -35.962 0.706 35.259 1.00 90.00 347 SER A O 1
ATOM 2719 N N . PHE A 1 348 ? -34.816 2.630 35.159 1.00 89.75 348 PHE A N 1
ATOM 2720 C CA . PHE A 1 348 ? -35.990 3.493 35.022 1.00 89.75 348 PHE A CA 1
ATOM 2721 C C . PHE A 1 348 ? -36.714 3.284 33.681 1.00 89.75 348 PHE A C 1
ATOM 2723 O O . PHE A 1 348 ? -37.934 3.094 33.659 1.00 89.75 348 PHE A O 1
ATOM 2730 N N . LEU A 1 349 ? -35.981 3.247 32.564 1.00 90.44 349 LEU A N 1
ATOM 2731 C CA . LEU A 1 349 ? -36.533 2.966 31.234 1.00 90.44 349 LEU A CA 1
ATOM 2732 C C . LEU A 1 349 ? -37.139 1.554 31.155 1.00 90.44 349 LEU A C 1
ATOM 2734 O O . LEU A 1 349 ? -38.239 1.382 30.627 1.00 90.44 349 LEU A O 1
ATOM 2738 N N . MET A 1 350 ? -36.483 0.554 31.751 1.00 90.56 350 MET A N 1
ATOM 2739 C CA . MET A 1 350 ? -37.027 -0.802 31.879 1.00 90.56 350 MET A CA 1
ATOM 2740 C C . MET A 1 350 ? -38.328 -0.825 32.694 1.00 90.56 350 MET A C 1
ATOM 2742 O O . MET A 1 350 ? -39.308 -1.433 32.258 1.00 90.56 350 MET A O 1
ATOM 2746 N N . ALA A 1 351 ? -38.383 -0.115 33.825 1.00 87.25 351 ALA A N 1
ATOM 2747 C CA . ALA A 1 351 ? -39.584 -0.021 34.655 1.00 87.25 351 ALA A CA 1
ATOM 2748 C C . ALA A 1 351 ? -40.759 0.668 33.933 1.00 87.25 351 ALA A C 1
ATOM 2750 O O . ALA A 1 351 ? -41.906 0.249 34.100 1.00 87.25 351 ALA A O 1
ATOM 2751 N N . ARG A 1 352 ? -40.499 1.665 33.068 1.00 86.62 352 ARG A N 1
ATOM 2752 C CA . ARG A 1 352 ? -41.534 2.298 32.219 1.00 86.62 352 ARG A CA 1
ATOM 2753 C C . ARG A 1 352 ? -42.205 1.317 31.248 1.00 86.62 352 ARG A C 1
ATOM 2755 O O . ARG A 1 352 ? -43.354 1.543 30.876 1.00 86.62 352 ARG A O 1
ATOM 2762 N N . MET A 1 353 ? -41.532 0.229 30.867 1.00 83.31 353 MET A N 1
ATOM 2763 C CA . MET A 1 353 ? -42.097 -0.834 30.021 1.00 83.31 353 MET A CA 1
ATOM 2764 C C . MET A 1 353 ? -42.836 -1.932 30.812 1.00 83.31 353 MET A C 1
ATOM 2766 O O . MET A 1 353 ? -43.486 -2.789 30.210 1.00 83.31 353 MET A O 1
ATOM 2770 N N . GLY A 1 354 ? -42.780 -1.911 32.148 1.00 80.94 354 GLY A N 1
ATOM 2771 C CA . GLY A 1 354 ? -43.409 -2.904 33.021 1.00 80.94 354 GLY A CA 1
ATOM 2772 C C . GLY A 1 354 ? -42.467 -4.053 33.384 1.00 80.94 354 GLY A C 1
ATOM 2773 O O . GLY A 1 354 ? -41.432 -3.837 34.005 1.00 80.94 354 GLY A O 1
ATOM 2774 N N . ASN A 1 355 ? -42.822 -5.291 33.021 1.00 79.94 355 ASN A N 1
ATOM 2775 C CA . ASN A 1 355 ? -42.105 -6.515 33.424 1.00 79.94 355 ASN A CA 1
ATOM 2776 C C . ASN A 1 355 ? -40.792 -6.768 32.645 1.00 79.94 355 ASN A C 1
ATOM 2778 O O . ASN A 1 355 ? -40.440 -7.920 32.384 1.00 79.94 355 ASN A O 1
ATOM 2782 N N . CYS A 1 356 ? -40.070 -5.714 32.263 1.00 87.88 356 CYS A N 1
ATOM 2783 C CA . CYS A 1 356 ? -38.815 -5.831 31.531 1.00 87.88 356 CYS A CA 1
ATOM 2784 C C . CYS A 1 356 ? -37.678 -6.312 32.450 1.00 87.88 356 CYS A C 1
ATOM 2786 O O . CYS A 1 356 ? -37.419 -5.720 33.498 1.00 87.88 356 CYS A O 1
ATOM 2788 N N . LYS A 1 357 ? -36.989 -7.390 32.061 1.00 89.94 357 LYS A N 1
ATOM 2789 C CA . LYS A 1 357 ? -35.838 -7.957 32.786 1.00 89.94 357 LYS A CA 1
ATOM 2790 C C . LYS A 1 357 ? -34.586 -7.915 31.924 1.00 89.94 357 LYS A C 1
ATOM 2792 O O . LYS A 1 357 ? -34.668 -8.139 30.724 1.00 89.94 357 LYS A O 1
ATOM 2797 N N . ILE A 1 358 ? -33.422 -7.714 32.533 1.00 91.38 358 ILE A N 1
ATOM 2798 C CA . ILE A 1 358 ? -32.129 -7.830 31.851 1.00 91.38 358 ILE A CA 1
ATOM 2799 C C . ILE A 1 358 ? -31.482 -9.182 32.174 1.00 91.38 358 ILE A C 1
ATOM 2801 O O . ILE A 1 358 ? -31.496 -9.618 33.327 1.00 91.38 358 ILE A O 1
ATOM 2805 N N . ARG A 1 359 ? -30.930 -9.864 31.164 1.00 91.00 359 ARG A N 1
ATOM 2806 C CA . ARG A 1 359 ? -30.187 -11.122 31.331 1.00 91.00 359 ARG A CA 1
ATOM 2807 C C . ARG A 1 359 ? -28.912 -11.152 30.493 1.00 91.00 359 ARG A C 1
ATOM 2809 O O . ARG A 1 359 ? -28.807 -10.497 29.460 1.00 91.00 359 ARG A O 1
ATOM 2816 N N . HIS A 1 360 ? -27.946 -11.941 30.953 1.00 88.88 360 HIS A N 1
ATOM 2817 C CA . HIS A 1 360 ? -26.733 -12.223 30.195 1.00 88.88 360 HIS A CA 1
ATOM 2818 C C . HIS A 1 360 ? -27.013 -13.332 29.174 1.00 88.88 360 HIS A C 1
ATOM 2820 O O . HIS A 1 360 ? -27.452 -14.416 29.562 1.00 88.88 360 HIS A O 1
ATOM 2826 N N . ALA A 1 361 ? -26.717 -13.074 27.902 1.00 80.50 361 ALA A N 1
ATOM 2827 C CA . ALA A 1 361 ? -26.803 -14.046 26.817 1.00 80.50 361 ALA A CA 1
ATOM 2828 C C . ALA A 1 361 ? -25.394 -14.294 26.247 1.00 80.50 361 ALA A C 1
ATOM 2830 O O . ALA A 1 361 ? -24.737 -13.336 25.835 1.00 80.50 361 ALA A O 1
ATOM 2831 N N . PRO A 1 362 ? -24.892 -15.545 26.207 1.00 72.56 362 PRO A N 1
ATOM 2832 C CA . PRO A 1 362 ? -23.608 -15.838 25.581 1.00 72.56 362 PRO A CA 1
ATOM 2833 C C . PRO A 1 362 ? -23.589 -15.377 24.121 1.00 72.56 362 PRO A C 1
ATOM 2835 O O . PRO A 1 362 ? -24.530 -15.615 23.373 1.00 72.56 362 PRO A O 1
ATOM 2838 N N . ARG A 1 363 ? -22.475 -14.802 23.659 1.00 63.59 363 ARG A N 1
ATOM 2839 C CA . ARG A 1 363 ? -22.339 -14.311 22.273 1.00 63.59 363 ARG A CA 1
ATOM 2840 C C . ARG A 1 363 ? -22.620 -15.371 21.190 1.00 63.59 363 ARG A C 1
ATOM 2842 O O . ARG A 1 363 ? -22.973 -15.025 20.069 1.00 63.59 363 ARG A O 1
ATOM 2849 N N . GLN A 1 364 ? -22.505 -16.656 21.532 1.00 61.16 364 GLN A N 1
ATOM 2850 C CA . GLN A 1 364 ? -22.857 -17.797 20.678 1.00 61.16 364 GLN A CA 1
ATOM 2851 C C . GLN A 1 364 ? -24.369 -17.948 20.439 1.00 61.16 364 GLN A C 1
ATOM 2853 O O . GLN A 1 364 ? -24.748 -18.420 19.377 1.00 61.16 364 GLN A O 1
ATOM 2858 N N . THR A 1 365 ? -25.220 -17.527 21.380 1.00 58.97 365 THR A N 1
ATOM 2859 C CA . THR A 1 365 ? -26.692 -17.536 21.250 1.00 58.97 365 THR A CA 1
ATOM 2860 C C . THR A 1 365 ? -27.244 -16.182 20.801 1.00 58.97 365 THR A C 1
ATOM 2862 O O . THR A 1 365 ? -28.446 -15.960 20.845 1.00 58.97 365 THR A O 1
ATOM 2865 N N . ASN A 1 366 ? -26.371 -15.248 20.410 1.00 61.09 366 ASN A N 1
ATOM 2866 C CA . ASN A 1 366 ? -26.741 -13.906 19.963 1.00 61.09 366 ASN A CA 1
ATOM 2867 C C . ASN A 1 366 ? -26.193 -13.599 18.554 1.00 61.09 366 ASN A C 1
ATOM 2869 O O . ASN A 1 366 ? -25.920 -12.445 18.220 1.00 61.09 366 ASN A O 1
ATOM 2873 N N . GLN A 1 367 ? -25.993 -14.634 17.726 1.00 60.78 367 GLN A N 1
ATOM 2874 C CA . GLN A 1 367 ? -25.367 -14.501 16.405 1.00 60.78 367 GLN A CA 1
ATOM 2875 C C . GLN A 1 367 ? -26.155 -13.576 15.474 1.00 60.78 367 GLN A C 1
ATOM 2877 O O . GLN A 1 367 ? -25.551 -12.719 14.840 1.00 60.78 367 GLN A O 1
ATOM 2882 N N . VAL A 1 368 ? -27.490 -13.655 15.456 1.00 57.44 368 VAL A N 1
ATOM 2883 C CA . VAL A 1 368 ? -28.329 -12.754 14.645 1.00 57.44 368 VAL A CA 1
ATOM 2884 C C . VAL A 1 368 ? -28.104 -11.280 14.996 1.00 57.44 368 VAL A C 1
ATOM 2886 O O . VAL A 1 368 ? -27.907 -10.473 14.091 1.00 57.44 368 VAL A O 1
ATOM 2889 N N . ALA A 1 369 ? -28.070 -10.906 16.283 1.00 55.44 369 ALA A N 1
ATOM 2890 C CA . ALA A 1 369 ? -27.782 -9.516 16.651 1.00 55.44 369 ALA A CA 1
ATOM 2891 C C . ALA A 1 369 ? -26.307 -9.155 16.426 1.00 55.44 369 ALA A C 1
ATOM 2893 O O . ALA A 1 369 ? -26.007 -8.000 16.137 1.00 55.44 369 ALA A O 1
ATOM 2894 N N . HIS A 1 370 ? -25.390 -10.124 16.520 1.00 59.44 370 HIS A N 1
ATOM 2895 C CA . HIS A 1 370 ? -23.976 -9.912 16.229 1.00 59.44 370 HIS A CA 1
ATOM 2896 C C . HIS A 1 370 ? -23.728 -9.597 14.747 1.00 59.44 370 HIS A C 1
ATOM 2898 O O . HIS A 1 370 ? -23.045 -8.621 14.442 1.00 59.44 370 HIS A O 1
ATOM 2904 N N . GLU A 1 371 ? -24.331 -10.364 13.837 1.00 58.38 371 GLU A N 1
ATOM 2905 C CA . GLU A 1 371 ? -24.218 -10.168 12.389 1.00 58.38 371 GLU A CA 1
ATOM 2906 C C . GLU A 1 371 ? -25.007 -8.935 11.914 1.00 58.38 371 GLU A C 1
ATOM 2908 O O . GLU A 1 371 ? -24.486 -8.138 11.133 1.00 58.38 371 GLU A O 1
ATOM 2913 N N . LEU A 1 372 ? -26.189 -8.656 12.485 1.00 55.28 372 LEU A N 1
ATOM 2914 C CA . LEU A 1 372 ? -26.863 -7.355 12.319 1.00 55.28 372 LEU A CA 1
ATOM 2915 C C . LEU A 1 372 ? -25.970 -6.195 12.766 1.00 55.28 372 LEU A C 1
ATOM 2917 O O . LEU A 1 372 ? -25.829 -5.204 12.051 1.00 55.28 372 LEU A O 1
ATOM 2921 N N . ALA A 1 373 ? -25.313 -6.323 13.921 1.00 51.69 373 ALA A N 1
ATOM 2922 C CA . ALA A 1 373 ? -24.386 -5.315 14.418 1.00 51.69 373 ALA A CA 1
ATOM 2923 C C . ALA A 1 373 ? -23.113 -5.188 13.555 1.00 51.69 373 ALA A C 1
ATOM 2925 O O . ALA A 1 373 ? -22.476 -4.124 13.565 1.00 51.69 373 ALA A O 1
ATOM 2926 N N . LEU A 1 374 ? -22.738 -6.225 12.800 1.00 51.97 374 LEU A N 1
ATOM 2927 C CA . LEU A 1 374 ? -21.654 -6.195 11.817 1.00 51.97 374 LEU A CA 1
ATOM 2928 C C . LEU A 1 374 ? -22.088 -5.510 10.514 1.00 51.97 374 LEU A C 1
ATOM 2930 O O . LEU A 1 374 ? -21.368 -4.621 10.068 1.00 51.97 374 LEU A O 1
ATOM 2934 N N . LEU A 1 375 ? -23.281 -5.784 9.978 1.00 49.94 375 LEU A N 1
ATOM 2935 C CA . LEU A 1 375 ? -23.849 -5.024 8.849 1.00 49.94 375 LEU A CA 1
ATOM 2936 C C . LEU A 1 375 ? -23.985 -3.527 9.199 1.00 49.94 375 LEU A C 1
ATOM 2938 O O . LEU A 1 375 ? -23.474 -2.653 8.495 1.00 49.94 375 LEU A O 1
ATOM 2942 N N . ALA A 1 376 ? -24.533 -3.232 10.381 1.00 46.31 376 ALA A N 1
ATOM 2943 C CA . ALA A 1 376 ? -24.643 -1.894 10.975 1.00 46.31 376 ALA A CA 1
ATOM 2944 C C . ALA A 1 376 ? -23.297 -1.173 11.206 1.00 46.31 376 ALA A C 1
ATOM 2946 O O . ALA A 1 376 ? -23.249 0.024 11.490 1.00 46.31 376 ALA A O 1
ATOM 2947 N N . LYS A 1 377 ? -22.167 -1.891 11.170 1.00 45.62 377 LYS A N 1
ATOM 2948 C CA . LYS A 1 377 ? -20.819 -1.327 11.374 1.00 45.62 377 LYS A CA 1
ATOM 2949 C C . LYS A 1 377 ? -20.337 -0.508 10.178 1.00 45.62 377 LYS A C 1
ATOM 2951 O O . LYS A 1 377 ? -19.439 0.324 10.350 1.00 45.62 377 LYS A O 1
ATOM 2956 N N . ASN A 1 378 ? -20.923 -0.747 9.007 1.00 44.47 378 ASN A N 1
ATOM 2957 C CA . ASN A 1 378 ? -20.502 -0.151 7.746 1.00 44.47 378 ASN A CA 1
ATOM 2958 C C . ASN A 1 378 ? -21.308 1.110 7.394 1.00 44.47 378 ASN A C 1
ATOM 2960 O O . ASN A 1 378 ? -20.756 1.993 6.746 1.00 44.47 378 ASN A O 1
ATOM 2964 N N . SER A 1 379 ? -22.555 1.229 7.871 1.00 45.12 379 SER A N 1
ATOM 2965 C CA . SER A 1 379 ? -23.460 2.356 7.584 1.00 45.12 379 SER A CA 1
ATOM 2966 C C . SER A 1 379 ? -23.181 3.604 8.425 1.00 45.12 379 SER A C 1
ATOM 2968 O O . SER A 1 379 ? -23.116 4.699 7.877 1.00 45.12 379 SER A O 1
ATOM 2970 N N . ARG A 1 380 ? -22.995 3.438 9.745 1.00 50.47 380 ARG A N 1
ATOM 2971 C CA . ARG A 1 380 ? -22.560 4.442 10.756 1.00 50.47 380 ARG A CA 1
ATOM 2972 C C . ARG A 1 380 ? -23.378 5.734 10.913 1.00 50.47 380 ARG A C 1
ATOM 2974 O O . ARG A 1 380 ? -23.155 6.455 11.880 1.00 50.47 380 ARG A O 1
ATOM 2981 N N . ILE A 1 381 ? -24.292 6.012 9.997 1.00 44.53 381 ILE A N 1
ATOM 2982 C CA . ILE A 1 381 ? -25.395 6.963 10.127 1.00 44.53 381 ILE A CA 1
ATOM 2983 C C . ILE A 1 381 ? -26.386 6.383 11.145 1.00 44.53 381 ILE A C 1
ATOM 2985 O O . ILE A 1 381 ? -26.547 5.163 11.192 1.00 44.53 381 ILE A O 1
ATOM 2989 N N . ASP A 1 382 ? -27.052 7.230 11.932 1.00 48.91 382 ASP A N 1
ATOM 2990 C CA . ASP A 1 382 ? -28.166 6.788 12.775 1.00 48.91 382 ASP A CA 1
ATOM 2991 C C . ASP A 1 382 ? -29.261 6.203 11.870 1.00 48.91 382 ASP A C 1
ATOM 2993 O O . ASP A 1 382 ? -29.846 6.919 11.054 1.00 48.91 382 ASP A O 1
ATOM 2997 N N . PHE A 1 383 ? -29.506 4.895 11.964 1.00 51.78 383 PHE A N 1
ATOM 2998 C CA . PHE A 1 383 ? -30.443 4.200 11.080 1.00 51.78 383 PHE A CA 1
ATOM 2999 C C . PHE A 1 383 ? -31.466 3.385 11.869 1.00 51.78 383 PHE A C 1
ATOM 3001 O O . PHE A 1 383 ? -31.186 2.847 12.943 1.00 51.78 383 PHE A O 1
ATOM 3008 N N . MET A 1 384 ? -32.655 3.294 11.283 1.00 50.72 384 MET A N 1
ATOM 3009 C CA . MET A 1 384 ? -33.799 2.541 11.770 1.00 50.72 384 MET A CA 1
ATOM 3010 C C . MET A 1 384 ? -34.352 1.750 10.586 1.00 50.72 384 MET A C 1
ATOM 3012 O O . MET A 1 384 ? -34.806 2.345 9.610 1.00 50.72 384 MET A O 1
ATOM 3016 N N . CYS A 1 385 ? -34.309 0.424 10.676 1.00 52.88 385 CYS A N 1
ATOM 3017 C CA . CYS A 1 385 ? -35.028 -0.460 9.761 1.00 52.88 385 CYS A CA 1
ATOM 3018 C C . CYS A 1 385 ? -36.176 -1.094 10.543 1.00 52.88 385 CYS A C 1
ATOM 3020 O O . CYS A 1 385 ? -35.929 -1.726 11.573 1.00 52.88 385 CYS A O 1
ATOM 3022 N N . CYS A 1 386 ? -37.404 -0.897 10.067 1.00 48.19 386 CYS A N 1
ATOM 3023 C CA . CYS A 1 386 ? -38.618 -1.498 10.613 1.00 48.19 386 CYS A CA 1
ATOM 3024 C C . CYS A 1 386 ? -39.096 -2.585 9.650 1.00 48.19 386 CYS A C 1
ATOM 3026 O O . CYS A 1 386 ? -39.143 -2.333 8.450 1.00 48.19 386 CYS A O 1
ATOM 3028 N N . GLU A 1 387 ? -39.458 -3.755 10.175 1.00 46.50 387 GLU A N 1
ATOM 3029 C CA . GLU A 1 387 ? -40.114 -4.864 9.449 1.00 46.50 387 GLU A CA 1
ATOM 3030 C C . GLU A 1 387 ? -39.339 -5.491 8.261 1.00 46.50 387 GLU A C 1
ATOM 3032 O O . GLU A 1 387 ? -39.760 -6.520 7.738 1.00 46.50 387 GLU A O 1
ATOM 3037 N N . GLU A 1 388 ? -38.168 -4.964 7.886 1.00 48.75 388 GLU A N 1
ATOM 3038 C CA . GLU A 1 388 ? -37.270 -5.547 6.880 1.00 48.75 388 GLU A CA 1
ATOM 3039 C C . GLU A 1 388 ? -36.021 -6.185 7.510 1.00 48.75 388 GLU A C 1
ATOM 3041 O O . GLU A 1 388 ? -35.303 -5.568 8.302 1.00 48.75 388 GLU A O 1
ATOM 3046 N N . VAL A 1 389 ? -35.725 -7.424 7.105 1.00 47.78 389 VAL A N 1
ATOM 3047 C CA . VAL A 1 389 ? -34.489 -8.144 7.443 1.00 47.78 389 VAL A CA 1
ATOM 3048 C C . VAL A 1 389 ? -33.526 -8.043 6.254 1.00 47.78 389 VAL A C 1
ATOM 3050 O O . VAL A 1 389 ? -33.822 -8.628 5.212 1.00 47.78 389 VAL A O 1
ATOM 3053 N N . PRO A 1 390 ? -32.376 -7.348 6.376 1.00 52.22 390 PRO A N 1
ATOM 3054 C CA . PRO A 1 390 ? -31.338 -7.332 5.347 1.00 52.22 390 PRO A CA 1
ATOM 3055 C C . PRO A 1 390 ? -31.004 -8.725 4.791 1.00 52.22 390 PRO A C 1
ATOM 3057 O O . PRO A 1 390 ? -30.786 -9.670 5.545 1.00 52.22 390 PRO A O 1
ATOM 3060 N N . GLU A 1 391 ? -30.903 -8.852 3.469 1.00 50.75 391 GLU A N 1
ATOM 3061 C CA . GLU A 1 391 ? -30.746 -10.146 2.784 1.00 50.75 391 GLU A CA 1
ATOM 3062 C C . GLU A 1 391 ? -29.635 -11.076 3.350 1.00 50.75 391 GLU A C 1
ATOM 3064 O O . GLU A 1 391 ? -29.905 -12.268 3.523 1.00 50.75 391 GLU A O 1
ATOM 3069 N N . PRO A 1 392 ? -28.435 -10.589 3.756 1.00 50.69 392 PRO A N 1
ATOM 3070 C CA . PRO A 1 392 ? -27.340 -11.454 4.227 1.00 50.69 392 PRO A CA 1
ATOM 3071 C C . PRO A 1 392 ? -27.608 -12.246 5.519 1.00 50.69 392 PRO A C 1
ATOM 3073 O O . PRO A 1 392 ? -26.887 -13.195 5.819 1.00 50.69 392 PRO A O 1
ATOM 3076 N N . ILE A 1 393 ? -28.613 -11.859 6.308 1.00 54.06 393 ILE A N 1
ATOM 3077 C CA . ILE A 1 393 ? -28.902 -12.418 7.645 1.00 54.06 393 ILE A CA 1
ATOM 3078 C C . ILE A 1 393 ? -30.227 -13.184 7.711 1.00 54.06 393 ILE A C 1
ATOM 3080 O O . ILE A 1 393 ? -30.497 -13.817 8.731 1.00 54.06 393 ILE A O 1
ATOM 3084 N N . VAL A 1 394 ? -31.032 -13.192 6.642 1.00 52.75 394 VAL A N 1
ATOM 3085 C CA . VAL A 1 394 ? -32.317 -13.919 6.584 1.00 52.75 394 VAL A CA 1
ATOM 3086 C C . VAL A 1 394 ? -32.135 -15.394 6.973 1.00 52.75 394 VAL A C 1
ATOM 3088 O O . VAL A 1 394 ? -32.901 -15.936 7.767 1.00 52.75 394 VAL A O 1
ATOM 3091 N N . ASN A 1 395 ? -31.053 -16.023 6.506 1.00 51.84 395 ASN A N 1
ATOM 3092 C CA . ASN A 1 395 ? -30.724 -17.417 6.824 1.00 51.84 395 ASN A CA 1
ATOM 3093 C C . ASN A 1 395 ? -30.377 -17.643 8.309 1.00 51.84 395 ASN A C 1
ATOM 3095 O O . ASN A 1 395 ? -30.733 -18.679 8.866 1.00 51.84 395 ASN A O 1
ATOM 3099 N N . LEU A 1 396 ? -29.727 -16.675 8.964 1.00 54.31 396 LEU A N 1
ATOM 3100 C CA . LEU A 1 396 ? -29.413 -16.717 10.398 1.00 54.31 396 LEU A CA 1
ATOM 3101 C C . LEU A 1 396 ? -30.661 -16.483 11.258 1.00 54.31 396 LEU A C 1
ATOM 3103 O O . LEU A 1 396 ? -30.851 -17.180 12.251 1.00 54.31 396 LEU A O 1
ATOM 3107 N N . VAL A 1 397 ? -31.534 -15.550 10.860 1.00 51.94 397 VAL A N 1
ATOM 3108 C CA . VAL A 1 397 ? -32.823 -15.298 11.532 1.00 51.94 397 VAL A CA 1
ATOM 3109 C C . VAL A 1 397 ? -33.699 -16.552 11.495 1.00 51.94 397 VAL A C 1
ATOM 3111 O O . VAL A 1 397 ? -34.225 -16.960 12.528 1.00 51.94 397 VAL A O 1
ATOM 3114 N N . ASN A 1 398 ? -33.780 -17.216 10.338 1.00 54.53 398 ASN A N 1
ATOM 3115 C CA . ASN A 1 398 ? -34.514 -18.473 10.185 1.00 54.53 398 ASN A CA 1
ATOM 3116 C C . ASN A 1 398 ? -33.913 -19.621 11.020 1.00 54.53 398 ASN A C 1
ATOM 3118 O O . ASN A 1 398 ? -34.660 -20.460 11.519 1.00 54.53 398 ASN A O 1
ATOM 3122 N N . TYR A 1 399 ? -32.588 -19.649 11.206 1.00 55.47 399 TYR A N 1
ATOM 3123 C CA . TYR A 1 399 ? -31.909 -20.651 12.034 1.00 55.47 399 TYR A CA 1
ATOM 3124 C C . TYR A 1 399 ? -32.134 -20.433 13.542 1.00 55.47 399 TYR A C 1
ATOM 3126 O O . TYR A 1 399 ? -32.412 -21.400 14.252 1.00 55.47 399 TYR A O 1
ATOM 3134 N N . ASP A 1 400 ? -32.060 -19.189 14.035 1.00 52.34 400 ASP A N 1
ATOM 3135 C CA . ASP A 1 400 ? -32.400 -18.847 15.430 1.00 52.34 400 ASP A CA 1
ATOM 3136 C C . ASP A 1 400 ? -33.878 -19.184 15.718 1.00 52.34 400 ASP A C 1
ATOM 3138 O O . ASP A 1 400 ? -34.190 -19.831 16.719 1.00 52.34 400 ASP A O 1
ATOM 3142 N N . ALA A 1 401 ? -34.790 -18.806 14.812 1.00 52.06 401 ALA A N 1
ATOM 3143 C CA . ALA A 1 401 ? -36.229 -19.039 14.957 1.00 52.06 401 ALA A CA 1
ATOM 3144 C C . ALA A 1 401 ? -36.603 -20.533 15.028 1.00 52.06 401 ALA A C 1
ATOM 3146 O O . ALA A 1 401 ? -37.550 -20.891 15.725 1.00 52.06 401 ALA A O 1
ATOM 3147 N N . SER A 1 402 ? -35.852 -21.421 14.363 1.00 45.91 402 SER A N 1
ATOM 3148 C CA . SER A 1 402 ? -36.082 -22.872 14.424 1.00 45.91 402 SER A CA 1
ATOM 3149 C C . SER A 1 402 ? -35.468 -23.566 15.650 1.00 45.91 402 SER A C 1
ATOM 3151 O O . SER A 1 402 ? -35.684 -24.764 15.824 1.00 45.91 402 SER A O 1
ATOM 3153 N N . HIS A 1 403 ? -34.696 -22.853 16.481 1.00 47.84 403 HIS A N 1
ATOM 3154 C CA . HIS A 1 403 ? -33.988 -23.411 17.644 1.00 47.84 403 HIS A CA 1
ATOM 3155 C C . HIS A 1 403 ? -34.341 -22.740 18.984 1.00 47.84 403 HIS A C 1
ATOM 3157 O O . HIS A 1 403 ? -33.771 -23.110 20.014 1.00 47.84 403 HIS A O 1
ATOM 3163 N N . MET A 1 404 ? -35.294 -21.801 19.014 1.00 43.09 404 MET A N 1
ATOM 3164 C CA . MET A 1 404 ? -35.858 -21.322 20.278 1.00 43.09 404 MET A CA 1
ATOM 3165 C C . MET A 1 404 ? -36.769 -22.390 20.895 1.00 43.09 404 MET A C 1
ATOM 3167 O O . MET A 1 404 ? -37.851 -22.677 20.390 1.00 43.09 404 MET A O 1
ATOM 3171 N N . ILE A 1 405 ? -36.296 -22.978 21.993 1.00 35.00 405 ILE A N 1
ATOM 3172 C CA . ILE A 1 405 ? -37.066 -23.844 22.892 1.00 35.00 405 ILE A CA 1
ATOM 3173 C C . ILE A 1 405 ? -37.734 -22.943 23.948 1.00 35.00 405 ILE A C 1
ATOM 3175 O O . ILE A 1 405 ? -37.081 -22.011 24.423 1.00 35.00 405 ILE A O 1
ATOM 3179 N N . ASP A 1 406 ? -39.004 -23.228 24.268 1.00 32.47 406 ASP A N 1
ATOM 3180 C CA . ASP A 1 406 ? -39.886 -22.477 25.194 1.00 32.47 406 ASP A CA 1
ATOM 3181 C C . ASP A 1 406 ? -39.255 -22.091 26.556 1.00 32.47 406 ASP A C 1
ATOM 3183 O O . ASP A 1 406 ? -38.627 -22.965 27.203 1.00 32.47 406 ASP A O 1
#

Secondary structure (DSSP, 8-state):
-HHHHHTTSTTEE--SS--EEEETTEEE---EE-S-----S-SSHHHHHHHHHT-SS--EEEEE-HHHHHHTSEE-SSS-HHHHHHHHHHHHHHHHHHHHHTT--EEEEE-TTTTTT--SSGGGHHHHHHHHHHHHHHTTTTS-TTSEEEEEES-S--TTTHHHHHTT--SEEEE--TTS-GGGGGGGTSSS---SEEEE--S-TT--PPPPHHHHHHHHHHHHHHS-TTTB----SS-GGGS-HHHHHHHHHHHHHHHHHHHHHEEEEEEEEE-TTS-EEEEEEEEEES---HHHHHHHHHHHHHHHHHHTT---SEEEES-HHHHHHHHH--TT-TTHHHHHHHHHHHHHTSS-EEEE--GGG-HHHHHHHHHHHHH-S-EEEES---GGGHHHHHHHHTT---

Foldseek 3Di:
DLVQVLVQKPQKDFDPPCWDDDDDPDIDGAIARHDFIAGPDARCLVVQLVVCVVDPDQGEAEAEALQQSLLRHRYDDPDDSLVSSLSSLQRLLVNQVSNVVSVRQEYEYEHACLPVPQDPDPVCRVVSLVSSLVSLCSNDVPDDPRRAYEYEYAAQACLSPVVSVVSNVHQAYEAEPCPHDLVSLLSCPPPHPNDHAYEYANADLVDLDQDALVSSLVVVVSNVVRDPPLRYDYHHRDDNVPYDPVSPVNSVVSSVVSVVQVVQQWQKAWDFDADPLLQTFKTWMDTGGDRADPLLSQLVSLLVVLVVCVVVVHAAQEAEDQPPVSLCCLVPLDPPDPCNVSSVSSVVSQVSNPNHHYDYDHVVLVVLSVVSVVVVVNPNPTDMDGNDDPPVCPVVSVVSSVPDDD

pLDDT: mean 85.94, std 15.72, range [32.47, 98.94]

Sequence (406 aa):
MVEYFGEQLSGFAFTANGWVQSYGSRCVKPPIIYGDVSRPEPMTVFWSTAAQSMTKRPMKGMLTGPVTILNWSFVRNDQPRFETCYQIALAIKDEVEDLEKAGITVIQIDEAALREGLPLRKAEHAFYLDWAVHSFRITNVGVQDTTQIHTHMCYSNFNDIIQSIINMDADVITIENSRSDEKLLSVFREGVKYSAGIGPGVYDIHSPRIPSTEEIADRINKMLAVLETNILWVNPDCGLKTRKYTEVKPALENMVAACKLLRSQLASSKAVVRNHRGEVMVSLGKVFKGNYSPLTAEILAIREGLEFVVDSGLRVNIVETDSLLSVQAISLHPPFSQVLNIAEDCSFLMARMGNCKIRHAPRQTNQVAHELALLAKNSRIDFMCCEEVPEPIVNLVNYDASHMID

InterPro domains:
  IPR002156 Ribonuclease H domain [PF13456] (262-373)
  IPR002629 Cobalamin-independent methionine synthase MetE, C-terminal/archaeal [PF01717] (1-260)
  IPR002629 Cobalamin-independent methionine synthase MetE, C-terminal/archaeal [cd03311] (1-261)
  IPR012337 Ribonuclease H-like superfamily [SSF53098] (266-377)
  IPR036397 Ribonuclease H superfamily [G3DSA:3.30.420.10] (261-378)
  IPR038071 UROD/MetE-like superfamily [G3DSA:3.20.20.210] (1-260)
  IPR038071 UROD/MetE-like superfamily [G3DSA:3.20.20.210] (16-30)
  IPR038071 UROD/MetE-like superfamily [SSF51726] (1-264)
  IPR044730 Ribonuclease H-like domain, plant type [cd06222] (257-373)